Protein AF-0000000072194768 (afdb_homodimer)

Foldseek 3Di:
DQPFFKKKWWAQKWKDFPPDPFTQAGGATDIFDGQAEEEEAEDPSSCLVVVLCVLQVNCPPGMDIDTDMAMPVRDRCPLQEQECDPQLPFDQVAFLLCSLCVLVVPPPPPDDPVVLSVLLLVLCVQLPNNVRRRPGPVPDDRQSSLSSSVSSSLSSSGQEYEHEASQVPDDDVSSVSVQVVVLVSNRRGGYYYYDNQLLSCQQGGPWYWYWADGSTYTDTDDHDPDHHRDDDDPRSVVSSVVVVVVNVVRVD/DLPAFKKKWWAQKWKDFPPDPFTQAGGATDIFDGQAEEEEAEDPSSCLLVVLCVLQVNCPPGMDIDTDMAMPVRDRCPLQEQECDPQLPFDQVAFLLCSLCVLVVPPPPPDDPVVLSVLLLVLCVQLPNNVRRRPGPVPDDRQSSLSSSVSSSLSSSGQEYEHEASQVPDDDVSSVSVQVVCLVSCGRGGYYYYDNQLLSCQQGGPWYWYWADGSTYTDTDDHDPDHHRDDDDPRSVVSSVVVVVVNVVRVD

Solvent-accessible surface area (backbone atoms only — not comparable to full-atom values): 26580 Å² total; per-residue (Å²): 127,80,64,67,37,46,20,40,36,36,41,48,26,25,38,24,41,71,92,44,93,60,45,40,28,50,58,24,56,45,76,35,58,51,38,32,33,31,22,43,32,40,52,84,88,37,38,69,67,56,53,54,34,47,73,70,62,68,42,67,93,46,48,50,78,46,63,44,79,47,38,74,81,71,58,79,60,77,92,37,60,25,73,35,56,69,59,52,81,70,56,68,91,37,30,43,50,53,48,32,45,42,63,57,73,69,39,83,63,82,61,58,67,65,60,52,48,51,52,46,47,52,45,29,45,73,68,70,38,50,94,41,35,77,37,40,54,86,78,43,53,72,43,53,42,33,44,47,33,49,43,24,35,62,61,59,68,42,28,29,36,40,32,33,40,73,54,72,72,43,34,51,47,58,30,54,51,48,52,48,49,49,52,61,72,40,60,59,22,12,33,38,39,37,40,44,45,53,64,60,40,64,24,47,26,70,37,38,31,38,40,44,63,90,42,12,33,54,42,79,47,90,62,73,88,69,65,62,66,47,73,74,35,50,68,54,27,50,50,30,44,51,49,47,54,54,53,43,56,68,76,100,127,79,63,67,38,48,19,40,37,36,44,48,26,25,35,25,43,72,93,44,94,59,45,42,30,49,58,24,56,46,77,35,58,50,37,32,32,30,23,44,31,40,54,81,87,36,40,69,67,57,53,53,33,49,73,70,63,70,42,57,99,50,48,50,78,44,64,41,79,47,38,74,81,70,59,79,61,76,92,37,59,24,73,34,58,69,60,50,82,70,56,67,92,37,28,43,50,52,50,32,44,43,62,57,73,70,37,81,62,83,63,59,67,66,59,53,48,51,52,47,46,52,45,29,45,73,66,70,39,51,94,41,34,78,36,40,54,85,78,44,53,74,43,52,42,33,44,46,34,48,45,24,35,62,60,60,69,41,27,28,36,39,32,32,42,73,54,71,70,42,34,50,49,59,30,53,52,49,52,48,47,50,52,61,74,40,58,60,22,11,35,38,37,35,40,44,46,53,63,61,42,64,23,47,25,71,38,37,31,38,40,44,62,90,44,13,32,56,40,80,47,91,64,72,89,67,64,62,66,46,74,76,36,50,67,52,26,50,50,31,47,50,49,44,53,54,53,40,57,69,77,101

Organism: NCBI:txid1219067

InterPro domains:
  IPR003439 ABC transporter-like, ATP-binding domain [PF00005] (26-167)
  IPR003439 ABC transporter-like, ATP-binding domain [PS50893] (8-238)
  IPR003593 AAA+ ATPase domain [SM00382] (34-214)
  IPR017871 ABC transporter-like, conserved site [PS00211] (140-154)
  IPR027417 P-loop containing nucleoside triphosphate hydrolase [G3DSA:3.40.50.300] (6-223)
  IPR027417 P-loop containing nucleoside triphosphate hydrolase [SSF52540] (7-213)
  IPR050166 ABC transporter ATP-binding protein [PTHR42788] (8-249)

Structure (mmCIF, N/CA/C/O backbone):
data_AF-0000000072194768-model_v1
#
loop_
_entity.id
_entity.type
_entity.pdbx_description
1 polymer 'Hydrogenase expression protein'
#
loop_
_atom_site.group_PDB
_atom_site.id
_atom_site.type_symbol
_atom_site.label_atom_id
_atom_site.label_alt_id
_atom_site.label_comp_id
_atom_site.label_asym_id
_atom_site.label_entity_id
_atom_site.label_seq_id
_atom_site.pdbx_PDB_ins_code
_atom_site.Cartn_x
_atom_site.Cartn_y
_atom_site.Cartn_z
_atom_site.occupancy
_atom_site.B_iso_or_equiv
_atom_site.auth_seq_id
_atom_site.auth_comp_id
_atom_site.auth_asym_id
_atom_site.auth_atom_id
_atom_site.pdbx_PDB_model_num
ATOM 1 N N . MET A 1 1 ? -8.508 -34.938 -11.586 1 33.34 1 MET A N 1
ATOM 2 C CA . MET A 1 1 ? -7.078 -35.156 -11.391 1 33.34 1 MET A CA 1
ATOM 3 C C . MET A 1 1 ? -6.406 -33.906 -10.859 1 33.34 1 MET A C 1
ATOM 5 O O . MET A 1 1 ? -6.473 -32.844 -11.492 1 33.34 1 MET A O 1
ATOM 9 N N . PHE A 1 2 ? -6.512 -33.594 -9.641 1 43.25 2 PHE A N 1
ATOM 10 C CA . PHE A 1 2 ? -5.961 -32.438 -8.953 1 43.25 2 PHE A CA 1
ATOM 11 C C . PHE A 1 2 ? -4.559 -32.125 -9.453 1 43.25 2 PHE A C 1
ATOM 13 O O . PHE A 1 2 ? -3.705 -33 -9.523 1 43.25 2 PHE A O 1
ATOM 20 N N . ALA A 1 3 ? -4.445 -31.344 -10.516 1 54.16 3 ALA A N 1
ATOM 21 C CA . ALA A 1 3 ? -3.121 -31.078 -11.07 1 54.16 3 ALA A CA 1
ATOM 22 C C . ALA A 1 3 ? -2.072 -30.984 -9.961 1 54.16 3 ALA A C 1
ATOM 24 O O . ALA A 1 3 ? -2.301 -30.328 -8.938 1 54.16 3 ALA A O 1
ATOM 25 N N . ASN A 1 4 ? -1.261 -31.984 -9.828 1 74 4 ASN A N 1
ATOM 26 C CA . ASN A 1 4 ? -0.184 -32.156 -8.852 1 74 4 ASN A CA 1
ATOM 27 C C . ASN A 1 4 ? 0.606 -30.859 -8.672 1 74 4 ASN A C 1
ATOM 29 O O . ASN A 1 4 ? 0.847 -30.125 -9.641 1 74 4 ASN A O 1
ATOM 33 N N . ALA A 1 5 ? 0.638 -30.344 -7.5 1 85.5 5 ALA A N 1
ATOM 34 C CA . ALA A 1 5 ? 1.42 -29.141 -7.191 1 85.5 5 ALA A CA 1
ATOM 35 C C . ALA A 1 5 ? 2.809 -29.219 -7.816 1 85.5 5 ALA A C 1
ATOM 37 O O . ALA A 1 5 ? 3.359 -30.312 -7.992 1 85.5 5 ALA A O 1
ATOM 38 N N . ILE A 1 6 ? 3.248 -28.188 -8.398 1 92.94 6 ILE A N 1
ATOM 39 C CA . ILE A 1 6 ? 4.516 -28.094 -9.117 1 92.94 6 ILE A CA 1
ATOM 40 C C . ILE A 1 6 ? 5.555 -27.391 -8.242 1 92.94 6 ILE A C 1
ATOM 42 O O . ILE A 1 6 ? 5.297 -26.312 -7.711 1 92.94 6 ILE A O 1
ATOM 46 N N . GLY A 1 7 ? 6.602 -28.031 -8.055 1 95.31 7 GLY A N 1
ATOM 47 C CA . GLY A 1 7 ? 7.75 -27.391 -7.422 1 95.31 7 GLY A CA 1
ATOM 48 C C . GLY A 1 7 ? 8.766 -26.875 -8.414 1 95.31 7 GLY A C 1
ATOM 49 O O . GLY A 1 7 ? 8.891 -27.406 -9.523 1 95.31 7 GLY A O 1
ATOM 50 N N . ILE A 1 8 ? 9.43 -25.844 -8.055 1 96.12 8 ILE A N 1
ATOM 51 C CA . ILE A 1 8 ? 10.414 -25.219 -8.938 1 96.12 8 ILE A CA 1
ATOM 52 C C . ILE A 1 8 ? 11.727 -25.016 -8.18 1 96.12 8 ILE A C 1
ATOM 54 O O . ILE A 1 8 ? 11.719 -24.719 -6.984 1 96.12 8 ILE A O 1
ATOM 58 N N . GLN A 1 9 ? 12.797 -25.172 -8.914 1 95.75 9 GLN A N 1
ATOM 59 C CA . GLN A 1 9 ? 14.109 -24.922 -8.328 1 95.75 9 GLN A CA 1
ATOM 60 C C . GLN A 1 9 ? 14.969 -24.078 -9.258 1 95.75 9 GLN A C 1
ATOM 62 O O . GLN A 1 9 ? 15.094 -24.375 -10.445 1 95.75 9 GLN A O 1
ATOM 67 N N . PHE A 1 10 ? 15.438 -23 -8.719 1 94.81 10 PHE A N 1
ATOM 68 C CA . PHE A 1 10 ? 16.438 -22.172 -9.375 1 94.81 10 PHE A CA 1
ATOM 69 C C . PHE A 1 10 ? 17.844 -22.516 -8.883 1 94.81 10 PHE A C 1
ATOM 71 O O . PHE A 1 10 ? 18.094 -22.547 -7.676 1 94.81 10 PHE A O 1
ATOM 78 N N . SER A 1 11 ? 18.734 -22.797 -9.812 1 95 11 SER A N 1
ATOM 79 C CA . SER A 1 11 ? 20.125 -23.047 -9.469 1 95 11 SER A CA 1
ATOM 80 C C . SER A 1 11 ? 21.047 -22.078 -10.203 1 95 11 SER A C 1
ATOM 82 O O . SER A 1 11 ? 21.156 -22.125 -11.43 1 95 11 SER A O 1
ATOM 84 N N . HIS A 1 12 ? 21.719 -21.234 -9.438 1 94.5 12 HIS A N 1
ATOM 85 C CA . HIS A 1 12 ? 22.672 -20.25 -9.953 1 94.5 12 HIS A CA 1
ATOM 86 C C . HIS A 1 12 ? 22.047 -19.422 -11.062 1 94.5 12 HIS A C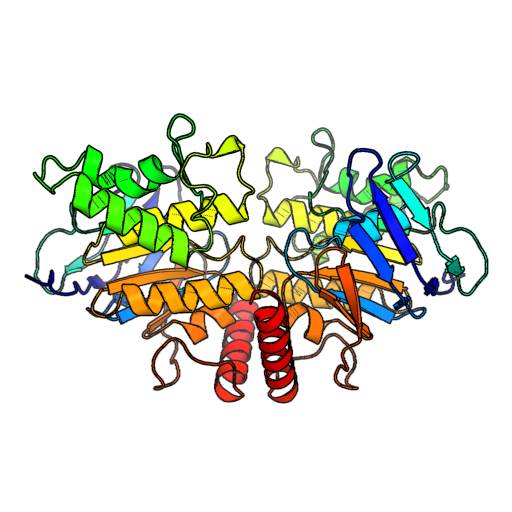 1
ATOM 88 O O . HIS A 1 12 ? 22.641 -19.266 -12.133 1 94.5 12 HIS A O 1
ATOM 94 N N . ALA A 1 13 ? 20.891 -18.984 -10.805 1 92.94 13 ALA A N 1
ATOM 95 C CA . ALA A 1 13 ? 20.125 -18.25 -11.82 1 92.94 13 ALA A CA 1
ATOM 96 C C . ALA A 1 13 ? 20.625 -16.828 -11.969 1 92.94 13 ALA A C 1
ATOM 98 O O . ALA A 1 13 ? 20.844 -16.125 -10.977 1 92.94 13 ALA A O 1
ATOM 99 N N . SER A 1 14 ? 20.875 -16.469 -13.164 1 94 14 SER A N 1
ATOM 100 C CA . SER A 1 14 ? 21.234 -15.094 -13.523 1 94 14 SER A CA 1
ATOM 101 C C . SER A 1 14 ? 20.375 -14.578 -14.672 1 94 14 SER A C 1
ATOM 103 O O . SER A 1 14 ? 20.094 -15.312 -15.617 1 94 14 SER A O 1
ATOM 105 N N . LEU A 1 15 ? 19.859 -13.391 -14.492 1 93.81 15 LEU A N 1
ATOM 106 C CA . LEU A 1 15 ? 19 -12.773 -15.5 1 93.81 15 LEU A CA 1
ATOM 107 C C . LEU A 1 15 ? 19.469 -11.352 -15.812 1 93.81 15 LEU A C 1
ATOM 109 O O . LEU A 1 15 ? 19.688 -10.547 -14.898 1 93.81 15 LEU A O 1
ATOM 113 N N . GLN A 1 16 ? 19.641 -11.133 -17.031 1 93.69 16 GLN A N 1
ATOM 114 C CA . GLN A 1 16 ? 20.062 -9.812 -17.5 1 93.69 16 GLN A CA 1
ATOM 115 C C . GLN A 1 16 ? 19.234 -9.367 -18.703 1 93.69 16 GLN A C 1
ATOM 117 O O . GLN A 1 16 ? 19.109 -10.109 -19.688 1 93.69 16 GLN A O 1
ATOM 122 N N . TYR A 1 17 ? 18.641 -8.18 -18.594 1 92.88 17 TYR A N 1
ATOM 123 C CA . TYR A 1 17 ? 17.938 -7.641 -19.75 1 92.88 17 TYR A CA 1
ATOM 124 C C . TYR A 1 17 ? 18.906 -7.277 -20.859 1 92.88 17 TYR A C 1
ATOM 126 O O . TYR A 1 17 ? 20 -6.758 -20.594 1 92.88 17 TYR A O 1
ATOM 134 N N . ASN A 1 18 ? 18.484 -7.441 -22.016 1 92 18 ASN A N 1
ATOM 135 C CA . ASN A 1 18 ? 19.344 -7.184 -23.156 1 92 18 ASN A CA 1
ATOM 136 C C . ASN A 1 18 ? 19.75 -5.711 -23.234 1 92 18 ASN A C 1
ATOM 138 O O . ASN A 1 18 ? 20.844 -5.387 -23.703 1 92 18 ASN A O 1
ATOM 142 N N . ASP A 1 19 ? 18.875 -4.887 -22.781 1 90.25 19 ASP A N 1
ATOM 143 C CA . ASP A 1 19 ? 19.125 -3.453 -22.891 1 90.25 19 ASP A CA 1
ATOM 144 C C . ASP A 1 19 ? 19.797 -2.918 -21.625 1 90.25 19 ASP A C 1
ATOM 146 O O . ASP A 1 19 ? 19.984 -1.706 -21.469 1 90.25 19 ASP A O 1
ATOM 150 N N . SER A 1 20 ? 20.141 -3.834 -20.781 1 88.12 20 SER A N 1
ATOM 151 C CA . SER A 1 20 ? 20.812 -3.426 -19.562 1 88.12 20 SER A CA 1
ATOM 152 C C . SER A 1 20 ? 22.25 -3.951 -19.516 1 88.12 20 SER A C 1
ATOM 154 O O . SER A 1 20 ? 22.516 -5.059 -19.969 1 88.12 20 SER A O 1
ATOM 156 N N . GLN A 1 21 ? 23.109 -3.127 -18.922 1 87.75 21 GLN A N 1
ATOM 157 C CA . GLN A 1 21 ? 24.516 -3.545 -18.812 1 87.75 21 GLN A CA 1
ATOM 158 C C . GLN A 1 21 ? 24.719 -4.43 -17.594 1 87.75 21 GLN A C 1
ATOM 160 O O . GLN A 1 21 ? 25.578 -5.312 -17.594 1 87.75 21 GLN A O 1
ATOM 165 N N . ALA A 1 22 ? 23.953 -4.234 -16.641 1 89.12 22 ALA A N 1
ATOM 166 C CA . ALA A 1 22 ? 24.125 -4.973 -15.391 1 89.12 22 ALA A CA 1
ATOM 167 C C . ALA A 1 22 ? 23.031 -6.031 -15.227 1 89.12 22 ALA A C 1
ATOM 169 O O . ALA A 1 22 ? 21.891 -5.812 -15.617 1 89.12 22 ALA A O 1
ATOM 170 N N . PRO A 1 23 ? 23.422 -7.18 -14.672 1 92.19 23 PRO A N 1
ATOM 171 C CA . PRO A 1 23 ? 22.406 -8.211 -14.422 1 92.19 23 PRO A CA 1
ATOM 172 C C . PRO A 1 23 ? 21.406 -7.809 -13.336 1 92.19 23 PRO A C 1
ATOM 174 O O . PRO A 1 23 ? 21.781 -7.141 -12.367 1 92.19 23 PRO A O 1
ATOM 177 N N . THR A 1 24 ? 20.203 -8.141 -13.547 1 91.69 24 THR A N 1
ATOM 178 C CA . THR A 1 24 ? 19.172 -7.941 -12.531 1 91.69 24 THR A CA 1
ATOM 179 C C . THR A 1 24 ? 19.297 -8.961 -11.406 1 91.69 24 THR A C 1
ATOM 181 O O . THR A 1 24 ? 19.188 -8.617 -10.234 1 91.69 24 THR A O 1
ATOM 184 N N . LEU A 1 25 ? 19.531 -10.18 -11.797 1 92.38 25 LEU A N 1
ATOM 185 C CA . LEU A 1 25 ? 19.781 -11.273 -10.875 1 92.38 25 LEU A CA 1
ATOM 186 C C . LEU A 1 25 ? 21.156 -11.898 -11.133 1 92.38 25 LEU A C 1
ATOM 188 O O . LEU A 1 25 ? 21.562 -12.047 -12.289 1 92.38 25 LEU A O 1
ATOM 192 N N . ALA A 1 26 ? 21.812 -12.281 -10.047 1 92.19 26 ALA A N 1
ATOM 193 C CA . ALA A 1 26 ? 23.125 -12.922 -10.203 1 92.19 26 ALA A CA 1
ATOM 194 C C . ALA A 1 26 ? 23.281 -14.07 -9.211 1 92.19 26 ALA A C 1
ATOM 196 O O . ALA A 1 26 ? 23.422 -13.844 -8.008 1 92.19 26 ALA A O 1
ATOM 197 N N . GLY A 1 27 ? 23.281 -15.258 -9.781 1 91.62 27 GLY A N 1
ATOM 198 C CA . GLY A 1 27 ? 23.594 -16.438 -8.992 1 91.62 27 GLY A CA 1
ATOM 199 C C . GLY A 1 27 ? 22.531 -16.75 -7.953 1 91.62 27 GLY A C 1
ATOM 200 O O . GLY A 1 27 ? 22.859 -17.078 -6.809 1 91.62 27 GLY A O 1
ATOM 201 N N . VAL A 1 28 ? 21.328 -16.625 -8.305 1 93.25 28 VAL A N 1
ATOM 202 C CA . VAL A 1 28 ? 20.219 -16.812 -7.371 1 93.25 28 VAL A CA 1
ATOM 203 C C . VAL A 1 28 ? 19.891 -18.312 -7.238 1 93.25 28 VAL A C 1
ATOM 205 O O . VAL A 1 28 ? 19.734 -19 -8.242 1 93.25 28 VAL A O 1
ATOM 208 N N . ASN A 1 29 ? 19.922 -18.812 -6.012 1 95.19 29 ASN A N 1
ATOM 209 C CA . ASN A 1 29 ? 19.438 -20.156 -5.656 1 95.19 29 ASN A CA 1
ATOM 210 C C . ASN A 1 29 ? 18.141 -20.078 -4.852 1 95.19 29 ASN A C 1
ATOM 212 O O . ASN A 1 29 ? 18.078 -19.406 -3.822 1 95.19 29 ASN A O 1
ATOM 216 N N . MET A 1 30 ? 17.156 -20.75 -5.414 1 95.5 30 MET A N 1
ATOM 217 C CA . MET A 1 30 ? 15.859 -20.672 -4.758 1 95.5 30 MET A CA 1
ATOM 218 C C . MET A 1 30 ? 15.055 -21.938 -5.016 1 95.5 30 MET A C 1
ATOM 220 O O . MET A 1 30 ? 15.094 -22.5 -6.113 1 95.5 30 MET A O 1
ATOM 224 N N . THR A 1 31 ? 14.375 -22.359 -3.961 1 96.44 31 THR A N 1
ATOM 225 C CA . THR A 1 31 ? 13.484 -23.5 -4.07 1 96.44 31 THR A CA 1
ATOM 226 C C . THR A 1 31 ? 12.039 -23.094 -3.795 1 96.44 31 THR A C 1
ATOM 228 O O . THR A 1 31 ? 11.758 -22.438 -2.795 1 96.44 31 THR A O 1
ATOM 231 N N . ILE A 1 32 ? 11.188 -23.438 -4.656 1 97.12 32 ILE A N 1
ATOM 232 C CA . ILE A 1 32 ? 9.75 -23.25 -4.52 1 97.12 32 ILE A CA 1
ATOM 233 C C . ILE A 1 32 ? 9.062 -24.609 -4.391 1 97.12 32 ILE A C 1
ATOM 235 O O . ILE A 1 32 ? 8.781 -25.266 -5.398 1 97.12 32 ILE A O 1
ATOM 239 N N . PRO A 1 33 ? 8.812 -25 -3.176 1 96.88 33 PRO A N 1
ATOM 240 C CA . PRO A 1 33 ? 8.258 -26.344 -2.977 1 96.88 33 PRO A CA 1
ATOM 241 C C . PRO A 1 33 ? 6.824 -26.469 -3.5 1 96.88 33 PRO A C 1
ATOM 243 O O . PRO A 1 33 ? 6.051 -25.516 -3.428 1 96.88 33 PRO A O 1
ATOM 246 N N . ALA A 1 34 ? 6.508 -27.672 -3.916 1 96.44 34 ALA A N 1
ATOM 247 C CA . ALA A 1 34 ? 5.172 -27.969 -4.426 1 96.44 34 ALA A CA 1
ATOM 248 C C . ALA A 1 34 ? 4.125 -27.844 -3.32 1 96.44 34 ALA A C 1
ATOM 250 O O . ALA A 1 34 ? 4.348 -28.281 -2.191 1 96.44 34 ALA A O 1
ATOM 251 N N . GLY A 1 35 ? 3.076 -27.125 -3.65 1 95.69 35 GLY A N 1
ATOM 252 C CA . GLY A 1 35 ? 1.927 -27.078 -2.762 1 95.69 35 GLY A CA 1
ATOM 253 C C . GLY A 1 35 ? 2.096 -26.109 -1.618 1 95.69 35 GLY A C 1
ATOM 254 O O . GLY A 1 35 ? 1.357 -26.156 -0.632 1 95.69 35 GLY A O 1
ATOM 255 N N . GLN A 1 36 ? 3.098 -25.203 -1.781 1 96.44 36 GLN A N 1
ATOM 256 C CA . GLN A 1 36 ? 3.387 -24.25 -0.712 1 96.44 36 GLN A CA 1
ATOM 257 C C . GLN A 1 36 ? 3.451 -22.828 -1.247 1 96.44 36 GLN A C 1
ATOM 259 O O . GLN A 1 36 ? 3.555 -22.609 -2.457 1 96.44 36 GLN A O 1
ATOM 264 N N . TRP A 1 37 ? 3.348 -21.922 -0.319 1 97.69 37 TRP A N 1
ATOM 265 C CA . TRP A 1 37 ? 3.52 -20.516 -0.634 1 97.69 37 TRP A CA 1
ATOM 266 C C . TRP A 1 37 ? 4.98 -20.094 -0.492 1 97.69 37 TRP A C 1
ATOM 268 O O . TRP A 1 37 ? 5.566 -20.219 0.586 1 97.69 37 TRP A O 1
ATOM 278 N N . THR A 1 38 ? 5.562 -19.688 -1.542 1 98 38 THR A N 1
ATOM 279 C CA . THR A 1 38 ? 6.867 -19.031 -1.504 1 98 38 THR A CA 1
ATOM 280 C C . THR A 1 38 ? 6.73 -17.531 -1.706 1 98 38 THR A C 1
ATOM 282 O O . THR A 1 38 ? 6.148 -17.078 -2.697 1 98 38 THR A O 1
ATOM 285 N N . VAL A 1 39 ? 7.219 -16.75 -0.778 1 97.88 39 VAL A N 1
ATOM 286 C CA . VAL A 1 39 ? 7.086 -15.297 -0.838 1 97.88 39 VAL A CA 1
ATOM 287 C C . VAL A 1 39 ? 8.453 -14.672 -1.106 1 97.88 39 VAL A C 1
ATOM 289 O O . VAL A 1 39 ? 9.453 -15.047 -0.487 1 97.88 39 VAL A O 1
ATOM 292 N N . LEU A 1 40 ? 8.484 -13.828 -2.059 1 96.44 40 LEU A N 1
ATOM 293 C CA . LEU A 1 40 ? 9.656 -13.023 -2.381 1 96.44 40 LEU A CA 1
ATOM 294 C C . LEU A 1 40 ? 9.492 -11.594 -1.873 1 96.44 40 LEU A C 1
ATOM 296 O O . LEU A 1 40 ? 8.594 -10.875 -2.316 1 96.44 40 LEU A O 1
ATOM 300 N N . LEU A 1 41 ? 10.312 -11.289 -0.98 1 94.69 41 LEU A N 1
ATOM 301 C CA . LEU A 1 41 ? 10.312 -9.961 -0.377 1 94.69 41 LEU A CA 1
ATOM 302 C C . LEU A 1 41 ? 11.523 -9.156 -0.831 1 94.69 41 LEU A C 1
ATOM 304 O O . LEU A 1 41 ? 12.602 -9.719 -1.062 1 94.69 41 LEU A O 1
ATOM 308 N N . GLY A 1 42 ? 11.422 -7.883 -0.955 1 88.12 42 GLY A N 1
ATOM 309 C CA . GLY A 1 42 ? 12.516 -7.016 -1.346 1 88.12 42 GLY A CA 1
ATOM 310 C C . GLY A 1 42 ? 12.078 -5.598 -1.662 1 88.12 42 GLY A C 1
ATOM 311 O O . GLY A 1 42 ? 10.883 -5.305 -1.692 1 88.12 42 GLY A O 1
ATOM 312 N N . ARG A 1 43 ? 13.008 -4.871 -1.926 1 82.81 43 ARG A N 1
ATOM 313 C CA . ARG A 1 43 ? 12.758 -3.471 -2.256 1 82.81 43 ARG A CA 1
ATOM 314 C C . ARG A 1 43 ? 12.219 -3.33 -3.676 1 82.81 43 ARG A C 1
ATOM 316 O O . ARG A 1 43 ? 12.305 -4.266 -4.477 1 82.81 43 ARG A O 1
ATOM 323 N N . SER A 1 44 ? 11.695 -2.148 -3.867 1 81.69 44 SER A N 1
ATOM 324 C CA . SER A 1 44 ? 11.258 -1.875 -5.23 1 81.69 44 SER A CA 1
ATOM 325 C C . SER A 1 44 ? 12.438 -1.854 -6.199 1 81.69 44 SER A C 1
ATOM 327 O O . SER A 1 44 ? 13.5 -1.318 -5.879 1 81.69 44 SER A O 1
ATOM 329 N N . GLY A 1 45 ? 12.305 -2.527 -7.316 1 78.88 45 GLY A N 1
ATOM 330 C CA . GLY A 1 45 ? 13.312 -2.469 -8.367 1 78.88 45 GLY A CA 1
ATOM 331 C C . GLY A 1 45 ? 14.414 -3.498 -8.195 1 78.88 45 GLY A C 1
ATOM 332 O O . GLY A 1 45 ? 15.383 -3.516 -8.961 1 78.88 45 GLY A O 1
ATOM 333 N N . CYS A 1 46 ? 14.234 -4.383 -7.273 1 82.38 46 CYS A N 1
ATOM 334 C CA . CYS A 1 46 ? 15.336 -5.297 -7.008 1 82.38 46 CYS A CA 1
ATOM 335 C C . CYS A 1 46 ? 15.266 -6.516 -7.926 1 82.38 46 CYS A C 1
ATOM 337 O O . CYS A 1 46 ? 16.172 -7.355 -7.914 1 82.38 46 CYS A O 1
ATOM 339 N N . GLY A 1 47 ? 14.164 -6.672 -8.664 1 87.88 47 GLY A N 1
ATOM 340 C CA . GLY A 1 47 ? 14.125 -7.75 -9.641 1 87.88 47 GLY A CA 1
ATOM 341 C C . GLY A 1 47 ? 13.055 -8.781 -9.344 1 87.88 47 GLY A C 1
ATOM 342 O O . GLY A 1 47 ? 12.945 -9.797 -10.039 1 87.88 47 GLY A O 1
ATOM 343 N N . LYS A 1 48 ? 12.242 -8.617 -8.305 1 91.62 48 LYS A N 1
ATOM 344 C CA . LYS A 1 48 ? 11.203 -9.578 -7.941 1 91.62 48 LYS A CA 1
ATOM 345 C C . LYS A 1 48 ? 10.25 -9.82 -9.109 1 91.62 48 LYS A C 1
ATOM 347 O O . LYS A 1 48 ? 9.961 -10.977 -9.445 1 91.62 48 LYS A O 1
ATOM 352 N N . THR A 1 49 ? 9.859 -8.75 -9.742 1 91.69 49 THR A N 1
ATOM 353 C CA . THR A 1 49 ? 8.93 -8.844 -10.867 1 91.69 49 THR A CA 1
ATOM 354 C C . THR A 1 49 ? 9.586 -9.555 -12.047 1 91.69 49 THR A C 1
ATOM 356 O O . THR A 1 49 ? 8.922 -10.297 -12.773 1 91.69 49 THR A O 1
ATOM 359 N N . THR A 1 50 ? 10.859 -9.375 -12.242 1 91.75 50 THR A N 1
ATOM 360 C CA . THR A 1 50 ? 11.594 -10.016 -13.328 1 91.75 50 THR A CA 1
ATOM 361 C C . THR A 1 50 ? 11.57 -11.539 -13.172 1 91.75 50 THR A C 1
ATOM 363 O O . THR A 1 50 ? 11.367 -12.266 -14.148 1 91.75 50 THR A O 1
ATOM 366 N N . ILE A 1 51 ? 11.695 -11.953 -11.945 1 92.88 51 ILE A N 1
ATOM 367 C CA . ILE A 1 51 ? 11.672 -13.391 -11.68 1 92.88 51 ILE A CA 1
ATOM 368 C C . ILE A 1 51 ? 10.305 -13.961 -12.031 1 92.88 51 ILE A C 1
ATOM 370 O O . ILE A 1 51 ? 10.203 -14.984 -12.711 1 92.88 51 ILE A O 1
ATOM 374 N N . LEU A 1 52 ? 9.211 -13.305 -11.609 1 94.44 52 LEU A N 1
ATOM 375 C CA . LEU A 1 52 ? 7.859 -13.789 -11.859 1 94.44 52 LEU A CA 1
ATOM 376 C C . LEU A 1 52 ? 7.535 -13.781 -13.344 1 94.44 52 LEU A C 1
ATOM 378 O O . LEU A 1 52 ? 6.953 -14.734 -13.867 1 94.44 52 LEU A O 1
ATOM 382 N N . ARG A 1 53 ? 7.973 -12.773 -14.016 1 93.56 53 ARG A N 1
ATOM 383 C CA . ARG A 1 53 ? 7.723 -12.68 -15.445 1 93.56 53 ARG A CA 1
ATOM 384 C C . ARG A 1 53 ? 8.492 -13.758 -16.203 1 93.56 53 ARG A C 1
ATOM 386 O O . ARG A 1 53 ? 7.988 -14.305 -17.188 1 93.56 53 ARG A O 1
ATOM 393 N N . TYR A 1 54 ? 9.648 -14.008 -15.773 1 92.56 54 TYR A N 1
ATOM 394 C CA . TYR A 1 54 ? 10.43 -15.07 -16.391 1 92.56 54 TYR A CA 1
ATOM 395 C C . TYR A 1 54 ? 9.742 -16.422 -16.234 1 92.56 54 TYR A C 1
ATOM 397 O O . TYR A 1 54 ? 9.594 -17.156 -17.203 1 92.56 54 TYR A O 1
ATOM 405 N N . LEU A 1 55 ? 9.305 -16.703 -15 1 92.81 55 LEU A N 1
ATOM 406 C CA . LEU A 1 55 ? 8.602 -17.938 -14.727 1 92.81 55 LEU A CA 1
ATOM 407 C C . LEU A 1 55 ? 7.336 -18.047 -15.57 1 92.81 55 LEU A C 1
ATOM 409 O O . LEU A 1 55 ? 7 -19.141 -16.062 1 92.81 55 LEU A O 1
ATOM 413 N N . ALA A 1 56 ? 6.719 -16.938 -15.734 1 93.31 56 ALA A N 1
ATOM 414 C CA . ALA A 1 56 ? 5.465 -16.906 -16.484 1 93.31 56 ALA A CA 1
ATOM 415 C C . ALA A 1 56 ? 5.727 -16.969 -17.984 1 93.31 56 ALA A C 1
ATOM 417 O O . ALA A 1 56 ? 4.785 -17.031 -18.781 1 93.31 56 ALA A O 1
ATOM 418 N N . GLY A 1 57 ? 6.953 -16.875 -18.406 1 90.81 57 GLY A N 1
ATOM 419 C CA . GLY A 1 57 ? 7.289 -16.938 -19.812 1 90.81 57 GLY A CA 1
ATOM 420 C C . GLY A 1 57 ? 7.027 -15.625 -20.547 1 90.81 57 GLY A C 1
ATOM 421 O O . GLY A 1 57 ? 6.785 -15.617 -21.75 1 90.81 57 GLY A O 1
ATOM 422 N N . LEU A 1 58 ? 7.066 -14.562 -19.812 1 90.19 58 LEU A N 1
ATOM 423 C CA . LEU A 1 58 ? 6.695 -13.273 -20.375 1 90.19 58 LEU A CA 1
ATOM 424 C C . LEU A 1 58 ? 7.934 -12.461 -20.75 1 90.19 58 LEU A C 1
ATOM 426 O O . LEU A 1 58 ? 7.824 -11.32 -21.188 1 90.19 58 LEU A O 1
ATOM 430 N N . LEU A 1 59 ? 9.102 -12.898 -20.5 1 87.06 59 LEU A N 1
ATOM 431 C CA . LEU A 1 59 ? 10.328 -12.164 -20.781 1 87.06 59 LEU A CA 1
ATOM 432 C C . LEU A 1 59 ? 11.055 -12.766 -21.984 1 87.06 59 LEU A C 1
ATOM 434 O O . LEU A 1 59 ? 12.25 -12.508 -22.172 1 87.06 59 LEU A O 1
ATOM 438 N N . ASP A 1 60 ? 10.406 -13.328 -22.797 1 78.5 60 ASP A N 1
ATOM 439 C CA . ASP A 1 60 ? 11.07 -14.016 -23.906 1 78.5 60 ASP A CA 1
ATOM 440 C C . ASP A 1 60 ? 12.008 -13.07 -24.656 1 78.5 60 ASP A C 1
ATOM 442 O O . ASP A 1 60 ? 11.797 -11.859 -24.656 1 78.5 60 ASP A O 1
ATOM 446 N N . GLU A 1 61 ? 12.992 -13.531 -25.203 1 83 61 GLU A N 1
ATOM 447 C CA . GLU A 1 61 ? 14.055 -12.977 -26.031 1 83 61 GLU A CA 1
ATOM 448 C C . GLU A 1 61 ? 14.547 -11.641 -25.484 1 83 61 GLU A C 1
ATOM 450 O O . GLU A 1 61 ? 15.391 -10.977 -26.094 1 83 61 GLU A O 1
ATOM 455 N N . GLN A 1 62 ? 13.922 -11.18 -24.359 1 90.75 62 GLN A N 1
ATOM 456 C CA . GLN A 1 62 ? 14.305 -9.875 -23.812 1 90.75 62 GLN A CA 1
ATOM 457 C C . GLN A 1 62 ? 15.398 -10.016 -22.766 1 90.75 62 GLN A C 1
ATOM 459 O O . GLN A 1 62 ? 15.992 -9.016 -22.344 1 90.75 62 GLN A O 1
ATOM 464 N N . VAL A 1 63 ? 15.664 -11.219 -22.422 1 91.5 63 VAL A N 1
ATOM 465 C CA . VAL A 1 63 ? 16.609 -11.398 -21.312 1 91.5 63 VAL A CA 1
ATOM 466 C C . VAL A 1 63 ? 17.578 -12.523 -21.656 1 91.5 63 VAL A C 1
ATOM 468 O O . VAL A 1 63 ? 17.266 -13.414 -22.438 1 91.5 63 VAL A O 1
ATOM 471 N N . LYS A 1 64 ? 18.766 -12.383 -21.141 1 92.88 64 LYS A N 1
ATOM 472 C CA . LYS A 1 64 ? 19.75 -13.461 -21.125 1 92.88 64 LYS A CA 1
ATOM 473 C C . LYS A 1 64 ? 19.688 -14.234 -19.812 1 92.88 64 LYS A C 1
ATOM 475 O O . LYS A 1 64 ? 19.766 -13.641 -18.734 1 92.88 64 LYS A O 1
ATOM 480 N N . TRP A 1 65 ? 19.422 -15.461 -20 1 92.12 65 TRP A N 1
ATOM 481 C CA . TRP A 1 65 ? 19.266 -16.328 -18.844 1 92.12 65 TRP A CA 1
ATOM 482 C C . TRP A 1 65 ? 20.469 -17.266 -18.688 1 92.12 65 TRP A C 1
ATOM 484 O O . TRP A 1 65 ? 20.984 -17.781 -19.688 1 92.12 65 TRP A O 1
ATOM 494 N N . GLN A 1 66 ? 21.016 -17.359 -17.5 1 93 66 GLN A N 1
ATOM 495 C CA . GLN A 1 66 ? 22.016 -18.344 -17.125 1 93 66 GLN A CA 1
ATOM 496 C C . GLN A 1 66 ? 21.594 -19.094 -15.859 1 93 66 GLN A C 1
ATOM 498 O O . GLN A 1 66 ? 21.016 -18.516 -14.945 1 93 66 GLN A O 1
ATOM 503 N N . GLY A 1 67 ? 21.844 -20.375 -15.875 1 94 67 GLY A N 1
ATOM 504 C CA . GLY A 1 67 ? 21.484 -21.203 -14.734 1 94 67 GLY A CA 1
ATOM 505 C C . GLY A 1 67 ? 20.547 -22.344 -15.086 1 94 67 GLY A C 1
ATOM 506 O O . GLY A 1 67 ? 20.453 -22.734 -16.25 1 94 67 GLY A O 1
ATOM 507 N N . GLU A 1 68 ? 20.016 -22.938 -14.016 1 93.44 68 GLU A N 1
ATOM 508 C CA . GLU A 1 68 ? 19.109 -24.062 -14.234 1 93.44 68 GLU A CA 1
ATOM 509 C C . GLU A 1 68 ? 17.766 -23.844 -13.562 1 93.44 68 GLU A C 1
ATOM 511 O O . GLU A 1 68 ? 17.703 -23.344 -12.438 1 93.44 68 GLU A O 1
ATOM 516 N N . LEU A 1 69 ? 16.781 -24.016 -14.289 1 92.31 69 LEU A N 1
ATOM 517 C CA . LEU A 1 69 ? 15.414 -24.031 -13.789 1 92.31 69 LEU A CA 1
ATOM 518 C C . LEU A 1 69 ? 14.797 -25.422 -13.961 1 92.31 69 LEU A C 1
ATOM 520 O O . LEU A 1 69 ? 14.664 -25.906 -15.086 1 92.31 69 LEU A O 1
ATOM 524 N N . THR A 1 70 ? 14.453 -26.016 -12.828 1 93.81 70 THR A N 1
ATOM 525 C CA . THR A 1 70 ? 13.867 -27.359 -12.883 1 93.81 70 THR A CA 1
ATOM 526 C C . THR A 1 70 ? 12.5 -27.391 -12.203 1 93.81 70 THR A C 1
ATOM 528 O O . THR A 1 70 ? 12.234 -26.594 -11.297 1 93.81 70 THR A O 1
ATOM 531 N N . THR A 1 71 ? 11.695 -28.219 -12.688 1 93.88 71 THR A N 1
ATOM 532 C CA . THR A 1 71 ? 10.406 -28.484 -12.062 1 93.88 71 THR A CA 1
ATOM 533 C C . THR A 1 71 ? 10.375 -29.875 -11.453 1 93.88 71 THR A C 1
ATOM 535 O O . THR A 1 71 ? 11.125 -30.766 -11.867 1 93.88 71 THR A O 1
ATOM 538 N N . THR A 1 72 ? 9.625 -30.062 -10.461 1 90.94 72 THR A N 1
ATOM 539 C CA . THR A 1 72 ? 9.562 -31.344 -9.766 1 90.94 72 THR A CA 1
ATOM 540 C C . THR A 1 72 ? 9.148 -32.469 -10.719 1 90.94 72 THR A C 1
ATOM 542 O O . THR A 1 72 ? 9.578 -33.594 -10.562 1 90.94 72 THR A O 1
ATOM 545 N N . ASP A 1 73 ? 8.359 -32.156 -11.711 1 89.69 73 ASP A N 1
ATOM 546 C CA . ASP A 1 73 ? 7.863 -33.188 -12.617 1 89.69 73 ASP A CA 1
ATOM 547 C C . ASP A 1 73 ? 8.609 -33.156 -13.945 1 89.69 73 ASP A C 1
ATOM 549 O O . ASP A 1 73 ? 8.305 -33.938 -14.852 1 89.69 73 ASP A O 1
ATOM 553 N N . GLY A 1 74 ? 9.508 -32.219 -14.117 1 89.56 74 GLY A N 1
ATOM 554 C CA . GLY A 1 74 ? 10.344 -32.156 -15.305 1 89.56 74 GLY A CA 1
ATOM 555 C C . GLY A 1 74 ? 9.609 -31.609 -16.516 1 89.56 74 GLY A C 1
ATOM 556 O O . GLY A 1 74 ? 10.117 -31.672 -17.641 1 89.56 74 GLY A O 1
ATOM 557 N N . ILE A 1 75 ? 8.375 -31.219 -16.266 1 88.62 75 ILE A N 1
ATOM 558 C CA . ILE A 1 75 ? 7.547 -30.734 -17.375 1 88.62 75 ILE A CA 1
ATOM 559 C C . ILE A 1 75 ? 7.605 -29.219 -17.453 1 88.62 75 ILE A C 1
ATOM 561 O O . ILE A 1 75 ? 7.664 -28.547 -16.422 1 88.62 75 ILE A O 1
ATOM 565 N N . ALA A 1 76 ? 7.559 -28.719 -18.641 1 86.69 76 ALA A N 1
ATOM 566 C CA . ALA A 1 76 ? 7.594 -27.266 -18.875 1 86.69 76 ALA A CA 1
ATOM 567 C C . ALA A 1 76 ? 6.387 -26.594 -18.234 1 86.69 76 ALA A C 1
ATOM 569 O O . ALA A 1 76 ? 5.328 -27.203 -18.078 1 86.69 76 ALA A O 1
ATOM 570 N N . LEU A 1 77 ? 6.566 -25.344 -17.859 1 90.5 77 LEU A N 1
ATOM 571 C CA . LEU A 1 77 ? 5.559 -24.594 -17.125 1 90.5 77 LEU A CA 1
ATOM 572 C C . LEU A 1 77 ? 4.504 -24.016 -18.062 1 90.5 77 LEU A C 1
ATOM 574 O O . LEU A 1 77 ? 3.49 -23.484 -17.609 1 90.5 77 LEU A O 1
ATOM 578 N N . HIS A 1 78 ? 4.621 -24.234 -19.234 1 83.44 78 HIS A N 1
ATOM 579 C CA . HIS A 1 78 ? 3.719 -23.656 -20.219 1 83.44 78 HIS A CA 1
ATOM 580 C C . HIS A 1 78 ? 2.273 -24.062 -19.953 1 83.44 78 HIS A C 1
ATOM 582 O O . HIS A 1 78 ? 1.979 -25.234 -19.75 1 83.44 78 HIS A O 1
ATOM 588 N N . GLU A 1 79 ? 1.356 -23.094 -19.859 1 86.25 79 GLU A N 1
ATOM 589 C CA . GLU A 1 79 ? -0.086 -23.234 -19.688 1 86.25 79 GLU A CA 1
ATOM 590 C C . GLU A 1 79 ? -0.428 -23.781 -18.297 1 86.25 79 GLU A C 1
ATOM 592 O O . GLU A 1 79 ? -1.558 -24.203 -18.062 1 86.25 79 GLU A O 1
ATOM 597 N N . ARG A 1 80 ? 0.513 -23.828 -17.453 1 92.62 80 ARG A N 1
ATOM 598 C CA . ARG A 1 80 ? 0.273 -24.375 -16.109 1 92.62 80 ARG A CA 1
ATOM 599 C C . ARG A 1 80 ? 0.354 -23.266 -15.062 1 92.62 80 ARG A C 1
ATOM 601 O O . ARG A 1 80 ? 0.42 -23.547 -13.859 1 92.62 80 ARG A O 1
ATOM 608 N N . ILE A 1 81 ? 0.371 -22.062 -15.617 1 94.81 81 ILE A N 1
ATOM 609 C CA . ILE A 1 81 ? 0.6 -20.938 -14.719 1 94.81 81 ILE A CA 1
ATOM 610 C C . ILE A 1 81 ? -0.583 -19.969 -14.789 1 94.81 81 ILE A C 1
ATOM 612 O O . ILE A 1 81 ? -1.091 -19.688 -15.867 1 94.81 81 ILE A O 1
ATOM 616 N N . ALA A 1 82 ? -1.103 -19.609 -13.633 1 95.38 82 ALA A N 1
ATOM 617 C CA . ALA A 1 82 ? -1.931 -18.422 -13.5 1 95.38 82 ALA A CA 1
ATOM 618 C C . ALA A 1 82 ? -1.107 -17.234 -13.008 1 95.38 82 ALA A C 1
ATOM 620 O O . ALA A 1 82 ? -0.448 -17.312 -11.969 1 95.38 82 ALA A O 1
ATOM 621 N N . TYR A 1 83 ? -1.114 -16.188 -13.805 1 95.56 83 TYR A N 1
ATOM 622 C CA . TYR A 1 83 ? -0.269 -15.031 -13.492 1 95.56 83 TYR A CA 1
ATOM 623 C C . TYR A 1 83 ? -1.112 -13.789 -13.234 1 95.56 83 TYR A C 1
ATOM 625 O O . TYR A 1 83 ? -1.962 -13.43 -14.047 1 95.56 83 TYR A O 1
ATOM 633 N N . MET A 1 84 ? -0.92 -13.242 -12 1 96.62 84 MET A N 1
ATOM 634 C CA . MET A 1 84 ? -1.499 -11.945 -11.672 1 96.62 84 MET A CA 1
ATOM 635 C C . MET A 1 84 ? -0.423 -10.867 -11.625 1 96.62 84 MET A C 1
ATOM 637 O O . MET A 1 84 ? 0.438 -10.883 -10.742 1 96.62 84 MET A O 1
ATOM 641 N N . ALA A 1 85 ? -0.515 -9.93 -12.539 1 94.62 85 ALA A N 1
ATOM 642 C CA . ALA A 1 85 ? 0.429 -8.82 -12.609 1 94.62 85 ALA A CA 1
ATOM 643 C C . ALA A 1 85 ? 0.121 -7.773 -11.539 1 94.62 85 ALA A C 1
ATOM 645 O O . ALA A 1 85 ? -0.937 -7.812 -10.914 1 94.62 85 ALA A O 1
ATOM 646 N N . GLN A 1 86 ? 1.076 -6.914 -11.383 1 89.62 86 GLN A N 1
ATOM 647 C CA . GLN A 1 86 ? 0.879 -5.805 -10.453 1 89.62 86 GLN A CA 1
ATOM 648 C C . GLN A 1 86 ? -0.285 -4.918 -10.891 1 89.62 86 GLN A C 1
ATOM 650 O O . GLN A 1 86 ? -1.104 -4.508 -10.062 1 89.62 86 GLN A O 1
ATOM 655 N N . GLN A 1 87 ? -0.31 -4.68 -12.133 1 90.31 87 GLN A N 1
ATOM 656 C CA . GLN A 1 87 ? -1.481 -4.016 -12.695 1 90.31 87 GLN A CA 1
ATOM 657 C C . GLN A 1 87 ? -2.631 -5 -12.883 1 90.31 87 GLN A C 1
ATOM 659 O O . GLN A 1 87 ? -2.406 -6.18 -13.164 1 90.31 87 GLN A O 1
ATOM 664 N N . ASP A 1 88 ? -3.801 -4.504 -12.758 1 92.81 88 ASP A N 1
ATOM 665 C CA . ASP A 1 88 ? -4.93 -5.43 -12.812 1 92.81 88 ASP A CA 1
ATOM 666 C C . ASP A 1 88 ? -5.113 -5.984 -14.219 1 92.81 88 ASP A C 1
ATOM 668 O O . ASP A 1 88 ? -5.57 -7.117 -14.398 1 92.81 88 ASP A O 1
ATOM 672 N N . LEU A 1 89 ? -4.836 -5.203 -15.266 1 93 89 LEU A N 1
ATOM 673 C CA . LEU A 1 89 ? -4.871 -5.566 -16.672 1 93 89 LEU A CA 1
ATOM 674 C C . LEU A 1 89 ? -6.246 -6.102 -17.062 1 93 89 LEU A C 1
ATOM 676 O O . LEU A 1 89 ? -6.348 -7.059 -17.844 1 93 89 LEU A O 1
ATOM 680 N N . LEU A 1 90 ? -7.273 -5.59 -16.359 1 96.44 90 LEU A N 1
ATOM 681 C CA . LEU A 1 90 ? -8.633 -5.949 -16.75 1 96.44 90 LEU A CA 1
ATOM 682 C C . LEU A 1 90 ? -8.938 -5.434 -18.156 1 96.44 90 LEU A C 1
ATOM 684 O O . LEU A 1 90 ? -8.492 -4.348 -18.547 1 96.44 90 LEU A O 1
ATOM 688 N N . LEU A 1 91 ? -9.688 -6.211 -18.906 1 96.06 91 LEU A N 1
ATOM 689 C CA . LEU A 1 91 ? -10.125 -5.762 -20.234 1 96.06 91 LEU A CA 1
ATOM 690 C C . LEU A 1 91 ? -11.25 -4.738 -20.109 1 96.06 91 LEU A C 1
ATOM 692 O O . LEU A 1 91 ? -12.344 -5.059 -19.641 1 96.06 91 LEU A O 1
ATOM 696 N N . PRO A 1 92 ? -11.039 -3.602 -20.578 1 95.56 92 PRO A N 1
ATOM 697 C CA . PRO A 1 92 ? -11.984 -2.512 -20.312 1 95.56 92 PRO A CA 1
ATOM 698 C C . PRO A 1 92 ? -13.32 -2.703 -21.016 1 95.56 92 PRO A C 1
ATOM 700 O O . PRO A 1 92 ? -14.328 -2.121 -20.609 1 95.56 92 PRO A O 1
ATOM 703 N N . TRP A 1 93 ? -13.375 -3.506 -22.094 1 95 93 TRP A N 1
ATOM 704 C CA . TRP A 1 93 ? -14.602 -3.666 -22.875 1 95 93 TRP A CA 1
ATOM 705 C C . TRP A 1 93 ? -15.43 -4.836 -22.344 1 95 93 TRP A C 1
ATOM 707 O O . TRP A 1 93 ? -16.547 -5.074 -22.812 1 95 93 TRP A O 1
ATOM 717 N N . LEU A 1 94 ? -14.945 -5.602 -21.422 1 95.81 94 LEU A N 1
ATOM 718 C CA . LEU A 1 94 ? -15.695 -6.688 -20.797 1 95.81 94 LEU A CA 1
ATOM 719 C C . LEU A 1 94 ? -16.203 -6.27 -19.422 1 95.81 94 LEU A C 1
ATOM 721 O O . LEU A 1 94 ? -15.594 -5.43 -18.75 1 95.81 94 LEU A O 1
ATOM 725 N N . ASN A 1 95 ? -17.281 -6.863 -19.047 1 97.38 95 ASN A N 1
ATOM 726 C CA . ASN A 1 95 ? -17.75 -6.637 -17.672 1 97.38 95 ASN A CA 1
ATOM 727 C C . ASN A 1 95 ? -16.969 -7.48 -16.672 1 97.38 95 ASN A C 1
ATOM 729 O O . ASN A 1 95 ? -16.109 -8.273 -17.062 1 97.38 95 ASN A O 1
ATOM 733 N N . VAL A 1 96 ? -17.203 -7.293 -15.438 1 97.81 96 VAL A N 1
ATOM 734 C CA . VAL A 1 96 ? -16.484 -7.938 -14.344 1 97.81 96 VAL A CA 1
ATOM 735 C C . VAL A 1 96 ? -16.594 -9.453 -14.477 1 97.81 96 VAL A C 1
ATOM 737 O O . VAL A 1 96 ? -15.586 -10.164 -14.422 1 97.81 96 VAL A O 1
ATOM 740 N N . LEU A 1 97 ? -17.781 -9.922 -14.648 1 96.75 97 LEU A N 1
ATOM 741 C CA . LEU A 1 97 ? -18.016 -11.359 -14.75 1 96.75 97 LEU A CA 1
ATOM 742 C C . LEU A 1 97 ? -17.25 -11.953 -15.922 1 96.75 97 LEU A C 1
ATOM 744 O O . LEU A 1 97 ? -16.578 -12.984 -15.773 1 96.75 97 LEU A O 1
ATOM 748 N N . ASP A 1 98 ? -17.25 -11.312 -17.047 1 95.44 98 ASP A N 1
ATOM 749 C CA . ASP A 1 98 ? -16.547 -11.789 -18.234 1 95.44 98 ASP A CA 1
ATOM 750 C C . ASP A 1 98 ? -15.031 -11.734 -18.031 1 95.44 98 ASP A C 1
ATOM 752 O O . ASP A 1 98 ? -14.297 -12.586 -18.547 1 95.44 98 ASP A O 1
ATOM 756 N N . ASN A 1 99 ? -14.594 -10.734 -17.375 1 96.75 99 ASN A N 1
ATOM 757 C CA . ASN A 1 99 ? -13.18 -10.656 -17.031 1 96.75 99 ASN A CA 1
ATOM 758 C C . ASN A 1 99 ? -12.734 -11.859 -16.203 1 96.75 99 ASN A C 1
ATOM 760 O O . ASN A 1 99 ? -11.672 -12.43 -16.453 1 96.75 99 ASN A O 1
ATOM 764 N N . VAL A 1 100 ? -13.562 -12.195 -15.258 1 96.44 100 VAL A N 1
ATOM 765 C CA . VAL A 1 100 ? -13.234 -13.305 -14.367 1 96.44 100 VAL A CA 1
ATOM 766 C C . VAL A 1 100 ? -13.25 -14.617 -15.148 1 96.44 100 VAL A C 1
ATOM 768 O O . VAL A 1 100 ? -12.43 -15.508 -14.898 1 96.44 100 VAL A O 1
ATOM 771 N N . CYS A 1 101 ? -14.062 -14.711 -16.188 1 94.25 101 CYS A N 1
ATOM 772 C CA . CYS A 1 101 ? -14.219 -15.93 -16.969 1 94.25 101 CYS A CA 1
ATOM 773 C C . CYS A 1 101 ? -13.312 -15.906 -18.203 1 94.25 101 CYS A C 1
ATOM 775 O O . CYS A 1 101 ? -13.508 -16.672 -19.141 1 94.25 101 CYS A O 1
ATOM 777 N N . LEU A 1 102 ? -12.391 -15.062 -18.234 1 89.31 102 LEU A N 1
ATOM 778 C CA . LEU A 1 102 ? -11.594 -14.812 -19.438 1 89.31 102 LEU A CA 1
ATOM 779 C C . LEU A 1 102 ? -10.883 -16.078 -19.891 1 89.31 102 LEU A C 1
ATOM 781 O O . LEU A 1 102 ? -10.797 -16.359 -21.094 1 89.31 102 LEU A O 1
ATOM 785 N N . SER A 1 103 ? -10.242 -16.797 -18.969 1 78.88 103 SER A N 1
ATOM 786 C CA . SER A 1 103 ? -9.477 -17.984 -19.328 1 78.88 103 SER A CA 1
ATOM 787 C C . SER A 1 103 ? -10.375 -19.047 -19.969 1 78.88 103 SER A C 1
ATOM 789 O O . SER A 1 103 ? -9.93 -19.797 -20.844 1 78.88 103 SER A O 1
ATOM 791 N N . SER A 1 104 ? -11.547 -19.109 -19.516 1 66.12 104 SER A N 1
ATOM 792 C CA . SER A 1 104 ? -12.469 -20.109 -20.062 1 66.12 104 SER A CA 1
ATOM 793 C C . SER A 1 104 ? -12.891 -19.734 -21.484 1 66.12 104 SER A C 1
ATOM 795 O O . SER A 1 104 ? -13.195 -20.609 -22.297 1 66.12 104 SER A O 1
ATOM 797 N N . ARG A 1 105 ? -12.898 -18.531 -21.734 1 60.03 105 ARG A N 1
ATOM 798 C CA . ARG A 1 105 ? -13.344 -18.094 -23.047 1 60.03 105 ARG A CA 1
ATOM 799 C C . ARG A 1 105 ? -12.352 -18.5 -24.125 1 60.03 105 ARG A C 1
ATOM 801 O O . ARG A 1 105 ? -12.727 -18.719 -25.281 1 60.03 105 ARG A O 1
ATOM 808 N N . PHE A 1 106 ? -11.164 -18.516 -23.641 1 56.38 106 PHE A N 1
ATOM 809 C CA . PHE A 1 106 ? -10.156 -18.844 -24.641 1 56.38 106 PHE A CA 1
ATOM 810 C C . PHE A 1 106 ? -9.805 -20.312 -24.594 1 56.38 106 PHE A C 1
ATOM 812 O O . PHE A 1 106 ? -9.133 -20.828 -25.484 1 56.38 106 PHE A O 1
ATOM 819 N N . SER A 1 107 ? -10.055 -20.875 -23.344 1 57.38 107 SER A N 1
ATOM 820 C CA . SER A 1 107 ? -9.766 -22.297 -23.266 1 57.38 107 SER A CA 1
ATOM 821 C C . SER A 1 107 ? -10.836 -23.109 -24 1 57.38 107 SER A C 1
ATOM 823 O O . SER A 1 107 ? -12.023 -22.797 -23.906 1 57.38 107 SER A O 1
ATOM 825 N N . HIS A 1 108 ? -10.547 -23.547 -25.141 1 49.44 108 HIS A N 1
ATOM 826 C CA . HIS A 1 108 ? -11.367 -24.453 -25.922 1 49.44 108 HIS A CA 1
ATOM 827 C C . HIS A 1 108 ? -12.039 -25.5 -25.031 1 49.44 108 HIS A C 1
ATOM 829 O O . HIS A 1 108 ? -12.734 -26.391 -25.531 1 49.44 108 HIS A O 1
ATOM 835 N N . ALA A 1 109 ? -11.648 -25.578 -23.75 1 49.38 109 ALA A N 1
ATOM 836 C CA . ALA A 1 109 ? -12.219 -26.719 -23.047 1 49.38 109 ALA A CA 1
ATOM 837 C C . ALA A 1 109 ? -13.727 -26.562 -22.875 1 49.38 109 ALA A C 1
ATOM 839 O O . ALA A 1 109 ? -14.227 -25.453 -22.703 1 49.38 109 ALA A O 1
ATOM 840 N N . ASN A 1 110 ? -14.492 -27.422 -23.312 1 49.69 110 ASN A N 1
ATOM 841 C CA . ASN A 1 110 ? -15.922 -27.703 -23.234 1 49.69 110 ASN A CA 1
ATOM 842 C C . ASN A 1 110 ? -16.484 -27.438 -21.844 1 49.69 110 ASN A C 1
ATOM 844 O O . ASN A 1 110 ? -16.812 -28.375 -21.125 1 49.69 110 ASN A O 1
ATOM 848 N N . SER A 1 111 ? -15.727 -26.703 -21.062 1 54.09 111 SER A N 1
ATOM 849 C CA . SER A 1 111 ? -16.422 -26.547 -19.781 1 54.09 111 SER A CA 1
ATOM 850 C C . SER A 1 111 ? -17.781 -25.875 -19.969 1 54.09 111 SER A C 1
ATOM 852 O O . SER A 1 111 ? -17.969 -25.078 -20.891 1 54.09 111 SER A O 1
ATOM 854 N N . ASN A 1 112 ? -18.75 -26.547 -19.438 1 62.5 112 ASN A N 1
ATOM 855 C CA . ASN A 1 112 ? -20.125 -26.031 -19.438 1 62.5 112 ASN A CA 1
ATOM 856 C C . ASN A 1 112 ? -20.156 -24.578 -18.953 1 62.5 112 ASN A C 1
ATOM 858 O O . ASN A 1 112 ? -19.797 -24.297 -17.812 1 62.5 112 ASN A O 1
ATOM 862 N N . SER A 1 113 ? -20.266 -23.641 -19.875 1 71.94 113 SER A N 1
ATOM 863 C CA . SER A 1 113 ? -20.359 -22.203 -19.688 1 71.94 113 SER A CA 1
ATOM 864 C C . SER A 1 113 ? -21.141 -21.844 -18.438 1 71.94 113 SER A C 1
ATOM 866 O O . SER A 1 113 ? -20.781 -20.938 -17.703 1 71.94 113 SER A O 1
ATOM 868 N N . THR A 1 114 ? -22.109 -22.797 -18.109 1 79.12 114 THR A N 1
ATOM 869 C CA . THR A 1 114 ? -22.969 -22.484 -16.984 1 79.12 114 THR A CA 1
ATOM 870 C C . THR A 1 114 ? -22.25 -22.703 -15.656 1 79.12 114 THR A C 1
ATOM 872 O O . THR A 1 114 ? -22.375 -21.906 -14.727 1 79.12 114 THR A O 1
ATOM 875 N N . ASP A 1 115 ? -21.469 -23.75 -15.602 1 85.62 115 ASP A N 1
ATOM 876 C CA . ASP A 1 115 ? -20.75 -24.078 -14.383 1 85.62 115 ASP A CA 1
ATOM 877 C C . ASP A 1 115 ? -19.656 -23.047 -14.102 1 85.62 115 ASP A C 1
ATOM 879 O O . ASP A 1 115 ? -19.438 -22.656 -12.953 1 85.62 115 ASP A O 1
ATOM 883 N N . GLU A 1 116 ? -19.094 -22.609 -15.125 1 87.44 116 GLU A N 1
ATOM 884 C CA . GLU A 1 116 ? -18.031 -21.609 -14.992 1 87.44 116 GLU A CA 1
ATOM 885 C C . GLU A 1 116 ? -18.578 -20.281 -14.492 1 87.44 116 GLU A C 1
ATOM 887 O O . GLU A 1 116 ? -17.984 -19.641 -13.633 1 87.44 116 GLU A O 1
ATOM 892 N N . LYS A 1 117 ? -19.703 -20 -15.055 1 90.94 117 LYS A N 1
ATOM 893 C CA . LYS A 1 117 ? -20.344 -18.75 -14.641 1 90.94 117 LYS A CA 1
ATOM 894 C C . LYS A 1 117 ? -20.766 -18.797 -13.172 1 90.94 117 LYS A C 1
ATOM 896 O O . LYS A 1 117 ? -20.609 -17.812 -12.438 1 90.94 117 LYS A O 1
ATOM 901 N N . GLN A 1 118 ? -21.234 -19.891 -12.789 1 92.94 118 GLN A N 1
ATOM 902 C CA . GLN A 1 118 ? -21.641 -20.062 -11.398 1 92.94 118 GLN A CA 1
ATOM 903 C C . GLN A 1 118 ? -20.438 -19.953 -10.461 1 92.94 118 GLN A C 1
ATOM 905 O O . GLN A 1 118 ? -20.516 -19.312 -9.414 1 92.94 118 GLN A O 1
ATOM 910 N N . ARG A 1 119 ? -19.391 -20.594 -10.852 1 93.38 119 ARG A N 1
ATOM 911 C CA . ARG A 1 119 ? -18.172 -20.516 -10.062 1 93.38 119 ARG A CA 1
ATOM 912 C C . ARG A 1 119 ? -17.656 -19.078 -9.992 1 93.38 119 ARG A C 1
ATOM 914 O O . ARG A 1 119 ? -17.219 -18.625 -8.93 1 93.38 119 ARG A O 1
ATOM 921 N N . ALA A 1 120 ? -17.719 -18.438 -11.094 1 95.06 120 ALA A N 1
ATOM 922 C CA . ALA A 1 120 ? -17.281 -17.047 -11.164 1 95.06 120 ALA A CA 1
ATOM 923 C C . ALA A 1 120 ? -18.109 -16.156 -10.242 1 95.06 120 ALA A C 1
ATOM 925 O O . ALA A 1 120 ? -17.562 -15.312 -9.523 1 95.06 120 ALA A O 1
ATOM 926 N N . ILE A 1 121 ? -19.359 -16.375 -10.25 1 95.69 121 ILE A N 1
ATOM 927 C CA . ILE A 1 121 ? -20.25 -15.594 -9.406 1 95.69 121 ILE A CA 1
AT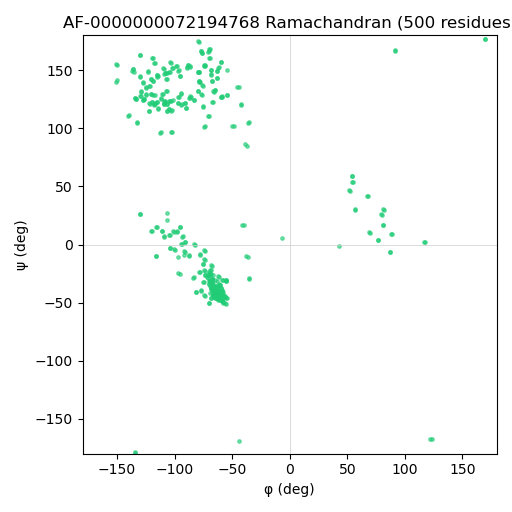OM 928 C C . ILE A 1 121 ? -19.953 -15.875 -7.938 1 95.69 121 ILE A C 1
ATOM 930 O O . ILE A 1 121 ? -19.922 -14.953 -7.121 1 95.69 121 ILE A O 1
ATOM 934 N N . GLN A 1 122 ? -19.719 -17.078 -7.625 1 95.56 122 GLN A N 1
ATOM 935 C CA . GLN A 1 122 ? -19.359 -17.438 -6.258 1 95.56 122 GLN A CA 1
ATOM 936 C C . GLN A 1 122 ? -18.062 -16.766 -5.832 1 95.56 122 GLN A C 1
ATOM 938 O O . GLN A 1 122 ? -17.953 -16.25 -4.715 1 95.56 122 GLN A O 1
ATOM 943 N N . LEU A 1 123 ? -17.141 -16.781 -6.68 1 95.44 123 LEU A N 1
ATOM 944 C CA . LEU A 1 123 ? -15.859 -16.156 -6.391 1 95.44 123 LEU A CA 1
ATOM 945 C C . LEU A 1 123 ? -16.031 -14.641 -6.223 1 95.44 123 LEU A C 1
ATOM 947 O O . LEU A 1 123 ? -15.453 -14.047 -5.312 1 95.44 123 LEU A O 1
ATOM 951 N N . LEU A 1 124 ? -16.828 -14.062 -7.098 1 96.88 124 LEU A N 1
ATOM 952 C CA . LEU A 1 124 ? -17.109 -12.633 -7 1 96.88 124 LEU A CA 1
ATOM 953 C C . LEU A 1 124 ? -17.797 -12.305 -5.68 1 96.88 124 LEU A C 1
ATOM 955 O O . LEU A 1 124 ? -17.547 -11.25 -5.09 1 96.88 124 LEU A O 1
ATOM 959 N N . GLU A 1 125 ? -18.594 -13.195 -5.215 1 96.12 125 GLU A N 1
ATOM 960 C CA . GLU A 1 125 ? -19.219 -13.031 -3.906 1 96.12 125 GLU A CA 1
ATOM 961 C C . GLU A 1 125 ? -18.188 -13.055 -2.787 1 96.12 125 GLU A C 1
ATOM 963 O O . GLU A 1 125 ? -18.25 -12.242 -1.859 1 96.12 125 GLU A O 1
ATOM 968 N N . GLN A 1 126 ? -17.281 -13.883 -2.904 1 94.12 126 GLN A N 1
ATOM 969 C CA . GLN A 1 126 ? -16.25 -14.039 -1.879 1 94.12 126 GLN A CA 1
ATOM 970 C C . GLN A 1 126 ? -15.32 -12.828 -1.843 1 94.12 126 GLN A C 1
ATOM 972 O O . GLN A 1 126 ? -14.789 -12.477 -0.787 1 94.12 126 GLN A O 1
ATOM 977 N N . VAL A 1 127 ? -15.141 -12.227 -3.02 1 94.31 127 VAL A N 1
ATOM 978 C CA . VAL A 1 127 ? -14.281 -11.047 -3.023 1 94.31 127 VAL A CA 1
ATOM 979 C C . VAL A 1 127 ? -15.125 -9.797 -2.801 1 94.31 127 VAL A C 1
ATOM 981 O O . VAL A 1 127 ? -14.609 -8.68 -2.873 1 94.31 127 VAL A O 1
ATOM 984 N N . GLY A 1 128 ? -16.422 -9.945 -2.596 1 92.5 128 GLY A N 1
ATOM 985 C CA . GLY A 1 128 ? -17.328 -8.859 -2.229 1 92.5 128 GLY A CA 1
ATOM 986 C C . GLY A 1 128 ? -17.766 -8.023 -3.416 1 92.5 128 GLY A C 1
ATOM 987 O O . GLY A 1 128 ? -17.969 -6.816 -3.293 1 92.5 128 GLY A O 1
ATOM 988 N N . LEU A 1 129 ? -17.844 -8.656 -4.598 1 95.88 129 LEU A N 1
ATOM 989 C CA . LEU A 1 129 ? -18.156 -7.875 -5.789 1 95.88 129 LEU A CA 1
ATOM 990 C C . LEU A 1 129 ? -19.281 -8.516 -6.578 1 95.88 129 LEU A C 1
ATOM 992 O O . LEU A 1 129 ? -19.375 -8.328 -7.793 1 95.88 129 LEU A O 1
ATOM 996 N N . ALA A 1 130 ? -20.141 -9.281 -5.906 1 94.81 130 ALA A N 1
ATOM 997 C CA . ALA A 1 130 ? -21.266 -9.938 -6.566 1 94.81 130 ALA A CA 1
ATO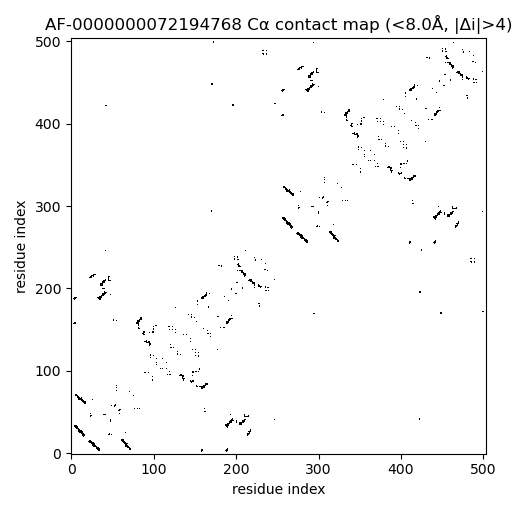M 998 C C . ALA A 1 130 ? -22.188 -8.922 -7.242 1 94.81 130 ALA A C 1
ATOM 1000 O O . ALA A 1 130 ? -22.625 -9.125 -8.375 1 94.81 130 ALA A O 1
ATOM 1001 N N . ASP A 1 131 ? -22.422 -7.789 -6.617 1 95 131 ASP A N 1
ATOM 1002 C CA . ASP A 1 131 ? -23.328 -6.766 -7.105 1 95 131 ASP A CA 1
ATOM 1003 C C . ASP A 1 131 ? -22.734 -6.008 -8.289 1 95 131 ASP A C 1
ATOM 1005 O O . ASP A 1 131 ? -23.422 -5.238 -8.953 1 95 131 ASP A O 1
ATOM 1009 N N . TYR A 1 132 ? -21.5 -6.309 -8.602 1 96.56 132 TYR A N 1
ATOM 1010 C CA . TYR A 1 132 ? -20.812 -5.566 -9.656 1 96.56 132 TYR A CA 1
ATOM 1011 C C . TYR A 1 132 ? -20.484 -6.473 -10.836 1 96.56 132 TYR A C 1
ATOM 1013 O O . TYR A 1 132 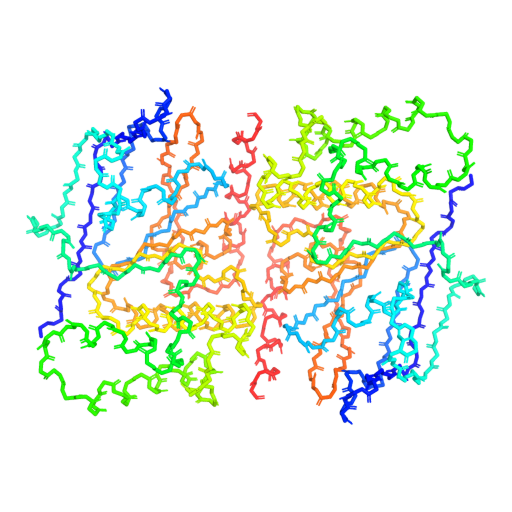? -19.688 -6.113 -11.695 1 96.56 132 TYR A O 1
ATOM 1021 N N . ALA A 1 133 ? -21.109 -7.582 -10.836 1 96.75 133 ALA A N 1
ATOM 1022 C CA . ALA A 1 133 ? -20.781 -8.609 -11.82 1 96.75 133 ALA A CA 1
ATOM 1023 C C . ALA A 1 133 ? -20.891 -8.062 -13.242 1 96.75 133 ALA A C 1
ATOM 1025 O O . ALA A 1 133 ? -20.109 -8.438 -14.117 1 96.75 133 ALA A O 1
ATOM 1026 N N . TYR A 1 134 ? -21.766 -7.129 -13.477 1 97 134 TYR A N 1
ATOM 1027 C CA . TYR A 1 134 ? -22.016 -6.668 -14.836 1 97 134 TYR A CA 1
ATOM 1028 C C . TYR A 1 134 ? -21.469 -5.254 -15.039 1 97 134 TYR A C 1
ATOM 1030 O O . TYR A 1 134 ? -21.688 -4.645 -16.094 1 97 134 TYR A O 1
ATOM 1038 N N . ALA A 1 135 ? -20.781 -4.738 -14.086 1 97.56 135 ALA A N 1
ATOM 1039 C CA . ALA A 1 135 ? -20.141 -3.436 -14.219 1 97.56 135 ALA A CA 1
ATOM 1040 C C . ALA A 1 135 ? -18.906 -3.521 -15.109 1 97.56 135 ALA A C 1
ATOM 1042 O O . ALA A 1 135 ? -18.328 -4.598 -15.281 1 97.56 135 ALA A O 1
ATOM 1043 N N . LYS A 1 136 ? -18.609 -2.43 -15.672 1 97.56 136 LYS A N 1
ATOM 1044 C CA . LYS A 1 136 ? -17.359 -2.316 -16.422 1 97.56 136 LYS A CA 1
ATOM 1045 C C . LYS A 1 136 ? -16.219 -1.887 -15.508 1 97.56 136 LYS A C 1
ATOM 1047 O O . LYS A 1 136 ? -16.438 -1.246 -14.484 1 97.56 136 LYS A O 1
ATOM 1052 N N . PRO A 1 137 ? -14.977 -2.207 -15.844 1 96.94 137 PRO A N 1
ATOM 1053 C CA . PRO A 1 137 ? -13.82 -1.845 -15.023 1 96.94 137 PRO A CA 1
ATOM 1054 C C . PRO A 1 137 ? -13.734 -0.344 -14.75 1 96.94 137 PRO A C 1
ATOM 1056 O O . PRO A 1 137 ? -13.305 0.068 -13.672 1 96.94 137 PRO A O 1
ATOM 1059 N N . THR A 1 138 ? -14.195 0.429 -15.633 1 94.94 138 THR A N 1
ATOM 1060 C CA . THR A 1 138 ? -14.133 1.878 -15.484 1 94.94 138 THR A CA 1
ATOM 1061 C C . THR A 1 138 ? -15.039 2.348 -14.352 1 94.94 138 THR A C 1
ATOM 1063 O O . THR A 1 138 ? -14.891 3.461 -13.844 1 94.94 1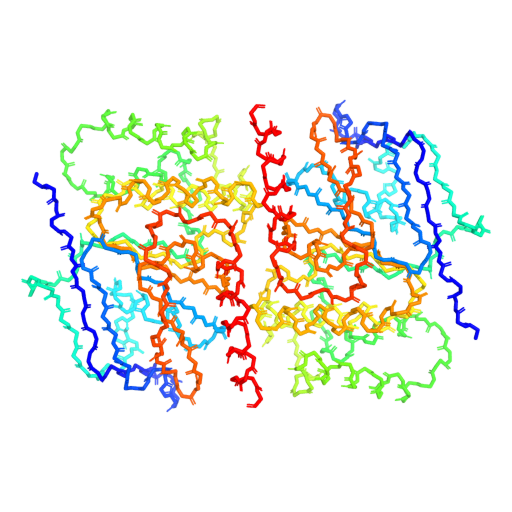38 THR A O 1
ATOM 1066 N N . GLN A 1 139 ? -15.938 1.543 -13.969 1 94.94 139 GLN A N 1
ATOM 1067 C CA . GLN A 1 139 ? -16.906 1.889 -12.93 1 94.94 139 GLN A CA 1
ATOM 1068 C C . GLN A 1 139 ? -16.422 1.421 -11.555 1 94.94 139 GLN A C 1
ATOM 1070 O O . GLN A 1 139 ? -17.125 1.602 -10.555 1 94.94 139 GLN A O 1
ATOM 1075 N N . LEU A 1 140 ? -15.289 0.841 -11.555 1 94.38 140 LEU A N 1
ATOM 1076 C CA . LEU A 1 140 ? -14.758 0.265 -10.328 1 94.38 140 LEU A CA 1
ATOM 1077 C C . LEU A 1 140 ? -13.609 1.11 -9.781 1 94.38 140 LEU A C 1
ATOM 1079 O O . LEU A 1 140 ? -12.883 1.75 -10.547 1 94.38 140 LEU A O 1
ATOM 1083 N N . SER A 1 141 ? -13.508 1.123 -8.484 1 87 141 SER A N 1
ATOM 1084 C CA . SER A 1 141 ? -12.328 1.717 -7.855 1 87 141 SER A CA 1
ATOM 1085 C C . SER A 1 141 ? -11.086 0.854 -8.078 1 87 141 SER A C 1
ATOM 1087 O O . SER A 1 141 ? -11.195 -0.289 -8.531 1 87 141 SER A O 1
ATOM 1089 N N . GLY A 1 142 ? -9.914 1.365 -7.828 1 87.5 142 GLY A N 1
ATOM 1090 C CA . GLY A 1 142 ? -8.672 0.625 -7.949 1 87.5 142 GLY A CA 1
ATOM 1091 C C . GLY A 1 142 ? -8.656 -0.66 -7.141 1 87.5 142 GLY A C 1
ATOM 1092 O O . GLY A 1 142 ? -8.258 -1.711 -7.648 1 87.5 142 GLY A O 1
ATOM 1093 N N . GLY A 1 143 ? -9.109 -0.555 -5.891 1 90.56 143 GLY A N 1
ATOM 1094 C CA . GLY A 1 143 ? -9.18 -1.733 -5.043 1 90.56 143 GLY A CA 1
ATOM 1095 C C . GLY A 1 143 ? -10.141 -2.785 -5.562 1 90.56 143 GLY A C 1
ATOM 1096 O O . GLY A 1 143 ? -9.883 -3.984 -5.453 1 90.56 143 GLY A O 1
ATOM 1097 N N . MET A 1 144 ? -11.219 -2.297 -6.102 1 93.81 144 MET A N 1
ATOM 1098 C CA . MET A 1 144 ? -12.188 -3.223 -6.676 1 93.81 144 MET A CA 1
ATOM 1099 C C . MET A 1 144 ? -11.609 -3.945 -7.887 1 93.81 144 MET A C 1
ATOM 1101 O O . MET A 1 144 ? -11.766 -5.16 -8.023 1 93.81 144 MET A O 1
ATOM 1105 N N . ARG A 1 145 ? -10.898 -3.213 -8.703 1 96.38 145 ARG A N 1
ATOM 1106 C CA . ARG A 1 145 ? -10.289 -3.82 -9.883 1 96.38 145 ARG A CA 1
ATOM 1107 C C . ARG A 1 145 ? -9.266 -4.883 -9.477 1 96.38 145 ARG A C 1
ATOM 1109 O O . ARG A 1 145 ? -9.195 -5.945 -10.102 1 96.38 145 ARG A O 1
ATOM 1116 N N . GLN A 1 146 ? -8.539 -4.602 -8.477 1 95.38 146 GLN A N 1
ATOM 1117 C CA . GLN A 1 146 ? -7.566 -5.562 -7.98 1 95.38 146 GLN A CA 1
ATOM 1118 C C . GLN A 1 146 ? -8.25 -6.848 -7.512 1 95.38 146 GLN A C 1
ATOM 1120 O O . GLN A 1 146 ? -7.758 -7.945 -7.77 1 95.38 146 GLN A O 1
ATOM 1125 N N . ARG A 1 147 ? -9.344 -6.703 -6.855 1 96.75 147 ARG A N 1
ATOM 1126 C CA . ARG A 1 147 ? -10.102 -7.859 -6.383 1 96.75 147 ARG A CA 1
ATOM 1127 C C . ARG A 1 147 ? -10.633 -8.68 -7.551 1 96.75 147 ARG A C 1
ATOM 1129 O O . ARG A 1 147 ? -10.625 -9.914 -7.504 1 96.75 147 ARG A O 1
ATOM 1136 N N . VAL A 1 148 ? -11.031 -8.008 -8.602 1 97.5 148 VAL A N 1
ATOM 1137 C CA . VAL A 1 148 ? -11.492 -8.703 -9.805 1 97.5 148 VAL A CA 1
ATOM 1138 C C . VAL A 1 148 ? -10.328 -9.461 -10.438 1 97.5 148 VAL A C 1
ATOM 1140 O O . VAL A 1 148 ? -10.477 -10.617 -10.836 1 97.5 148 VAL A O 1
ATOM 1143 N N . ALA A 1 149 ? -9.203 -8.797 -10.492 1 97.31 149 ALA A N 1
ATOM 1144 C CA . ALA A 1 149 ? -8.016 -9.438 -11.055 1 97.31 149 ALA A CA 1
ATOM 1145 C C . ALA A 1 149 ? -7.633 -10.68 -10.258 1 97.31 149 ALA A C 1
ATOM 1147 O O . ALA A 1 149 ? -7.238 -11.695 -10.836 1 97.31 149 ALA A O 1
ATOM 1148 N N . LEU A 1 150 ? -7.746 -10.562 -8.969 1 97.19 150 LEU A N 1
ATOM 1149 C CA . LEU A 1 150 ? -7.469 -11.711 -8.109 1 97.19 150 LEU A CA 1
ATOM 1150 C C . LEU A 1 150 ? -8.453 -12.844 -8.383 1 97.19 150 LEU A C 1
ATOM 1152 O O . LEU A 1 150 ? -8.047 -14 -8.547 1 97.19 150 LEU A O 1
ATOM 1156 N N . ALA A 1 151 ? -9.711 -12.484 -8.469 1 96.94 151 ALA A N 1
ATOM 1157 C CA . ALA A 1 151 ? -10.734 -13.477 -8.773 1 96.94 151 ALA A CA 1
ATOM 1158 C C . ALA A 1 151 ? -10.445 -14.164 -10.109 1 96.94 151 ALA A C 1
ATOM 1160 O O . ALA A 1 151 ? -10.539 -15.383 -10.219 1 96.94 151 ALA A O 1
ATOM 1161 N N . ARG A 1 152 ? -10.117 -13.398 -11.07 1 96.5 152 ARG A N 1
ATOM 1162 C CA . ARG A 1 152 ? -9.781 -13.93 -12.391 1 96.5 152 ARG A CA 1
ATOM 1163 C C . ARG A 1 152 ? -8.625 -14.922 -12.305 1 96.5 152 ARG A C 1
ATOM 1165 O O . ARG A 1 152 ? -8.656 -15.977 -12.945 1 96.5 152 ARG A O 1
ATOM 1172 N N . THR A 1 153 ? -7.645 -14.562 -11.539 1 96 153 THR A N 1
ATOM 1173 C CA . THR A 1 153 ? -6.469 -15.406 -11.375 1 96 153 THR A CA 1
ATOM 1174 C C . THR A 1 153 ? -6.836 -16.719 -10.688 1 96 153 THR A C 1
ATOM 1176 O O . THR A 1 153 ? -6.453 -17.797 -11.148 1 96 153 THR A O 1
ATOM 1179 N N . LEU A 1 154 ? -7.629 -16.609 -9.648 1 94.75 154 LEU A N 1
ATOM 1180 C CA . LEU A 1 154 ? -8.031 -17.781 -8.875 1 94.75 154 LEU A CA 1
ATOM 1181 C C . LEU A 1 154 ? -8.969 -18.672 -9.688 1 94.75 154 LEU A C 1
ATOM 1183 O O . LEU A 1 154 ? -8.977 -19.891 -9.516 1 94.75 154 LEU A O 1
ATOM 1187 N N . MET A 1 155 ? -9.641 -18.109 -10.586 1 93.81 155 MET A N 1
ATOM 1188 C CA . MET A 1 155 ? -10.586 -18.812 -11.445 1 93.81 155 MET A CA 1
ATOM 1189 C C . MET A 1 155 ? -9.859 -19.766 -12.383 1 93.81 155 MET A C 1
ATOM 1191 O O . MET A 1 155 ? -10.406 -20.812 -12.758 1 93.81 155 MET A O 1
ATOM 1195 N N . GLN A 1 156 ? -8.688 -19.484 -12.742 1 91.94 156 GLN A N 1
ATOM 1196 C CA . GLN A 1 156 ? -7.949 -20.25 -13.734 1 91.94 156 GLN A CA 1
ATOM 1197 C C . GLN A 1 156 ? -7.605 -21.641 -13.203 1 91.94 156 GLN A C 1
ATOM 1199 O O . GLN A 1 156 ? -7.391 -22.578 -13.977 1 91.94 156 GLN A O 1
ATOM 1204 N N . ASP A 1 157 ? -7.527 -21.781 -11.961 1 89.69 157 ASP A N 1
ATOM 1205 C CA . ASP A 1 157 ? -7.324 -23.078 -11.312 1 89.69 157 ASP A CA 1
ATOM 1206 C C . ASP A 1 157 ? -6.086 -23.781 -11.867 1 89.69 157 ASP A C 1
ATOM 1208 O O . ASP A 1 157 ? -6.164 -24.922 -12.297 1 89.69 157 ASP A O 1
ATOM 1212 N N . LYS A 1 158 ? -4.969 -23.156 -11.859 1 93.75 158 LYS A N 1
ATOM 1213 C CA . LYS A 1 158 ? -3.701 -23.703 -12.328 1 93.75 158 LYS A CA 1
ATOM 1214 C C . LYS A 1 158 ? -2.863 -24.219 -11.156 1 93.75 158 LYS A C 1
ATOM 1216 O O . LYS A 1 158 ? -3.033 -23.766 -10.023 1 93.75 158 LYS A O 1
ATOM 1221 N N . PRO A 1 159 ? -2.035 -25.141 -11.445 1 94.62 159 PRO A N 1
ATOM 1222 C CA . PRO A 1 159 ? -1.242 -25.719 -10.352 1 94.62 159 PRO A CA 1
ATOM 1223 C C . PRO A 1 159 ? -0.194 -24.75 -9.812 1 94.62 159 PRO A C 1
ATOM 1225 O O . PRO A 1 159 ? 0.248 -24.891 -8.664 1 94.62 159 PRO A O 1
ATOM 1228 N N . LEU A 1 160 ? 0.218 -23.797 -10.609 1 96.75 160 LEU A N 1
ATOM 1229 C CA . LEU A 1 160 ? 1.175 -22.766 -10.211 1 96.75 160 LEU A CA 1
ATOM 1230 C C . LEU A 1 160 ? 0.58 -21.375 -10.375 1 96.75 160 LEU A C 1
ATOM 1232 O O . LEU A 1 160 ? 0.148 -21 -11.469 1 96.75 160 LEU A O 1
ATOM 1236 N N . VAL A 1 161 ? 0.534 -20.641 -9.25 1 97.19 161 VAL A N 1
ATOM 1237 C CA . VAL A 1 161 ? -0.045 -19.312 -9.273 1 97.19 161 VAL A CA 1
ATOM 1238 C C . VAL A 1 161 ? 1.019 -18.281 -8.891 1 97.19 161 VAL A C 1
ATOM 1240 O O . VAL A 1 161 ? 1.655 -18.391 -7.844 1 97.19 161 VAL A O 1
ATOM 1243 N N . LEU A 1 162 ? 1.295 -17.344 -9.773 1 97.88 162 LEU A N 1
ATOM 1244 C CA . LEU A 1 162 ? 2.242 -16.25 -9.578 1 97.88 162 LEU A CA 1
ATOM 1245 C C . LEU A 1 162 ? 1.51 -14.922 -9.367 1 97.88 162 LEU A C 1
ATOM 1247 O O . LEU A 1 162 ? 0.731 -14.5 -10.219 1 97.88 162 LEU A O 1
ATOM 1251 N N . MET A 1 163 ? 1.748 -14.297 -8.234 1 98 163 MET A N 1
ATOM 1252 C CA . MET A 1 163 ? 1.047 -13.047 -7.949 1 98 163 MET A CA 1
ATOM 1253 C C . MET A 1 163 ? 2.033 -11.938 -7.602 1 98 163 MET A C 1
ATOM 1255 O O . MET A 1 163 ? 2.857 -12.094 -6.699 1 98 163 MET A O 1
ATOM 1259 N N . ASP A 1 164 ? 1.936 -10.898 -8.289 1 96.56 164 ASP A N 1
ATOM 1260 C CA . ASP A 1 164 ? 2.787 -9.734 -8.07 1 96.56 164 ASP A CA 1
ATOM 1261 C C . ASP A 1 164 ? 2.035 -8.633 -7.328 1 96.56 164 ASP A C 1
ATOM 1263 O O . ASP A 1 164 ? 1.316 -7.84 -7.938 1 96.56 164 ASP A O 1
ATOM 1267 N N . GLU A 1 165 ? 2.193 -8.555 -6.031 1 94.81 165 GLU A N 1
ATOM 1268 C CA . GLU A 1 165 ? 1.608 -7.582 -5.113 1 94.81 165 GLU A CA 1
ATOM 1269 C C . GLU A 1 165 ? 0.089 -7.539 -5.254 1 94.81 165 GLU A C 1
ATOM 1271 O O . GLU A 1 165 ? -0.493 -6.465 -5.418 1 94.81 165 GLU A O 1
ATOM 1276 N N . PRO A 1 166 ? -0.583 -8.648 -5.043 1 96.5 166 PRO A N 1
ATOM 1277 C CA . PRO A 1 166 ? -2.016 -8.758 -5.328 1 96.5 166 PRO A CA 1
ATOM 1278 C C . PRO A 1 166 ? -2.879 -8.031 -4.305 1 96.5 166 PRO A C 1
ATOM 1280 O O . PRO A 1 166 ? -4.07 -7.809 -4.543 1 96.5 166 PRO A O 1
ATOM 1283 N N . PHE A 1 167 ? -2.264 -7.625 -3.17 1 95.12 167 PHE A N 1
ATOM 1284 C CA . PHE A 1 167 ? -3.088 -7.086 -2.096 1 95.12 167 PHE A CA 1
ATOM 1285 C C . PHE A 1 167 ? -2.678 -5.656 -1.763 1 95.12 167 PHE A C 1
ATOM 1287 O O . PHE A 1 167 ? -3.139 -5.09 -0.771 1 95.12 167 PHE A O 1
ATOM 1294 N N . SER A 1 168 ? -1.877 -5.082 -2.576 1 88.62 168 SER A N 1
ATOM 1295 C CA . SER A 1 168 ? -1.206 -3.838 -2.211 1 88.62 168 SER A CA 1
ATOM 1296 C C . SER A 1 168 ? -2.176 -2.66 -2.227 1 88.62 168 SER A C 1
ATOM 1298 O O . SER A 1 168 ? -1.991 -1.688 -1.491 1 88.62 168 SER A O 1
ATOM 1300 N N . ALA A 1 169 ? -3.266 -2.701 -3.021 1 85.25 169 ALA A N 1
ATOM 1301 C CA . ALA A 1 169 ? -4.164 -1.561 -3.18 1 85.25 169 ALA A CA 1
ATOM 1302 C C . ALA A 1 169 ? -5.391 -1.7 -2.283 1 85.25 169 ALA A C 1
ATOM 1304 O O . ALA A 1 169 ? -6.352 -0.937 -2.408 1 85.25 169 ALA A O 1
ATOM 1305 N N . LEU A 1 170 ? -5.367 -2.617 -1.39 1 89.88 170 LEU A N 1
ATOM 1306 C CA . LEU A 1 170 ? -6.547 -2.941 -0.595 1 89.88 170 LEU A CA 1
ATOM 1307 C C . LEU A 1 170 ? -6.418 -2.391 0.822 1 89.88 170 LEU A C 1
ATOM 1309 O O . LEU A 1 170 ? -5.309 -2.285 1.351 1 89.88 170 LEU A O 1
ATOM 1313 N N . ASP A 1 171 ? -7.551 -2.037 1.393 1 88.75 171 ASP A N 1
ATOM 1314 C CA . ASP A 1 171 ? -7.547 -1.658 2.803 1 88.75 171 ASP A CA 1
ATOM 1315 C C . ASP A 1 171 ? -7.281 -2.869 3.695 1 88.75 171 ASP A C 1
ATOM 1317 O O . ASP A 1 171 ? -7.352 -4.012 3.238 1 88.75 171 ASP A O 1
ATOM 1321 N N . ALA A 1 172 ? -7.035 -2.586 4.926 1 88.19 172 ALA A N 1
ATOM 1322 C CA . ALA A 1 172 ? -6.52 -3.584 5.855 1 88.19 172 ALA A CA 1
ATOM 1323 C C . ALA A 1 172 ? -7.488 -4.754 6 1 88.19 172 ALA A C 1
ATOM 1325 O O . ALA A 1 172 ? -7.078 -5.918 5.961 1 88.19 172 ALA A O 1
ATOM 1326 N N . VAL A 1 173 ? -8.719 -4.492 6.133 1 88.75 173 VAL A N 1
ATOM 1327 C CA . VAL A 1 173 ? -9.711 -5.531 6.375 1 88.75 173 VAL A CA 1
ATOM 1328 C C . VAL A 1 173 ? -9.883 -6.387 5.121 1 88.75 173 VAL A C 1
ATOM 1330 O O . VAL A 1 173 ? -9.852 -7.617 5.191 1 88.75 173 VAL A O 1
ATOM 1333 N N . THR A 1 174 ? -10.078 -5.727 4.043 1 90.62 174 THR A N 1
ATOM 1334 C CA . THR A 1 174 ? -10.234 -6.445 2.779 1 90.62 174 THR A CA 1
ATOM 1335 C C . THR A 1 174 ? -8.984 -7.266 2.471 1 90.62 174 THR A C 1
ATOM 1337 O O . THR A 1 174 ? -9.086 -8.422 2.051 1 90.62 174 THR A O 1
ATOM 1340 N N . ARG A 1 175 ? -7.883 -6.652 2.67 1 92.94 175 ARG A N 1
ATOM 1341 C CA . ARG A 1 175 ? -6.613 -7.34 2.455 1 92.94 175 ARG A CA 1
ATOM 1342 C C . ARG A 1 175 ? -6.539 -8.617 3.285 1 92.94 175 ARG A C 1
ATOM 1344 O O . ARG A 1 175 ? -6.219 -9.688 2.762 1 92.94 175 ARG A O 1
ATOM 1351 N N . HIS A 1 176 ? -6.809 -8.469 4.512 1 91.88 176 HIS A N 1
ATOM 1352 C CA . HIS A 1 176 ? -6.77 -9.609 5.414 1 91.88 176 HIS A CA 1
ATOM 1353 C C . HIS A 1 176 ? -7.715 -10.719 4.953 1 91.88 176 HIS A C 1
ATOM 1355 O O . HIS A 1 176 ? -7.34 -11.891 4.922 1 91.88 176 HIS A O 1
ATOM 1361 N N . LYS A 1 177 ? -8.859 -10.352 4.613 1 92 177 LYS A N 1
ATOM 1362 C CA . LYS A 1 177 ? -9.875 -11.305 4.156 1 92 177 LYS A CA 1
ATOM 1363 C C . LYS A 1 177 ? -9.43 -12 2.873 1 92 177 LYS A C 1
ATOM 1365 O O . LYS A 1 177 ? -9.547 -13.219 2.75 1 92 177 LYS A O 1
ATOM 1370 N N . LEU A 1 178 ? -8.922 -11.266 1.989 1 95.5 178 LEU A N 1
ATOM 1371 C CA . LEU A 1 178 ? -8.57 -11.828 0.689 1 95.5 178 LEU A CA 1
ATOM 1372 C C . LEU A 1 178 ? -7.305 -12.664 0.784 1 95.5 178 LEU A C 1
ATOM 1374 O O . LEU A 1 178 ? -7.133 -13.625 0.028 1 95.5 178 LEU A O 1
ATOM 1378 N N . GLN A 1 179 ? -6.43 -12.273 1.655 1 96.31 179 GLN A N 1
ATOM 1379 C CA . GLN A 1 179 ? -5.289 -13.133 1.932 1 96.31 179 GLN A CA 1
ATOM 1380 C C . GLN A 1 179 ? -5.746 -14.508 2.428 1 96.31 179 GLN A C 1
ATOM 1382 O O . GLN A 1 179 ? -5.254 -15.539 1.962 1 96.31 179 GLN A O 1
ATOM 1387 N N . THR A 1 180 ? -6.68 -14.508 3.311 1 95.38 180 THR A N 1
ATOM 1388 C CA . THR A 1 180 ? -7.234 -15.75 3.834 1 95.38 180 THR A CA 1
ATOM 1389 C C . THR A 1 180 ? -7.941 -16.531 2.73 1 95.38 180 THR A C 1
ATOM 1391 O O . THR A 1 180 ? -7.738 -17.734 2.592 1 95.38 180 THR A O 1
ATOM 1394 N N . LEU A 1 181 ? -8.711 -15.828 1.993 1 95.12 181 LEU A N 1
ATOM 1395 C CA . LEU A 1 181 ? -9.414 -16.469 0.885 1 95.12 181 LEU A CA 1
ATOM 1396 C C . LEU A 1 181 ? -8.438 -17.109 -0.085 1 95.12 181 LEU A C 1
ATOM 1398 O O . LEU A 1 181 ? -8.617 -18.266 -0.471 1 95.12 181 LEU A O 1
ATOM 1402 N N . SER A 1 182 ? -7.43 -16.406 -0.485 1 97.12 182 SER A N 1
ATOM 1403 C CA . SER A 1 182 ? -6.441 -16.906 -1.427 1 97.12 182 SER A CA 1
ATOM 1404 C C . SER A 1 182 ? -5.734 -18.141 -0.873 1 97.12 182 SER A C 1
ATOM 1406 O O . SER A 1 182 ? -5.547 -19.141 -1.586 1 97.12 182 SER A O 1
ATOM 1408 N N . ALA A 1 183 ? -5.379 -18.062 0.37 1 96.25 183 ALA A N 1
ATOM 1409 C CA . ALA A 1 183 ? -4.73 -19.203 1.012 1 96.25 183 ALA A CA 1
ATOM 1410 C C . ALA A 1 183 ? -5.633 -20.422 0.988 1 96.25 183 ALA A C 1
ATOM 1412 O O . ALA A 1 183 ? -5.164 -21.547 0.748 1 96.25 183 ALA A O 1
ATOM 1413 N N . THR A 1 184 ? -6.879 -20.234 1.22 1 95.06 184 THR A N 1
ATOM 1414 C CA . THR A 1 184 ? -7.84 -21.328 1.246 1 95.06 184 THR A CA 1
ATOM 1415 C C . THR A 1 184 ? -8.023 -21.922 -0.148 1 95.06 184 THR A C 1
ATOM 1417 O O . THR A 1 184 ? -7.957 -23.141 -0.325 1 95.06 184 THR A O 1
ATOM 1420 N N . LEU A 1 185 ? -8.18 -21.094 -1.105 1 93.88 185 LEU A N 1
ATOM 1421 C CA . LEU A 1 185 ? -8.492 -21.531 -2.457 1 93.88 185 LEU A CA 1
ATOM 1422 C C . LEU A 1 185 ? -7.27 -22.141 -3.127 1 93.88 185 LEU A C 1
ATOM 1424 O O . LEU A 1 185 ? -7.398 -22.953 -4.047 1 93.88 185 LEU A O 1
ATOM 1428 N N . LEU A 1 186 ? -6.137 -21.812 -2.68 1 95.31 186 LEU A N 1
ATOM 1429 C CA . LEU A 1 186 ? -4.914 -22.297 -3.318 1 95.31 186 LEU A CA 1
ATOM 1430 C C . LEU A 1 186 ? -4.312 -23.453 -2.537 1 95.31 186 LEU A C 1
ATOM 1432 O O . LEU A 1 186 ? -3.158 -23.828 -2.756 1 95.31 186 LEU A O 1
ATOM 1436 N N . LYS A 1 187 ? -5.133 -23.922 -1.618 1 93.88 187 LYS A N 1
ATOM 1437 C CA . LYS A 1 187 ? -4.664 -25.094 -0.899 1 93.88 187 LYS A CA 1
ATOM 1438 C C . LYS A 1 187 ? -4.285 -26.219 -1.865 1 93.88 187 LYS A C 1
ATOM 1440 O O . LYS A 1 187 ? -5.039 -26.531 -2.787 1 93.88 187 LYS A O 1
ATOM 1445 N N . GLY A 1 188 ? -3.076 -26.75 -1.676 1 92.31 188 GLY A N 1
ATOM 1446 C CA . GLY A 1 188 ? -2.611 -27.844 -2.518 1 92.31 188 GLY A CA 1
ATOM 1447 C C . GLY A 1 188 ? -1.948 -27.359 -3.797 1 92.31 188 GLY A C 1
ATOM 1448 O O . GLY A 1 188 ? -1.403 -28.172 -4.555 1 92.31 188 GLY A O 1
ATOM 1449 N N . LYS A 1 189 ? -1.99 -26.094 -4.051 1 95.44 189 LYS A N 1
ATOM 1450 C CA . LYS A 1 189 ? -1.333 -25.5 -5.211 1 95.44 189 LYS A CA 1
ATOM 1451 C C . LYS A 1 189 ? -0.05 -24.781 -4.805 1 95.44 189 LYS A C 1
ATOM 1453 O O . LYS A 1 189 ? 0.154 -24.484 -3.627 1 95.44 189 LYS A O 1
ATOM 1458 N N . THR A 1 190 ? 0.817 -24.656 -5.824 1 97.56 190 THR A N 1
ATOM 1459 C CA . THR A 1 190 ? 2.035 -23.891 -5.598 1 97.56 190 THR A CA 1
ATOM 1460 C C . THR A 1 190 ? 1.8 -22.406 -5.871 1 97.56 190 THR A C 1
ATOM 1462 O O . THR A 1 190 ? 1.238 -22.047 -6.906 1 97.56 190 THR A O 1
ATOM 1465 N N . ALA A 1 191 ? 2.127 -21.562 -4.91 1 97.62 191 ALA A N 1
ATOM 1466 C CA . ALA A 1 191 ? 1.917 -20.125 -5.066 1 97.62 191 ALA A CA 1
ATOM 1467 C C . ALA A 1 191 ? 3.213 -19.344 -4.84 1 97.62 191 ALA A C 1
ATOM 1469 O O . ALA A 1 191 ? 3.988 -19.672 -3.939 1 97.62 191 ALA A O 1
ATOM 1470 N N . VAL A 1 192 ? 3.482 -18.406 -5.711 1 98.12 192 VAL A N 1
ATOM 1471 C CA . VAL A 1 192 ? 4.574 -17.453 -5.539 1 98.12 192 VAL A CA 1
ATOM 1472 C C . VAL A 1 192 ? 4.016 -16.047 -5.387 1 98.12 192 VAL A C 1
ATOM 1474 O O . VAL A 1 192 ? 3.279 -15.562 -6.254 1 98.12 192 VAL A O 1
ATOM 1477 N N . LEU A 1 193 ? 4.352 -15.398 -4.277 1 98 193 LEU A N 1
ATOM 1478 C CA . LEU A 1 193 ? 3.838 -14.07 -3.967 1 98 193 LEU A CA 1
ATOM 1479 C C . LEU A 1 193 ? 4.977 -13.07 -3.834 1 98 193 LEU A C 1
ATOM 1481 O O . LEU A 1 193 ? 5.93 -13.297 -3.088 1 98 193 LEU A O 1
ATOM 1485 N N . ILE A 1 194 ? 4.918 -12.078 -4.602 1 97 194 ILE A N 1
ATOM 1486 C CA . ILE A 1 194 ? 5.82 -10.945 -4.43 1 97 194 ILE A CA 1
ATOM 1487 C C . ILE A 1 194 ? 5.141 -9.867 -3.588 1 97 194 ILE A C 1
ATOM 1489 O O . ILE A 1 194 ? 3.992 -9.5 -3.85 1 97 194 ILE A O 1
ATOM 1493 N N . THR A 1 195 ? 5.836 -9.414 -2.58 1 94.62 195 THR A N 1
ATOM 1494 C CA . THR A 1 195 ? 5.324 -8.32 -1.757 1 94.62 195 THR A CA 1
ATOM 1495 C C . THR A 1 195 ? 6.473 -7.492 -1.186 1 94.62 195 THR A C 1
ATOM 1497 O O . THR A 1 195 ? 7.609 -7.961 -1.113 1 94.62 195 THR A O 1
ATOM 1500 N N . HIS A 1 196 ? 6.219 -6.328 -0.899 1 90.62 196 HIS A N 1
ATOM 1501 C CA . HIS A 1 196 ? 7.18 -5.5 -0.174 1 90.62 196 HIS A CA 1
ATOM 1502 C C . HIS A 1 196 ? 6.773 -5.34 1.287 1 90.62 196 HIS A C 1
ATOM 1504 O O . HIS A 1 196 ? 7.422 -4.609 2.039 1 90.62 196 HIS A O 1
ATOM 1510 N N . ASP A 1 197 ? 5.75 -6.082 1.747 1 90.62 197 ASP A N 1
ATOM 1511 C CA . ASP A 1 197 ? 5.227 -5.988 3.105 1 90.62 197 ASP A CA 1
ATOM 1512 C C . ASP A 1 197 ? 5.664 -7.184 3.949 1 90.62 197 ASP A C 1
ATOM 1514 O O . ASP A 1 197 ? 5.18 -8.297 3.752 1 90.62 197 ASP A O 1
ATOM 1518 N N . PRO A 1 198 ? 6.453 -6.844 4.984 1 92.31 198 PRO A N 1
ATOM 1519 C CA . PRO A 1 198 ? 6.934 -7.938 5.832 1 92.31 198 PRO A CA 1
ATOM 1520 C C . PRO A 1 198 ? 5.801 -8.664 6.551 1 92.31 198 PRO A C 1
ATOM 1522 O O . PRO A 1 198 ? 5.879 -9.883 6.758 1 92.31 198 PRO A O 1
ATOM 1525 N N . GLN A 1 199 ? 4.824 -7.949 6.926 1 91.19 199 GLN A N 1
ATOM 1526 C CA . GLN A 1 199 ? 3.709 -8.586 7.617 1 91.19 199 GLN A CA 1
ATOM 1527 C C . GLN A 1 199 ? 2.996 -9.586 6.703 1 91.19 199 GLN A C 1
ATOM 1529 O O . GLN A 1 199 ? 2.666 -10.695 7.125 1 91.19 199 GLN A O 1
ATOM 1534 N N . GLU A 1 200 ? 2.752 -9.211 5.535 1 93.38 200 GLU A N 1
ATOM 1535 C CA . GLU A 1 200 ? 2.129 -10.078 4.543 1 93.38 200 GLU A CA 1
ATOM 1536 C C . GLU A 1 200 ? 2.99 -11.312 4.277 1 93.38 200 GLU A C 1
ATOM 1538 O O . GLU A 1 200 ? 2.475 -12.43 4.18 1 93.38 200 GLU A O 1
ATOM 1543 N N . ALA A 1 201 ? 4.27 -11.047 4.168 1 95.56 201 ALA A N 1
ATOM 1544 C CA . ALA A 1 201 ? 5.215 -12.133 3.906 1 95.56 201 ALA A CA 1
ATOM 1545 C C . ALA A 1 201 ? 5.172 -13.172 5.016 1 95.56 201 ALA A C 1
ATOM 1547 O O . ALA A 1 201 ? 5.027 -14.367 4.75 1 95.56 201 ALA A O 1
ATOM 1548 N N . VAL A 1 202 ? 5.215 -12.68 6.211 1 94.44 202 VAL A N 1
ATOM 1549 C CA . VAL A 1 202 ? 5.234 -13.586 7.355 1 94.44 202 VAL A CA 1
ATOM 1550 C C . VAL A 1 202 ? 3.898 -14.312 7.461 1 94.44 202 VAL A C 1
ATOM 1552 O O . VAL A 1 202 ? 3.859 -15.508 7.781 1 94.44 202 VAL A O 1
ATOM 1555 N N . ARG A 1 203 ? 2.848 -13.664 7.156 1 94.44 203 ARG A N 1
ATOM 1556 C CA . ARG A 1 203 ? 1.503 -14.219 7.293 1 94.44 203 ARG A CA 1
ATOM 1557 C C . ARG A 1 203 ? 1.276 -15.359 6.309 1 94.44 203 ARG A C 1
ATOM 1559 O O . ARG A 1 203 ? 0.647 -16.359 6.648 1 94.44 203 ARG A O 1
ATOM 1566 N N . LEU A 1 204 ? 1.892 -15.281 5.141 1 97.06 204 LEU A N 1
ATOM 1567 C CA . LEU A 1 204 ? 1.457 -16.188 4.082 1 97.06 204 LEU A CA 1
ATOM 1568 C C . LEU A 1 204 ? 2.578 -17.141 3.689 1 97.06 204 LEU A C 1
ATOM 1570 O O . LEU A 1 204 ? 2.334 -18.156 3.023 1 97.06 204 LEU A O 1
ATOM 1574 N N . ALA A 1 205 ? 3.73 -16.969 4.117 1 97.06 205 ALA A N 1
ATOM 1575 C CA . ALA A 1 205 ? 4.883 -17.672 3.564 1 97.06 205 ALA A CA 1
ATOM 1576 C C . ALA A 1 205 ? 5.066 -19.031 4.234 1 97.06 205 ALA A C 1
ATOM 1578 O O . ALA A 1 205 ? 5.121 -19.125 5.461 1 97.06 205 ALA A O 1
ATOM 1579 N N . ASN A 1 206 ? 5.16 -20.094 3.426 1 97 206 ASN A N 1
ATOM 1580 C CA . ASN A 1 206 ? 5.828 -21.312 3.85 1 97 206 ASN A CA 1
ATOM 1581 C C . ASN A 1 206 ? 7.344 -21.203 3.695 1 97 206 ASN A C 1
ATOM 1583 O O . ASN A 1 206 ? 8.094 -21.703 4.535 1 97 206 ASN A O 1
ATOM 1587 N N . GLN A 1 207 ? 7.734 -20.609 2.611 1 96.25 207 GLN A N 1
ATOM 1588 C CA . GLN A 1 207 ? 9.109 -20.234 2.318 1 96.25 207 GLN A CA 1
ATOM 1589 C C . GLN A 1 207 ? 9.234 -18.734 2.078 1 96.25 207 GLN A C 1
ATOM 1591 O O . GLN A 1 207 ? 8.375 -18.125 1.427 1 96.25 207 GLN A O 1
ATOM 1596 N N . LEU A 1 208 ? 10.242 -18.188 2.658 1 96.5 208 LEU A N 1
ATOM 1597 C CA . LEU A 1 208 ? 10.422 -16.75 2.545 1 96.5 208 LEU A CA 1
ATOM 1598 C C . LEU A 1 208 ? 11.828 -16.406 2.053 1 96.5 208 LEU A C 1
ATOM 1600 O O . LEU A 1 208 ? 12.812 -16.891 2.609 1 96.5 208 LEU A O 1
ATOM 1604 N N . TYR A 1 209 ? 11.883 -15.664 0.973 1 95.75 209 TYR A N 1
ATOM 1605 C CA . TYR A 1 209 ? 13.148 -15.164 0.444 1 95.75 209 TYR A CA 1
ATOM 1606 C C . TYR A 1 209 ? 13.164 -13.641 0.43 1 95.75 209 TYR A C 1
ATOM 1608 O O . TYR A 1 209 ? 12.156 -13 0.112 1 95.75 209 TYR A O 1
ATOM 1616 N N . VAL A 1 210 ? 14.234 -13.117 0.747 1 93 210 VAL A N 1
ATOM 1617 C CA . VAL A 1 210 ? 14.477 -11.688 0.617 1 93 210 VAL A CA 1
ATOM 1618 C C . VAL A 1 210 ? 15.469 -11.43 -0.512 1 93 210 VAL A C 1
ATOM 1620 O O . VAL A 1 210 ? 16.578 -11.992 -0.517 1 93 210 VAL A O 1
ATOM 1623 N N . LEU A 1 211 ? 15.055 -10.688 -1.475 1 90.75 211 LEU A N 1
ATOM 1624 C CA . LEU A 1 211 ? 15.953 -10.281 -2.555 1 90.75 211 LEU A CA 1
ATOM 1625 C C . LEU A 1 211 ? 16.641 -8.961 -2.229 1 90.75 211 LEU A C 1
ATOM 1627 O O . LEU A 1 211 ? 15.977 -7.965 -1.951 1 90.75 211 LEU A O 1
ATOM 1631 N N . GLN A 1 212 ? 17.922 -9.055 -2.221 1 85.94 212 GLN A N 1
ATOM 1632 C CA . GLN A 1 212 ? 18.688 -7.879 -1.846 1 85.94 212 GLN A CA 1
ATOM 1633 C C . GLN A 1 212 ? 19.875 -7.676 -2.791 1 85.94 212 GLN A C 1
ATOM 1635 O O . GLN A 1 212 ? 20.344 -8.625 -3.41 1 85.94 212 GLN A O 1
ATOM 1640 N N . GLY A 1 213 ? 20.25 -6.34 -2.936 1 81.25 213 GLY A N 1
ATOM 1641 C CA . GLY A 1 213 ? 21.453 -6.027 -3.686 1 81.25 213 GLY A CA 1
ATOM 1642 C C . GLY A 1 213 ? 21.203 -5.773 -5.156 1 81.25 213 GLY A C 1
ATOM 1643 O O . GLY A 1 213 ? 20.094 -5.996 -5.645 1 81.25 213 GLY A O 1
ATOM 1644 N N . THR A 1 214 ? 22.188 -5.207 -5.883 1 80.25 214 THR A N 1
ATOM 1645 C CA . THR A 1 214 ? 22.234 -5.012 -7.328 1 80.25 214 THR A CA 1
ATOM 1646 C C . THR A 1 214 ? 23.578 -5.473 -7.895 1 80.25 214 THR A C 1
ATOM 1648 O O . THR A 1 214 ? 24.594 -4.773 -7.77 1 80.25 214 THR A O 1
ATOM 1651 N N . PRO A 1 215 ? 23.531 -6.707 -8.57 1 88.69 215 PRO A N 1
ATOM 1652 C CA . PRO A 1 215 ? 22.391 -7.57 -8.891 1 88.69 215 PRO A CA 1
ATOM 1653 C C . PRO A 1 215 ? 21.797 -8.242 -7.652 1 88.69 215 PRO A C 1
ATOM 1655 O O . PRO A 1 215 ? 22.469 -8.352 -6.625 1 88.69 215 PRO A O 1
ATOM 1658 N N . ALA A 1 216 ? 20.641 -8.664 -7.766 1 89.5 216 ALA A N 1
ATOM 1659 C CA . ALA A 1 216 ? 19.891 -9.18 -6.617 1 89.5 216 ALA A CA 1
ATOM 1660 C C . ALA A 1 216 ? 20.344 -10.594 -6.262 1 89.5 216 ALA A C 1
ATOM 1662 O O . ALA A 1 216 ? 20.609 -11.406 -7.152 1 89.5 216 ALA A O 1
ATOM 1663 N N . GLN A 1 217 ? 20.422 -10.812 -5.027 1 90.25 217 GLN A N 1
ATOM 1664 C CA . GLN A 1 217 ? 20.594 -12.141 -4.457 1 90.25 217 GLN A CA 1
ATOM 1665 C C . GLN A 1 217 ? 19.406 -12.531 -3.588 1 90.25 217 GLN A C 1
ATOM 1667 O O . GLN A 1 217 ? 18.688 -11.664 -3.086 1 90.25 217 GLN A O 1
ATOM 1672 N N . ALA A 1 218 ? 19.25 -13.805 -3.465 1 92.69 218 ALA A N 1
ATOM 1673 C CA . ALA A 1 218 ? 18.125 -14.289 -2.672 1 92.69 218 ALA A CA 1
ATOM 1674 C C . ALA A 1 218 ? 18.594 -14.883 -1.352 1 92.69 218 ALA A C 1
ATOM 1676 O O . ALA A 1 218 ? 19.453 -15.781 -1.339 1 92.69 218 ALA A O 1
ATOM 1677 N N . LYS A 1 219 ? 18.094 -14.375 -0.339 1 92.19 219 LYS A N 1
ATOM 1678 C CA . LYS A 1 219 ? 18.391 -14.906 0.988 1 92.19 219 LYS A CA 1
ATOM 1679 C C . LYS A 1 219 ? 17.156 -15.555 1.605 1 92.19 219 LYS A C 1
ATOM 1681 O O . LYS A 1 219 ? 16.094 -14.93 1.712 1 92.19 219 LYS A O 1
ATOM 1686 N N . HIS A 1 220 ? 17.359 -16.781 1.987 1 94.5 220 HIS A N 1
ATOM 1687 C CA . HIS A 1 220 ? 16.281 -17.516 2.623 1 94.5 220 HIS A CA 1
ATOM 1688 C C . HIS A 1 220 ? 16.141 -17.125 4.09 1 94.5 220 HIS A C 1
ATOM 1690 O O . HIS A 1 220 ? 17.125 -17.031 4.812 1 94.5 220 HIS A O 1
ATOM 1696 N N . LEU A 1 221 ? 14.945 -16.859 4.48 1 93.19 221 LEU A N 1
ATOM 1697 C CA . LEU A 1 221 ? 14.664 -16.562 5.879 1 93.19 221 LEU A CA 1
ATOM 1698 C C . LEU A 1 221 ? 13.758 -17.625 6.488 1 93.19 221 LEU A C 1
ATOM 1700 O O . LEU A 1 221 ? 12.836 -18.109 5.828 1 93.19 221 LEU A O 1
ATOM 1704 N N . LEU A 1 222 ? 13.992 -17.859 7.715 1 91.31 222 LEU A N 1
ATOM 1705 C CA . LEU A 1 222 ? 13.148 -18.812 8.422 1 91.31 222 LEU A CA 1
ATOM 1706 C C . LEU A 1 222 ? 11.812 -18.172 8.812 1 91.31 222 LEU A C 1
ATOM 1708 O O . LEU A 1 222 ? 11.773 -17.016 9.211 1 91.31 222 LEU A O 1
ATOM 1712 N N . VAL A 1 223 ? 10.797 -18.938 8.688 1 92.19 223 VAL A N 1
ATOM 1713 C CA . VAL A 1 223 ? 9.469 -18.516 9.117 1 92.19 223 VAL A CA 1
ATOM 1714 C C . VAL A 1 223 ? 8.945 -19.453 10.203 1 92.19 223 VAL A C 1
ATOM 1716 O O . VAL A 1 223 ? 9.477 -20.562 10.375 1 92.19 223 VAL A O 1
ATOM 1719 N N . PRO A 1 224 ? 7.961 -18.969 10.953 1 90.06 224 PRO A N 1
ATOM 1720 C CA . PRO A 1 224 ? 7.406 -19.859 11.977 1 90.06 224 PRO A CA 1
ATOM 1721 C C . PRO A 1 224 ? 6.824 -21.156 11.398 1 90.06 224 PRO A C 1
ATOM 1723 O O . PRO A 1 224 ? 6.398 -21.172 10.234 1 90.06 224 PRO A O 1
ATOM 1726 N N . ASP A 1 225 ? 6.734 -22.203 12.203 1 89.25 225 ASP A N 1
ATOM 1727 C CA . ASP A 1 225 ? 6.266 -23.516 11.766 1 89.25 225 ASP A CA 1
ATOM 1728 C C . ASP A 1 225 ? 4.75 -23.531 11.594 1 89.25 225 ASP A C 1
ATOM 1730 O O . ASP A 1 225 ? 4.199 -24.422 10.945 1 89.25 225 ASP A O 1
ATOM 1734 N N . THR A 1 226 ? 4.164 -22.516 12.188 1 89.56 226 THR A N 1
ATOM 1735 C CA . THR A 1 226 ? 2.715 -22.469 12.055 1 89.56 226 THR A CA 1
ATOM 1736 C C . THR A 1 226 ? 2.311 -22.297 10.594 1 89.56 226 THR A C 1
ATOM 1738 O O . THR A 1 226 ? 3.041 -21.672 9.812 1 89.56 226 THR A O 1
ATOM 1741 N N . MET A 1 227 ? 1.174 -22.828 10.234 1 90.25 227 MET A N 1
ATOM 1742 C CA . MET A 1 227 ? 0.724 -22.828 8.844 1 90.25 227 MET A CA 1
ATOM 1743 C C . MET A 1 227 ? 0.128 -21.484 8.461 1 90.25 227 MET A C 1
ATOM 1745 O O . MET A 1 227 ? -0.557 -20.844 9.266 1 90.25 227 MET A O 1
ATOM 1749 N N . PRO A 1 228 ? 0.239 -21.062 7.23 1 92.88 228 PRO A N 1
ATOM 1750 C CA . PRO A 1 228 ? -0.451 -19.875 6.73 1 92.88 228 PRO A CA 1
ATOM 1751 C C . PRO A 1 228 ? -1.947 -20.094 6.527 1 92.88 228 PRO A C 1
ATOM 1753 O O . PRO A 1 228 ? -2.375 -21.219 6.277 1 92.88 228 PRO A O 1
ATOM 1756 N N . PRO A 1 229 ? -2.609 -19.125 6.59 1 93.81 229 PRO A N 1
ATOM 1757 C CA . PRO A 1 229 ? -2.236 -17.766 7.008 1 93.81 229 PRO A CA 1
ATOM 1758 C C . PRO A 1 229 ? -2.082 -17.641 8.523 1 93.81 229 PRO A C 1
ATOM 1760 O O . PRO A 1 229 ? -2.949 -18.094 9.273 1 93.81 229 PRO A O 1
ATOM 1763 N N . ARG A 1 230 ? -1.092 -17 8.93 1 92.38 230 ARG A N 1
ATOM 1764 C CA . ARG A 1 230 ? -0.787 -16.844 10.352 1 92.38 230 ARG A CA 1
ATOM 1765 C C . ARG A 1 230 ? -1.485 -15.609 10.922 1 92.38 230 ARG A C 1
ATOM 1767 O O . ARG A 1 230 ? -1.782 -14.664 10.195 1 92.38 230 ARG A O 1
ATOM 1774 N N . VAL A 1 231 ? -1.755 -15.664 12.156 1 85.06 231 VAL A N 1
ATOM 1775 C CA . VAL A 1 231 ? -2.285 -14.5 12.859 1 85.06 231 VAL A CA 1
ATOM 1776 C C . VAL A 1 231 ? -1.137 -13.617 13.344 1 85.06 231 VAL A C 1
ATOM 1778 O O . VAL A 1 231 ? -0.013 -14.094 13.523 1 85.06 231 VAL A O 1
ATOM 1781 N N . LEU A 1 232 ? -1.462 -12.414 13.461 1 81.38 232 LEU A N 1
ATOM 1782 C CA . LEU A 1 232 ? -0.45 -11.508 13.984 1 81.38 232 LEU A CA 1
ATOM 1783 C C . LEU A 1 232 ? -0.204 -11.766 15.469 1 81.38 232 LEU A C 1
ATOM 1785 O O . LEU A 1 232 ? -1.113 -11.625 16.297 1 81.38 232 LEU A O 1
ATOM 1789 N N . ASP A 1 233 ? 0.918 -12.273 15.852 1 83.75 233 ASP A N 1
ATOM 1790 C CA . ASP A 1 233 ? 1.3 -12.5 17.234 1 83.75 233 ASP A CA 1
ATOM 1791 C C . ASP A 1 233 ? 2.729 -12.031 17.5 1 83.75 233 ASP A C 1
ATOM 1793 O O . ASP A 1 233 ? 3.346 -11.398 16.641 1 83.75 233 ASP A O 1
ATOM 1797 N N . GLY A 1 234 ? 3.152 -12.227 18.719 1 81.44 234 GLY A N 1
ATOM 1798 C CA . GLY A 1 234 ? 4.465 -11.742 19.109 1 81.44 234 GLY A CA 1
ATOM 1799 C C . GLY A 1 234 ? 5.59 -12.32 18.266 1 81.44 234 GLY A C 1
ATOM 1800 O O . GLY A 1 234 ? 6.531 -11.609 17.906 1 81.44 234 GLY A O 1
ATOM 1801 N N . GLU A 1 235 ? 5.461 -13.578 17.984 1 84.38 235 GLU A N 1
ATOM 1802 C CA . GLU A 1 235 ? 6.48 -14.227 17.172 1 84.38 235 GLU A CA 1
ATOM 1803 C C . GLU A 1 235 ? 6.535 -13.625 15.766 1 84.38 235 GLU A C 1
ATOM 1805 O O . GLU A 1 235 ? 7.617 -13.336 15.25 1 84.38 235 GLU A O 1
ATOM 1810 N N . CYS A 1 236 ? 5.398 -13.422 15.188 1 86.19 236 CYS A N 1
ATOM 1811 C CA . CYS A 1 236 ? 5.316 -12.82 13.859 1 86.19 236 CYS A CA 1
ATOM 1812 C C . CYS A 1 236 ? 5.84 -11.391 13.875 1 86.19 236 CYS A C 1
ATOM 1814 O O . CYS A 1 236 ? 6.52 -10.969 12.938 1 86.19 236 CYS A O 1
ATOM 1816 N N . ALA A 1 237 ? 5.547 -10.766 14.945 1 85.81 237 ALA A N 1
ATOM 1817 C CA . ALA A 1 237 ? 6 -9.383 15.078 1 85.81 237 ALA A CA 1
ATOM 1818 C C . ALA A 1 237 ? 7.52 -9.312 15.156 1 85.81 237 ALA A C 1
ATOM 1820 O O . ALA A 1 237 ? 8.141 -8.453 14.531 1 85.81 237 ALA A O 1
ATOM 1821 N N . SER A 1 238 ? 8.062 -10.164 15.898 1 87.25 238 SER A N 1
ATOM 1822 C CA . SER A 1 238 ? 9.516 -10.211 16.047 1 87.25 238 SER A CA 1
ATOM 1823 C C . SER A 1 238 ? 10.195 -10.516 14.719 1 87.25 238 SER A C 1
ATOM 1825 O O . SER A 1 238 ? 11.219 -9.922 14.383 1 87.25 238 SER A O 1
ATOM 1827 N N . LEU A 1 239 ? 9.641 -11.43 14.055 1 88.31 239 LEU A N 1
ATOM 1828 C CA . LEU A 1 239 ? 10.18 -11.789 12.75 1 88.31 239 LEU A CA 1
ATOM 1829 C C . LEU A 1 239 ? 10.07 -10.625 11.773 1 88.31 239 LEU A C 1
ATOM 1831 O O . LEU A 1 239 ? 11 -10.359 11.008 1 88.31 239 LEU A O 1
ATOM 1835 N N . GLN A 1 240 ? 8.945 -9.961 11.82 1 88.31 240 GLN A N 1
ATOM 1836 C CA . GLN A 1 240 ? 8.742 -8.797 10.969 1 88.31 240 GLN A CA 1
ATOM 1837 C C . GLN A 1 240 ? 9.805 -7.73 11.234 1 88.31 240 GLN A C 1
ATOM 1839 O O . GLN A 1 240 ? 10.383 -7.172 10.297 1 88.31 240 GLN A O 1
ATOM 1844 N N . GLN A 1 241 ? 10.039 -7.516 12.445 1 85.88 241 GLN A N 1
ATOM 1845 C CA . GLN A 1 241 ? 11.047 -6.527 12.82 1 85.88 241 GLN A CA 1
ATOM 1846 C C . GLN A 1 241 ? 12.43 -6.945 12.344 1 85.88 241 GLN A C 1
ATOM 1848 O O . GLN A 1 241 ? 13.195 -6.117 11.852 1 85.88 241 GLN A O 1
ATOM 1853 N N . ALA A 1 242 ? 12.695 -8.156 12.477 1 87 242 ALA A N 1
ATOM 1854 C CA . ALA A 1 242 ? 13.984 -8.672 12.031 1 87 242 ALA A CA 1
ATOM 1855 C C . ALA A 1 242 ? 14.156 -8.5 10.523 1 87 242 ALA A C 1
ATOM 1857 O O . ALA A 1 242 ? 15.242 -8.172 10.055 1 87 242 ALA A O 1
ATOM 1858 N N . ILE A 1 243 ? 13.109 -8.719 9.836 1 88.19 243 ILE A N 1
ATOM 1859 C CA . ILE A 1 243 ? 13.117 -8.57 8.383 1 88.19 243 ILE A CA 1
ATOM 1860 C C . ILE A 1 243 ? 13.367 -7.113 8.016 1 88.19 243 ILE A C 1
ATOM 1862 O O . ILE A 1 243 ? 14.18 -6.816 7.141 1 88.19 243 ILE A O 1
ATOM 1866 N N . LEU A 1 244 ? 12.711 -6.254 8.672 1 86 244 LEU A N 1
ATOM 1867 C CA . LEU A 1 244 ? 12.867 -4.824 8.422 1 86 244 LEU A CA 1
ATOM 1868 C C . LEU A 1 244 ? 14.305 -4.383 8.68 1 86 244 LEU A C 1
ATOM 1870 O O . LEU A 1 244 ? 14.883 -3.646 7.875 1 86 244 LEU A O 1
ATOM 1874 N N . ASP A 1 245 ? 14.797 -4.863 9.719 1 85.69 245 ASP A N 1
ATOM 1875 C CA . ASP A 1 245 ? 16.172 -4.527 10.078 1 85.69 245 ASP A CA 1
ATOM 1876 C C . ASP A 1 245 ? 17.141 -5.035 9.016 1 85.69 245 ASP A C 1
ATOM 1878 O O . ASP A 1 245 ? 18.109 -4.34 8.664 1 85.69 245 ASP A O 1
ATOM 1882 N N . GLN A 1 246 ? 16.875 -6.188 8.586 1 83.06 246 GLN A N 1
ATOM 1883 C CA . GLN A 1 246 ? 17.719 -6.777 7.555 1 83.06 246 GLN A CA 1
ATOM 1884 C C . GLN A 1 246 ? 17.641 -5.984 6.254 1 83.06 246 GLN A C 1
ATOM 1886 O O . GLN A 1 246 ? 18.656 -5.742 5.602 1 83.06 246 GLN A O 1
ATOM 1891 N N . LEU A 1 247 ? 16.438 -5.605 5.918 1 83.38 247 LEU A N 1
ATOM 1892 C CA . LEU A 1 247 ? 16.234 -4.855 4.684 1 83.38 247 LEU A CA 1
ATOM 1893 C C . LEU A 1 247 ? 16.859 -3.471 4.773 1 83.38 247 LEU A C 1
ATOM 1895 O O . LEU A 1 247 ? 17.344 -2.938 3.773 1 83.38 247 LEU A O 1
ATOM 1899 N N . GLU A 1 248 ? 16.812 -2.916 5.914 1 80.62 248 GLU A N 1
ATOM 1900 C CA . GLU A 1 248 ? 17.391 -1.594 6.133 1 80.62 248 GLU A CA 1
ATOM 1901 C C . GLU A 1 248 ? 18.906 -1.619 5.961 1 80.62 248 GLU A C 1
ATOM 1903 O O . GLU A 1 248 ? 19.484 -0.653 5.473 1 80.62 248 GLU A O 1
ATOM 1908 N N . LYS A 1 249 ? 19.547 -2.629 6.402 1 75.81 249 LYS A N 1
ATOM 1909 C CA . LYS A 1 249 ? 21 -2.775 6.277 1 75.81 249 LYS A CA 1
ATOM 1910 C C . LYS A 1 249 ? 21.422 -2.83 4.816 1 75.81 249 LYS A C 1
ATOM 1912 O O . LYS A 1 249 ? 22.531 -2.424 4.469 1 75.81 249 LYS A O 1
ATOM 1917 N N . ASP A 1 250 ? 20.547 -3.266 4.023 1 68.38 250 ASP A N 1
ATOM 1918 C CA . ASP A 1 250 ? 20.828 -3.318 2.592 1 68.38 250 ASP A CA 1
ATOM 1919 C C . ASP A 1 250 ? 20.859 -1.917 1.985 1 68.38 250 ASP A C 1
ATOM 1921 O O . ASP A 1 250 ? 21.484 -1.697 0.946 1 68.38 250 ASP A O 1
ATOM 1925 N N . TYR A 1 251 ? 20.172 -0.899 2.549 1 62.03 251 TYR A N 1
ATOM 1926 C CA . TYR A 1 251 ? 20.078 0.471 2.059 1 62.03 251 TYR A CA 1
ATOM 1927 C C . TYR A 1 251 ? 21.344 1.258 2.406 1 62.03 251 TYR A C 1
ATOM 1929 O O . TYR A 1 251 ? 21.594 2.326 1.841 1 62.03 251 TYR A O 1
ATOM 1937 N N . GLU A 1 252 ? 22.031 0.784 3.445 1 57.81 252 GLU A N 1
ATOM 1938 C CA . GLU A 1 252 ? 23.266 1.458 3.822 1 57.81 252 GLU A CA 1
ATOM 1939 C C . GLU A 1 252 ? 24.438 0.976 2.971 1 57.81 252 GLU A C 1
ATOM 1941 O O . GLU A 1 252 ? 24.516 -0.202 2.613 1 57.81 252 GLU A O 1
ATOM 1946 N N . MET B 1 1 ? 9.812 32.312 15.992 1 33.62 1 MET B N 1
ATOM 1947 C CA . MET B 1 1 ? 8.57 32.125 16.75 1 33.62 1 MET B CA 1
ATOM 1948 C C . MET B 1 1 ? 7.934 30.781 16.391 1 33.62 1 MET B C 1
ATOM 1950 O O . MET B 1 1 ? 7.617 30.531 15.219 1 33.62 1 MET B O 1
ATOM 1954 N N . PHE B 1 2 ? 8.398 29.719 16.875 1 43.06 2 PHE B N 1
ATOM 1955 C CA . PHE B 1 2 ? 7.945 28.344 1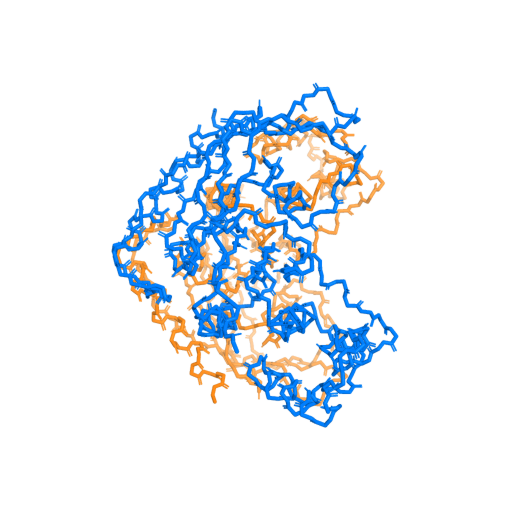6.672 1 43.06 2 PHE B CA 1
ATOM 1956 C C . PHE B 1 2 ? 6.426 28.297 16.578 1 43.06 2 PHE B C 1
ATOM 1958 O O . PHE B 1 2 ? 5.727 28.828 17.438 1 43.06 2 PHE B O 1
ATOM 1965 N N . ALA B 1 3 ? 5.871 28.531 15.383 1 54.69 3 ALA B N 1
ATOM 1966 C CA . ALA B 1 3 ? 4.418 28.562 15.258 1 54.69 3 ALA B CA 1
ATOM 1967 C C . ALA B 1 3 ? 3.766 27.531 16.172 1 54.69 3 ALA B C 1
ATOM 1969 O O . ALA B 1 3 ? 4.191 26.375 16.219 1 54.69 3 ALA B O 1
ATOM 1970 N N . ASN B 1 4 ? 3.189 27.953 17.25 1 75.19 4 ASN B N 1
ATOM 1971 C CA . ASN B 1 4 ? 2.514 27.188 18.297 1 75.19 4 ASN B CA 1
ATOM 1972 C C . ASN B 1 4 ? 1.641 26.094 17.703 1 75.19 4 ASN B C 1
ATOM 1974 O O . ASN B 1 4 ? 1.005 26.281 16.672 1 75.19 4 ASN B O 1
ATOM 1978 N N . ALA B 1 5 ? 1.895 24.875 18.047 1 85.62 5 ALA B N 1
ATOM 1979 C CA . ALA B 1 5 ? 1.085 23.75 17.609 1 85.62 5 ALA B CA 1
ATOM 1980 C C . ALA B 1 5 ? -0.404 24.047 17.75 1 85.62 5 ALA B C 1
ATOM 1982 O O . ALA B 1 5 ? -0.811 24.812 18.625 1 85.62 5 ALA B O 1
ATOM 1983 N N . ILE B 1 6 ? -1.159 23.719 16.781 1 92.94 6 ILE B N 1
ATOM 1984 C CA . ILE B 1 6 ? -2.588 24.016 16.703 1 92.94 6 ILE B CA 1
ATOM 1985 C C . ILE B 1 6 ? -3.383 22.75 17.031 1 92.94 6 ILE B C 1
ATOM 1987 O O . ILE B 1 6 ? -3.133 21.688 16.469 1 92.94 6 ILE B O 1
ATOM 1991 N N . GLY B 1 7 ? -4.199 22.859 17.969 1 95.25 7 GLY B N 1
ATOM 1992 C CA . GLY B 1 7 ? -5.16 21.797 18.234 1 95.25 7 GLY B CA 1
ATOM 1993 C C . GLY B 1 7 ? -6.516 22.047 17.594 1 95.25 7 GLY B C 1
ATOM 1994 O O . GLY B 1 7 ? -6.906 23.188 17.391 1 95.25 7 GLY B O 1
ATOM 1995 N N . ILE B 1 8 ? -7.164 21 17.266 1 96.06 8 ILE B N 1
ATOM 1996 C CA . ILE B 1 8 ? -8.461 21.094 16.609 1 96.06 8 ILE B CA 1
ATOM 1997 C C . ILE B 1 8 ? -9.477 20.203 17.312 1 96.06 8 ILE B C 1
ATOM 1999 O O . ILE B 1 8 ? -9.125 19.125 17.797 1 96.06 8 ILE B O 1
ATOM 2003 N N . GLN B 1 9 ? -10.688 20.688 17.344 1 95.69 9 GLN B N 1
ATOM 2004 C CA . GLN B 1 9 ? -11.766 19.891 17.938 1 95.69 9 GLN B CA 1
ATOM 2005 C C . GLN B 1 9 ? -12.992 19.891 17.031 1 95.69 9 GLN B C 1
ATOM 2007 O O . GLN B 1 9 ? -13.453 20.953 16.594 1 95.69 9 GLN B O 1
ATOM 2012 N N . PHE B 1 10 ? -13.414 18.719 16.703 1 94.62 10 PHE B N 1
ATOM 2013 C CA . PHE B 1 10 ? -14.695 18.516 16.031 1 94.62 10 PHE B CA 1
ATOM 2014 C C . PHE B 1 10 ? -15.789 18.156 17.031 1 94.62 10 PHE B C 1
ATOM 2016 O O . PHE B 1 10 ? -15.625 17.25 17.828 1 94.62 10 PHE B O 1
ATOM 2023 N N . SER B 1 11 ? -16.875 18.906 16.984 1 94.88 11 SER B N 1
ATOM 2024 C CA . SER B 1 11 ? -18.031 18.594 17.812 1 94.88 11 SER B CA 1
ATOM 2025 C C . SER B 1 11 ? -19.281 18.375 16.969 1 94.88 11 SER B C 1
ATOM 2027 O O . SER B 1 11 ? -19.766 19.297 16.312 1 94.88 11 SER B O 1
ATOM 2029 N N . HIS B 1 12 ? -19.781 17.156 17 1 94.31 12 HIS B N 1
ATOM 2030 C CA . HIS B 1 12 ? -20.984 16.75 16.266 1 94.31 12 HIS B CA 1
ATOM 2031 C C . HIS B 1 12 ? -20.891 17.125 14.789 1 94.31 12 HIS B C 1
ATOM 2033 O O . HIS B 1 12 ? -21.812 17.719 14.234 1 94.31 12 HIS B O 1
ATOM 2039 N N . ALA B 1 13 ? -19.781 16.828 14.25 1 92.75 13 ALA B N 1
ATOM 2040 C CA . ALA B 1 13 ? -19.5 17.219 12.875 1 92.75 13 ALA B CA 1
ATOM 2041 C C . ALA B 1 13 ? -20.234 16.328 11.875 1 92.75 13 ALA B C 1
ATOM 2043 O O . ALA B 1 13 ? -20.219 15.102 12.016 1 92.75 13 ALA B O 1
ATOM 2044 N N . SER B 1 14 ? -20.906 16.938 10.992 1 93.88 14 SER B N 1
ATOM 2045 C CA . SER B 1 14 ? -21.562 16.25 9.891 1 93.88 14 SER B CA 1
ATOM 2046 C C . SER B 1 14 ? -21.219 16.891 8.555 1 93.88 14 SER B C 1
ATOM 2048 O O . SER B 1 14 ? -21.141 18.125 8.445 1 93.88 14 SER B O 1
ATOM 2050 N N . LEU B 1 15 ? -20.844 16.078 7.609 1 93.69 15 LEU B N 1
ATOM 2051 C CA . LEU B 1 15 ? -20.469 16.547 6.281 1 93.69 15 LEU B CA 1
ATOM 2052 C C . LEU B 1 15 ? -21.219 15.781 5.199 1 93.69 15 LEU B C 1
ATOM 2054 O O . LEU B 1 15 ? -21.25 14.547 5.207 1 93.69 15 LEU B O 1
ATOM 2058 N N . GLN B 1 16 ? -21.812 16.516 4.367 1 93.56 16 GLN B N 1
ATOM 2059 C CA . GLN B 1 16 ? -22.547 15.945 3.25 1 93.56 16 GLN B CA 1
ATOM 2060 C C . GLN B 1 16 ? -22.234 16.672 1.946 1 93.56 16 GLN B C 1
ATOM 2062 O O . GLN B 1 16 ? -22.328 17.906 1.878 1 93.56 16 GLN B O 1
ATOM 2067 N N . TYR B 1 17 ? -21.828 15.898 0.95 1 92.69 17 TYR B N 1
ATOM 2068 C CA . TYR B 1 17 ? -21.625 16.516 -0.359 1 92.69 17 TYR B CA 1
ATOM 2069 C C . TYR B 1 17 ? -22.953 16.953 -0.967 1 92.69 17 TYR B C 1
ATOM 2071 O O . TYR B 1 17 ? -23.953 16.25 -0.846 1 92.69 17 TYR B O 1
ATOM 2079 N N . ASN B 1 18 ? -22.891 17.984 -1.673 1 91.81 18 ASN B N 1
ATOM 2080 C CA . ASN B 1 18 ? -24.109 18.531 -2.256 1 91.81 18 ASN B CA 1
ATOM 2081 C C . ASN B 1 18 ? -24.734 17.578 -3.264 1 91.81 18 ASN B C 1
ATOM 2083 O O . ASN B 1 18 ? -25.953 17.547 -3.428 1 91.81 18 ASN B O 1
ATOM 2087 N N . ASP B 1 19 ? -23.906 16.828 -3.896 1 90.06 19 ASP B N 1
ATOM 2088 C CA . ASP B 1 19 ? -24.391 15.93 -4.945 1 90.06 19 ASP B CA 1
ATOM 2089 C C . ASP B 1 19 ? -24.688 14.547 -4.387 1 90.06 19 ASP B C 1
ATOM 2091 O O . ASP B 1 19 ? -24.984 13.617 -5.141 1 90.06 19 ASP B O 1
ATOM 2095 N N . SER B 1 20 ? -24.594 14.469 -3.094 1 88 20 SER B N 1
ATOM 2096 C CA . SER B 1 20 ? -24.891 13.188 -2.461 1 88 20 SER B CA 1
ATOM 2097 C C . SER B 1 20 ? -26.125 13.281 -1.575 1 88 20 SER B C 1
ATOM 2099 O O . SER B 1 20 ? -26.359 14.305 -0.928 1 88 20 SER B O 1
ATOM 2101 N N . GLN B 1 21 ? -26.891 12.172 -1.564 1 87.5 21 GLN B N 1
ATOM 2102 C CA . GLN B 1 21 ? -28.078 12.156 -0.736 1 87.5 21 GLN B CA 1
ATOM 2103 C C . GLN B 1 21 ? -27.75 11.789 0.708 1 87.5 21 GLN B C 1
ATOM 2105 O O . GLN B 1 21 ? -28.422 12.242 1.639 1 87.5 21 GLN B O 1
ATOM 2110 N N . ALA B 1 22 ? -26.75 11.07 0.864 1 89.12 22 ALA B N 1
ATOM 2111 C CA . ALA B 1 22 ? -26.406 10.594 2.197 1 89.12 22 ALA B CA 1
ATOM 2112 C C . ALA B 1 22 ? -25.172 11.328 2.732 1 89.12 22 ALA B C 1
ATOM 2114 O O . ALA B 1 22 ? -24.25 11.648 1.976 1 89.12 22 ALA B O 1
ATOM 2115 N N . PRO B 1 23 ? -25.188 11.609 4.027 1 92.12 23 PRO B N 1
ATOM 2116 C CA . PRO B 1 23 ? -24 12.25 4.617 1 92.12 23 PRO B CA 1
ATOM 2117 C C . PRO B 1 23 ? -22.781 11.336 4.637 1 92.12 23 PRO B C 1
ATOM 2119 O O . PRO B 1 23 ? -22.922 10.125 4.832 1 92.12 23 PRO B O 1
ATOM 2122 N N . THR B 1 24 ? -21.672 11.891 4.367 1 91.56 24 THR B N 1
ATOM 2123 C CA . THR B 1 24 ? -20.406 11.172 4.477 1 91.56 24 THR B CA 1
ATOM 2124 C C . THR B 1 24 ? -20.016 10.977 5.941 1 91.56 24 THR B C 1
ATOM 2126 O O . THR B 1 24 ? -19.594 9.891 6.336 1 91.56 24 THR B O 1
ATOM 2129 N N . LEU B 1 25 ? -20.172 12.023 6.699 1 92.31 25 LEU B N 1
ATOM 2130 C CA . LEU B 1 25 ? -19.953 12.008 8.141 1 92.31 25 LEU B CA 1
ATOM 2131 C C . LEU B 1 25 ? -21.203 12.406 8.898 1 92.31 25 LEU B C 1
ATOM 2133 O O . LEU B 1 25 ? -21.938 13.305 8.461 1 92.31 25 LEU B O 1
ATOM 2137 N N . ALA B 1 26 ? -21.422 11.758 10.016 1 92.06 26 ALA B N 1
ATOM 2138 C CA . ALA B 1 26 ? -22.594 12.094 10.828 1 92.06 26 ALA B CA 1
ATOM 2139 C C . ALA B 1 26 ? -22.25 12.078 12.312 1 92.06 26 ALA B C 1
ATOM 2141 O O . ALA B 1 26 ? -22.031 11.008 12.891 1 92.06 26 ALA B O 1
ATOM 2142 N N . GLY B 1 27 ? -22.266 13.266 12.867 1 91.5 27 GLY B N 1
ATOM 2143 C CA . GLY B 1 27 ? -22.109 13.398 14.305 1 91.5 27 GLY B CA 1
ATOM 2144 C C . GLY B 1 27 ? -20.734 12.992 14.812 1 91.5 27 GLY B C 1
ATOM 2145 O O . GLY B 1 27 ? -20.625 12.305 15.828 1 91.5 27 GLY B O 1
ATOM 2146 N N . VAL B 1 28 ? -19.734 13.367 14.117 1 93.12 28 VAL B N 1
ATOM 2147 C CA . VAL B 1 28 ? -18.375 12.961 14.445 1 93.12 28 VAL B CA 1
ATOM 2148 C C . VAL B 1 28 ? -17.812 13.883 15.523 1 93.12 28 VAL B C 1
ATOM 2150 O O . VAL B 1 28 ? -17.875 15.109 15.391 1 93.12 28 VAL B O 1
ATOM 2153 N N . ASN B 1 29 ? -17.359 13.312 16.625 1 95.06 29 ASN B N 1
ATOM 2154 C CA . ASN B 1 29 ? -16.594 13.992 17.672 1 95.06 29 ASN B CA 1
ATOM 2155 C C . ASN B 1 29 ? -15.141 13.547 17.688 1 95.06 29 ASN B C 1
ATOM 2157 O O . ASN B 1 29 ? -14.852 12.352 17.781 1 95.06 29 ASN B O 1
ATOM 2161 N N . MET B 1 30 ? -14.297 14.539 17.516 1 95.38 30 MET B N 1
ATOM 2162 C CA . MET B 1 30 ? -12.875 14.203 17.438 1 95.38 30 MET B CA 1
ATOM 2163 C C . MET B 1 30 ? -12.016 15.344 17.969 1 95.38 30 MET B C 1
ATOM 2165 O O . MET B 1 30 ? -12.328 16.516 17.75 1 95.38 30 MET B O 1
ATOM 2169 N N . THR B 1 31 ? -10.969 14.938 18.656 1 96.38 31 THR B N 1
ATOM 2170 C CA . THR B 1 31 ? -10 15.914 19.156 1 96.38 31 THR B CA 1
ATOM 2171 C C . THR B 1 31 ? -8.625 15.664 18.562 1 96.38 31 THR B C 1
ATOM 2173 O O . THR B 1 31 ? -8.133 14.531 18.562 1 96.38 31 THR B O 1
ATOM 2176 N N . ILE B 1 32 ? -8.062 16.656 18.031 1 97.06 32 ILE B N 1
ATOM 2177 C CA . ILE B 1 32 ? -6.703 16.656 17.516 1 97.06 32 ILE B CA 1
ATOM 2178 C C . ILE B 1 32 ? -5.82 17.547 18.375 1 97.06 32 ILE B C 1
ATOM 2180 O O . ILE B 1 32 ? -5.785 18.766 18.188 1 97.06 32 ILE B O 1
ATOM 2184 N N . PRO B 1 33 ? -5.129 16.938 19.297 1 96.88 33 PRO B N 1
ATOM 2185 C CA . PRO B 1 33 ? -4.34 17.75 20.234 1 96.88 33 PRO B CA 1
ATOM 2186 C C . PRO B 1 33 ? -3.158 18.438 19.562 1 96.88 33 PRO B C 1
ATOM 2188 O O . PRO B 1 33 ? -2.555 17.891 18.641 1 96.88 33 PRO B O 1
ATOM 2191 N N . ALA B 1 34 ? -2.814 19.578 20.109 1 96.44 34 ALA B N 1
ATOM 2192 C CA . ALA B 1 34 ? -1.688 20.344 19.594 1 96.44 34 ALA B CA 1
ATOM 2193 C C . ALA B 1 34 ? -0.371 19.609 19.812 1 96.44 34 ALA B C 1
ATOM 2195 O O . ALA B 1 34 ? -0.144 19.031 20.875 1 96.44 34 ALA B O 1
ATOM 2196 N N . GLY B 1 35 ? 0.391 19.547 18.766 1 95.75 35 GLY B N 1
ATOM 2197 C CA . GLY B 1 35 ? 1.747 19.031 18.875 1 95.75 35 GLY B CA 1
ATOM 2198 C C . GLY B 1 35 ? 1.812 17.516 18.875 1 95.75 35 GLY B C 1
ATOM 2199 O O . GLY B 1 35 ? 2.83 16.938 19.25 1 95.75 35 GLY B O 1
ATOM 2200 N N . GLN B 1 36 ? 0.691 16.906 18.422 1 96.5 36 GLN B N 1
ATOM 2201 C CA . GLN B 1 36 ? 0.627 15.445 18.438 1 96.5 36 GLN B CA 1
ATOM 2202 C C . GLN B 1 36 ? 0.176 14.898 17.094 1 96.5 36 GLN B C 1
ATOM 2204 O O . GLN B 1 36 ? -0.348 15.648 16.266 1 96.5 36 GLN B O 1
ATOM 2209 N N . TRP B 1 37 ? 0.433 13.641 16.938 1 97.69 37 TRP B N 1
ATOM 2210 C CA . TRP B 1 37 ? -0.044 12.922 15.758 1 97.69 37 TRP B CA 1
ATOM 2211 C C . TRP B 1 37 ? -1.425 12.328 16 1 97.69 37 TRP B C 1
ATOM 2213 O O . TRP B 1 37 ? -1.605 11.523 16.922 1 97.69 37 TRP B O 1
ATOM 2223 N N . THR B 1 38 ? -2.363 12.742 15.266 1 98 38 THR B N 1
ATOM 2224 C CA . THR B 1 38 ? -3.668 12.094 15.227 1 98 38 THR B CA 1
ATOM 2225 C C . THR B 1 38 ? -3.83 11.281 13.945 1 98 38 THR B C 1
ATOM 2227 O O . THR B 1 38 ? -3.67 11.812 12.844 1 98 38 THR B O 1
ATOM 2230 N N . VAL B 1 39 ? -4.113 10.016 14.07 1 97.94 39 VAL B N 1
ATOM 2231 C CA . VAL B 1 39 ? -4.23 9.133 12.914 1 97.94 39 VAL B CA 1
ATOM 2232 C C . VAL B 1 39 ? -5.688 8.711 12.734 1 97.94 39 VAL B C 1
ATOM 2234 O O . VAL B 1 39 ? -6.363 8.352 13.695 1 97.94 39 VAL B O 1
ATOM 2237 N N . LEU B 1 40 ? -6.152 8.875 11.562 1 96.44 40 LEU B N 1
ATOM 2238 C CA . LEU B 1 40 ? -7.473 8.414 11.156 1 96.44 40 LEU B CA 1
ATOM 2239 C C . LEU B 1 40 ? -7.363 7.129 10.336 1 96.44 40 LEU B C 1
ATOM 2241 O O . LEU B 1 40 ? -6.781 7.125 9.25 1 96.44 40 LEU B O 1
ATOM 2245 N N . LEU B 1 41 ? -7.891 6.141 10.898 1 94.69 41 LEU B N 1
ATOM 2246 C CA . LEU B 1 41 ? -7.883 4.824 10.266 1 94.69 41 LEU B CA 1
ATOM 2247 C C . LEU B 1 41 ? -9.281 4.441 9.797 1 94.69 41 LEU B C 1
ATOM 2249 O O . LEU B 1 41 ? -10.273 4.797 10.438 1 94.69 41 LEU B O 1
ATOM 2253 N N . GLY B 1 42 ? -9.406 3.727 8.742 1 88.06 42 GLY B N 1
ATOM 2254 C CA . GLY B 1 42 ? -10.695 3.279 8.219 1 88.06 42 GLY B CA 1
ATOM 2255 C C . GLY B 1 42 ? -10.602 2.66 6.84 1 88.06 42 GLY B C 1
ATOM 2256 O O . GLY B 1 42 ? -9.531 2.674 6.219 1 88.06 42 GLY B O 1
ATOM 2257 N N . ARG B 1 43 ? -11.664 2.234 6.441 1 82.88 43 ARG B N 1
ATOM 2258 C CA . ARG B 1 43 ? -11.75 1.606 5.129 1 82.88 43 ARG B CA 1
ATOM 2259 C C . ARG B 1 43 ? -11.734 2.652 4.02 1 82.88 43 ARG B C 1
ATOM 2261 O O . ARG B 1 43 ? -11.938 3.84 4.277 1 82.88 43 ARG B O 1
ATOM 2268 N N . SER B 1 44 ? -11.484 2.109 2.855 1 81.5 44 SER B N 1
ATOM 2269 C CA . SER B 1 44 ? -11.562 3.012 1.712 1 81.5 44 SER B CA 1
ATOM 2270 C C . SER B 1 44 ? -12.977 3.533 1.51 1 81.5 44 SER B C 1
ATOM 2272 O O . SER B 1 44 ? -13.945 2.783 1.644 1 81.5 44 SER B O 1
ATOM 2274 N N . GLY B 1 45 ? -13.125 4.809 1.321 1 78.75 45 GLY B N 1
ATOM 2275 C CA . GLY B 1 45 ? -14.414 5.391 0.987 1 78.75 45 GLY B CA 1
ATOM 2276 C C . GLY B 1 45 ? -15.234 5.773 2.207 1 78.75 45 GLY B C 1
ATOM 2277 O O . GLY B 1 45 ? -16.375 6.203 2.082 1 78.75 45 GLY B O 1
ATOM 2278 N N . CYS B 1 46 ? -14.625 5.699 3.35 1 82.19 46 CYS B N 1
ATOM 2279 C CA . CYS B 1 46 ? -15.43 5.934 4.543 1 82.19 46 CYS B CA 1
ATOM 2280 C C . CYS B 1 46 ? -15.484 7.418 4.883 1 82.19 46 CYS B C 1
ATOM 2282 O O . CYS B 1 46 ? -16.188 7.824 5.805 1 82.19 46 CYS B O 1
ATOM 2284 N N . GLY B 1 47 ? -14.664 8.242 4.207 1 87.75 47 GLY B N 1
ATOM 2285 C CA . GLY B 1 47 ? -14.781 9.672 4.422 1 87.75 47 GLY B CA 1
ATOM 2286 C C . GLY B 1 47 ? -13.531 10.289 5.016 1 87.75 47 GLY B C 1
ATOM 2287 O O . GLY B 1 47 ? -13.508 11.484 5.328 1 87.75 47 GLY B O 1
ATOM 2288 N N . LYS B 1 48 ? -12.453 9.531 5.238 1 91.5 48 LYS B N 1
ATOM 2289 C CA . LYS B 1 48 ? -11.219 10.047 5.824 1 91.5 48 LYS B CA 1
ATOM 2290 C C . LYS B 1 48 ? -10.68 11.219 5.016 1 91.5 48 LYS B C 1
ATOM 2292 O O . LYS B 1 48 ? -10.344 12.266 5.578 1 91.5 48 LYS B O 1
ATOM 2297 N N . THR B 1 49 ? -10.688 11.047 3.729 1 91.56 49 THR B N 1
ATOM 2298 C CA . THR B 1 49 ? -10.164 12.078 2.834 1 91.56 49 THR B CA 1
ATOM 2299 C C . THR B 1 49 ? -11.055 13.32 2.877 1 91.56 49 THR B C 1
ATOM 2301 O O . THR B 1 49 ? -10.555 14.445 2.791 1 91.56 49 THR B O 1
ATOM 2304 N N . THR B 1 50 ? -12.336 13.156 3.043 1 91.69 50 THR B N 1
ATOM 2305 C CA . THR B 1 50 ? -13.273 14.273 3.119 1 91.69 50 THR B CA 1
ATOM 2306 C C . THR B 1 50 ? -12.977 15.148 4.332 1 91.69 50 THR B C 1
ATOM 2308 O O . THR B 1 50 ? -12.992 16.375 4.234 1 91.69 50 THR B O 1
ATOM 2311 N N . ILE B 1 51 ? -12.633 14.5 5.406 1 92.75 51 ILE B N 1
ATOM 2312 C CA . ILE B 1 51 ? -12.32 15.242 6.617 1 92.75 51 ILE B CA 1
ATOM 2313 C C . ILE B 1 51 ? -11.062 16.078 6.395 1 92.75 51 ILE B C 1
ATOM 2315 O O . ILE B 1 51 ? -11.031 17.266 6.727 1 92.75 51 ILE B O 1
ATOM 2319 N N . LEU B 1 52 ? -10.016 15.508 5.797 1 94.31 52 LEU B N 1
ATOM 2320 C CA . LEU B 1 52 ? -8.75 16.203 5.578 1 94.31 52 LEU B CA 1
ATOM 2321 C C . LEU B 1 52 ? -8.93 17.359 4.598 1 94.31 52 LEU B C 1
ATOM 2323 O O . LEU 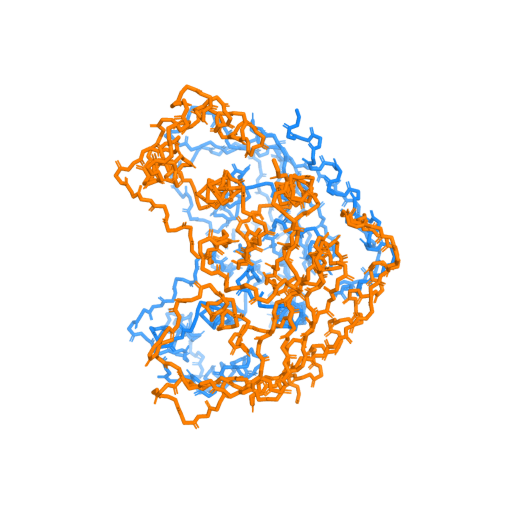B 1 52 ? -8.406 18.453 4.812 1 94.31 52 LEU B O 1
ATOM 2327 N N . ARG B 1 53 ? -9.703 17.141 3.598 1 93.38 53 ARG B N 1
ATOM 2328 C CA . ARG B 1 53 ? -9.945 18.172 2.605 1 93.38 53 ARG B CA 1
ATOM 2329 C C . ARG B 1 53 ? -10.742 19.328 3.203 1 93.38 53 ARG B C 1
ATOM 2331 O O . ARG B 1 53 ? -10.516 20.484 2.871 1 93.38 53 ARG B O 1
ATOM 2338 N N . TYR B 1 54 ? -11.648 18.984 4.023 1 92.38 54 TYR B N 1
ATOM 2339 C CA . TYR B 1 54 ? -12.422 20.016 4.695 1 92.38 54 TYR B CA 1
ATOM 2340 C C . TYR B 1 54 ? -11.531 20.891 5.57 1 92.38 54 TYR B C 1
ATOM 2342 O O . TYR B 1 54 ? -11.594 22.125 5.504 1 92.38 54 TYR B O 1
ATOM 2350 N N . LEU B 1 55 ? -10.672 20.219 6.355 1 92.62 55 LEU B N 1
ATOM 2351 C CA . LEU B 1 55 ? -9.742 20.938 7.215 1 92.62 55 LEU B CA 1
ATOM 2352 C C . LEU B 1 55 ? -8.82 21.828 6.391 1 92.62 55 LEU B C 1
ATOM 2354 O O . LEU B 1 55 ? -8.5 22.953 6.805 1 92.62 55 LEU B O 1
ATOM 2358 N N . ALA B 1 56 ? -8.469 21.312 5.27 1 93.19 56 ALA B N 1
ATOM 2359 C CA . ALA B 1 56 ? -7.543 22.047 4.402 1 93.19 56 ALA B CA 1
ATOM 2360 C C . ALA B 1 56 ? -8.258 23.172 3.654 1 93.19 56 ALA B C 1
ATOM 2362 O O . ALA B 1 56 ? -7.633 23.938 2.93 1 93.19 56 ALA B O 1
ATOM 2363 N N . GLY B 1 57 ? -9.555 23.219 3.73 1 90.44 57 GLY B N 1
ATOM 2364 C CA . GLY B 1 57 ? -10.32 24.266 3.051 1 90.44 57 GLY B CA 1
ATOM 2365 C C . GLY B 1 57 ? -10.508 23.984 1.569 1 90.44 57 GLY B C 1
ATOM 2366 O O . GLY B 1 57 ? -10.672 24.922 0.778 1 90.44 57 GLY B O 1
ATOM 2367 N N . LEU B 1 58 ? -10.461 22.719 1.242 1 90 58 LEU B N 1
ATOM 2368 C CA . LEU B 1 58 ? -10.492 22.359 -0.172 1 90 58 LEU B CA 1
ATOM 2369 C C . LEU B 1 58 ? -11.898 21.922 -0.588 1 90 58 LEU B C 1
ATOM 2371 O O . LEU B 1 58 ? -12.109 21.531 -1.737 1 90 58 LEU B O 1
ATOM 2375 N N . LEU B 1 59 ? -12.836 21.828 0.297 1 86.69 59 LEU B N 1
ATOM 2376 C CA . LEU B 1 59 ? -14.188 21.359 -0.018 1 86.69 59 LEU B CA 1
ATOM 2377 C C . LEU B 1 59 ? -15.172 22.531 -0.011 1 86.69 59 LEU B C 1
ATOM 2379 O O . LEU B 1 59 ? -16.391 22.312 0.04 1 86.69 59 LEU B O 1
ATOM 2383 N N . ASP B 1 60 ? -14.797 23.562 -0.132 1 78.94 60 ASP B N 1
ATOM 2384 C CA . ASP B 1 60 ? -15.68 24.719 -0 1 78.94 60 ASP B CA 1
ATOM 2385 C C . ASP B 1 60 ? -17 24.484 -0.733 1 78.94 60 ASP B C 1
ATOM 2387 O O . ASP B 1 60 ? -17.266 23.375 -1.194 1 78.94 60 ASP B O 1
ATOM 2391 N N . GLU B 1 61 ? -17.828 25.219 -0.98 1 82.19 61 GLU B N 1
ATOM 2392 C CA . GLU B 1 61 ? -19.188 25.297 -1.497 1 82.19 61 GLU B CA 1
ATOM 2393 C C . GLU B 1 61 ? -19.672 23.938 -1.989 1 82.19 61 GLU B C 1
ATOM 2395 O O . GLU B 1 61 ? -20.766 23.828 -2.553 1 82.19 61 GLU B O 1
ATOM 2400 N N . GLN B 1 62 ? -18.828 22.875 -1.771 1 90.5 62 GLN B N 1
ATOM 2401 C CA . GLN B 1 62 ? -19.203 21.562 -2.299 1 90.5 62 GLN B CA 1
ATOM 2402 C C . GLN B 1 62 ? -19.875 20.719 -1.229 1 90.5 62 GLN B C 1
ATOM 2404 O O . GLN B 1 62 ? -20.438 19.656 -1.53 1 90.5 62 GLN B O 1
ATOM 2409 N N . VAL B 1 63 ? -19.812 21.188 -0.023 1 91.25 63 VAL B N 1
ATOM 2410 C CA . VAL B 1 63 ? -20.312 20.344 1.054 1 91.25 63 VAL B CA 1
ATOM 2411 C C . VAL B 1 63 ? -21.172 21.172 2.012 1 91.25 63 VAL B C 1
ATOM 2413 O O . VAL B 1 63 ? -20.984 22.391 2.115 1 91.25 63 VAL B O 1
ATOM 2416 N N . LYS B 1 64 ? -22.141 20.531 2.592 1 92.62 64 LYS B N 1
ATOM 2417 C CA . LYS B 1 64 ? -22.875 21.078 3.725 1 92.62 64 LYS B CA 1
ATOM 2418 C C . LYS B 1 64 ? -22.281 20.609 5.051 1 92.62 64 LYS B C 1
ATOM 2420 O O . LYS B 1 64 ? -22.078 19.406 5.266 1 92.62 64 LYS B O 1
ATOM 2425 N N . TRP B 1 65 ? -21.906 21.594 5.762 1 91.94 65 TRP B N 1
ATOM 2426 C CA . TRP B 1 65 ? -21.266 21.312 7.039 1 91.94 65 TRP B CA 1
ATOM 2427 C C . TRP B 1 65 ? -22.188 21.641 8.203 1 91.94 65 TRP B C 1
ATOM 2429 O O . TRP B 1 65 ? -22.906 22.641 8.172 1 91.94 65 TRP B O 1
ATOM 2439 N N . GLN B 1 66 ? -22.297 20.719 9.148 1 92.62 66 GLN B N 1
ATOM 2440 C CA . GLN B 1 66 ? -22.969 20.938 10.43 1 92.62 66 GLN B CA 1
ATOM 2441 C C . GLN B 1 66 ? -22.062 20.547 11.594 1 92.62 66 GLN B C 1
ATOM 2443 O O . GLN B 1 66 ? -21.297 19.578 11.5 1 92.62 66 GLN B O 1
ATOM 2448 N N . GLY B 1 67 ? -22.094 21.359 12.617 1 93.88 67 GLY B N 1
ATOM 2449 C CA . GLY B 1 67 ? -21.266 21.094 13.789 1 93.88 67 GLY B CA 1
ATOM 2450 C C . GLY B 1 67 ? -20.344 22.25 14.125 1 93.88 67 GLY B C 1
ATOM 2451 O O . GLY B 1 67 ? -20.578 23.375 13.703 1 93.88 67 GLY B O 1
ATOM 2452 N N . GLU B 1 68 ? -19.406 21.922 15.023 1 93.25 68 GLU B N 1
ATOM 2453 C CA . GLU B 1 68 ? -18.469 22.953 15.445 1 93.25 68 GLU B CA 1
ATOM 2454 C C . GLU B 1 68 ? -17.031 22.516 15.234 1 93.25 68 GLU B C 1
ATOM 2456 O O . GLU B 1 68 ? -16.672 21.375 15.508 1 93.25 68 GLU B O 1
ATOM 2461 N N . LEU B 1 69 ? -16.328 23.312 14.625 1 92.12 69 LEU B N 1
ATOM 2462 C CA . LEU B 1 69 ? -14.883 23.172 14.484 1 92.12 69 LEU B CA 1
ATOM 2463 C C . LEU B 1 69 ? -14.156 24.297 15.211 1 92.12 69 LEU B C 1
ATOM 2465 O O . LEU B 1 69 ? -14.32 25.469 14.875 1 92.12 69 LEU B O 1
ATOM 2469 N N . THR B 1 70 ? -13.383 23.906 16.219 1 93.75 70 THR B N 1
ATOM 2470 C CA . THR B 1 70 ? -12.656 24.906 16.984 1 93.75 70 THR B CA 1
ATOM 2471 C C . THR B 1 70 ? -11.156 24.625 16.969 1 93.75 70 THR B C 1
ATOM 2473 O O . THR B 1 70 ? -10.734 23.469 16.828 1 93.75 70 THR B O 1
ATOM 2476 N N . THR B 1 71 ? -10.438 25.641 17.031 1 93.75 71 THR B N 1
ATOM 2477 C CA . THR B 1 71 ? -8.984 25.547 17.172 1 93.75 71 THR B CA 1
ATOM 2478 C C . THR B 1 71 ? -8.547 26 18.562 1 93.75 71 THR B C 1
ATOM 2480 O O . THR B 1 71 ? -9.25 26.766 19.219 1 93.75 71 THR B O 1
ATOM 2483 N N . THR B 1 72 ? -7.504 25.5 19.047 1 90.69 72 THR B N 1
ATOM 2484 C CA . THR B 1 72 ? -7.027 25.828 20.375 1 90.69 72 THR B CA 1
ATOM 2485 C C . THR B 1 72 ? -6.777 27.328 20.516 1 90.69 72 THR B C 1
ATOM 2487 O O . THR B 1 72 ? -6.961 27.891 21.594 1 90.69 72 THR B O 1
ATOM 2490 N N . ASP B 1 73 ? -6.418 28 19.453 1 89.5 73 ASP B N 1
ATOM 2491 C CA . ASP B 1 73 ? -6.094 29.422 19.531 1 89.5 73 ASP B CA 1
ATOM 2492 C C . ASP B 1 73 ? -7.227 30.266 18.969 1 89.5 73 ASP B C 1
ATOM 2494 O O . ASP B 1 73 ? -7.121 31.5 18.922 1 89.5 73 ASP B O 1
ATOM 2498 N N . GLY B 1 74 ? -8.258 29.641 18.453 1 89.31 74 GLY B N 1
ATOM 2499 C CA . GLY B 1 74 ? -9.43 30.344 17.969 1 89.31 74 GLY B CA 1
ATOM 2500 C C . GLY B 1 74 ? -9.211 31 16.625 1 89.31 74 GLY B C 1
ATOM 2501 O O . GLY B 1 74 ? -10.047 31.797 16.172 1 89.31 74 GLY B O 1
ATOM 2502 N N . ILE B 1 75 ? -8.047 30.766 16.078 1 88.31 75 ILE B N 1
ATOM 2503 C CA . ILE B 1 75 ? -7.691 31.406 14.812 1 88.31 75 ILE B CA 1
ATOM 2504 C C . ILE B 1 75 ? -8 30.453 13.664 1 88.31 75 ILE B C 1
ATOM 2506 O O . ILE B 1 75 ? -7.828 29.234 13.789 1 88.31 75 ILE B O 1
ATOM 2510 N N . ALA B 1 76 ? -8.422 31.016 12.562 1 86.5 76 ALA B N 1
ATOM 2511 C CA . ALA B 1 76 ? -8.742 30.234 11.367 1 86.5 76 ALA B CA 1
ATOM 2512 C C . ALA B 1 76 ? -7.512 29.484 10.852 1 86.5 76 ALA B C 1
ATOM 2514 O O . ALA B 1 76 ? -6.379 29.938 11.047 1 86.5 76 ALA B O 1
ATOM 2515 N N . LEU B 1 77 ? -7.746 28.391 10.203 1 90.38 77 LEU B N 1
ATOM 2516 C CA . LEU B 1 77 ? -6.676 27.5 9.758 1 90.38 77 LEU B CA 1
ATOM 2517 C C . LEU B 1 77 ? -6.086 27.969 8.438 1 90.38 77 LEU B C 1
ATOM 2519 O O . LEU B 1 77 ? -5.07 27.453 7.98 1 90.38 77 LEU B O 1
ATOM 2523 N N . HIS B 1 78 ? -6.543 28.969 7.953 1 83.31 78 HIS B N 1
ATOM 2524 C CA . HIS B 1 78 ? -6.109 29.453 6.652 1 83.31 78 HIS B CA 1
ATOM 2525 C C . HIS B 1 78 ? -4.613 29.75 6.645 1 83.31 78 HIS B C 1
ATOM 2527 O O . HIS B 1 78 ? -4.098 30.422 7.543 1 83.31 78 HIS B O 1
ATOM 2533 N N . GLU B 1 79 ? -3.859 29.188 5.688 1 86.12 79 GLU B N 1
ATOM 2534 C CA . GLU B 1 79 ? -2.438 29.375 5.43 1 86.12 79 GLU B CA 1
ATOM 2535 C C . GLU B 1 79 ? -1.586 28.75 6.531 1 86.12 79 GLU B C 1
ATOM 2537 O O . GLU B 1 79 ? -0.387 29.031 6.629 1 86.12 79 GLU B O 1
ATOM 2542 N N . ARG B 1 80 ? -2.186 28.016 7.383 1 92.56 80 ARG B N 1
ATOM 2543 C CA . ARG B 1 80 ? -1.446 27.422 8.484 1 92.56 80 ARG B CA 1
ATOM 2544 C C . ARG B 1 80 ? -1.347 25.906 8.312 1 92.56 80 ARG B C 1
ATOM 2546 O O . ARG B 1 80 ? -0.979 25.188 9.25 1 92.56 80 ARG B O 1
ATOM 2553 N N . ILE B 1 81 ? -1.727 25.531 7.098 1 94.75 81 ILE B N 1
ATOM 2554 C CA . ILE B 1 81 ? -1.816 24.094 6.863 1 94.75 81 ILE B CA 1
ATOM 2555 C C . ILE B 1 81 ? -0.878 23.688 5.727 1 94.75 81 ILE B C 1
ATOM 2557 O O . ILE B 1 81 ? -0.798 24.375 4.711 1 94.75 81 ILE B O 1
ATOM 2561 N N . ALA B 1 82 ? -0.079 22.688 5.98 1 95.31 82 ALA B N 1
ATOM 2562 C CA . ALA B 1 82 ? 0.559 21.938 4.902 1 95.31 82 ALA B CA 1
ATOM 2563 C C . ALA B 1 82 ? -0.229 20.672 4.578 1 95.31 82 ALA B C 1
ATOM 2565 O O . ALA B 1 82 ? -0.49 19.844 5.461 1 95.31 82 ALA B O 1
ATOM 2566 N N . TYR B 1 83 ? -0.639 20.578 3.326 1 95.31 83 TYR B N 1
ATOM 2567 C CA . TYR B 1 83 ? -1.499 19.484 2.928 1 95.31 83 TYR B CA 1
ATOM 2568 C C . TYR B 1 83 ? -0.815 18.609 1.883 1 95.31 83 TYR B C 1
ATOM 2570 O O . TYR B 1 83 ? -0.34 19.109 0.86 1 95.31 83 TYR B O 1
ATOM 2578 N N . MET B 1 84 ? -0.674 17.297 2.268 1 96.56 84 MET B N 1
ATOM 2579 C CA . MET B 1 84 ? -0.225 16.297 1.307 1 96.56 84 MET B CA 1
ATOM 2580 C C . MET B 1 84 ? -1.379 15.391 0.88 1 96.56 84 MET B C 1
ATOM 2582 O O . MET B 1 84 ? -1.895 14.617 1.686 1 96.56 84 MET B O 1
ATOM 2586 N N . ALA B 1 85 ? -1.723 15.484 -0.387 1 94.44 85 ALA B N 1
ATOM 2587 C CA . ALA B 1 85 ? -2.797 14.664 -0.948 1 94.44 85 ALA B CA 1
ATOM 2588 C C . ALA B 1 85 ? -2.324 13.234 -1.203 1 94.44 85 ALA B C 1
ATOM 2590 O O . ALA B 1 85 ? -1.126 12.953 -1.146 1 94.44 85 ALA B O 1
ATOM 2591 N N . GLN B 1 86 ? -3.303 12.406 -1.443 1 89.38 86 GLN B N 1
ATOM 2592 C CA . GLN B 1 86 ? -2.986 11.023 -1.786 1 89.38 86 GLN B CA 1
ATOM 2593 C C . GLN B 1 86 ? -2.174 10.945 -3.074 1 89.38 86 GLN B C 1
ATOM 2595 O O . GLN B 1 86 ? -1.206 10.188 -3.16 1 89.38 86 GLN B O 1
ATOM 2600 N N . GLN B 1 87 ? -2.578 11.719 -3.984 1 90.06 87 GLN B N 1
ATOM 2601 C CA . GLN B 1 87 ? -1.764 11.883 -5.184 1 90.06 87 GLN B CA 1
ATOM 2602 C C . GLN B 1 87 ? -0.604 12.836 -4.938 1 90.06 87 GLN B C 1
ATOM 2604 O O . GLN B 1 87 ? -0.725 13.781 -4.145 1 90.06 87 GLN B O 1
ATOM 2609 N N . ASP B 1 88 ? 0.459 12.609 -5.602 1 92.69 88 ASP B N 1
ATOM 2610 C CA . ASP B 1 88 ? 1.632 13.43 -5.312 1 92.69 88 ASP B CA 1
ATOM 2611 C C . ASP B 1 88 ? 1.43 14.867 -5.785 1 92.69 88 ASP B C 1
ATOM 2613 O O . ASP B 1 88 ? 1.968 15.805 -5.195 1 92.69 88 ASP B O 1
ATOM 2617 N N . LEU B 1 89 ? 0.714 15.086 -6.887 1 92.81 89 LEU B N 1
ATOM 2618 C CA . LEU B 1 89 ? 0.341 16.375 -7.453 1 92.81 89 LEU B CA 1
ATOM 2619 C C . LEU B 1 89 ? 1.577 17.234 -7.727 1 92.81 89 LEU B C 1
ATOM 2621 O O . LEU B 1 89 ? 1.565 18.438 -7.492 1 92.81 89 LEU B O 1
ATOM 2625 N N . LEU B 1 90 ? 2.695 16.531 -8.023 1 96.38 90 LEU B N 1
ATOM 2626 C CA . LEU B 1 90 ? 3.889 17.266 -8.43 1 96.38 90 LEU B CA 1
ATOM 2627 C C . LEU B 1 90 ? 3.648 18.031 -9.734 1 96.38 90 LEU B C 1
ATOM 2629 O O . LEU B 1 90 ? 2.941 17.531 -10.617 1 96.38 90 LEU B O 1
ATOM 2633 N N . LEU B 1 91 ? 4.215 19.203 -9.844 1 96 91 LEU B N 1
ATOM 2634 C CA . LEU B 1 91 ? 4.129 19.953 -11.086 1 96 91 LEU B CA 1
ATOM 2635 C C . LEU B 1 91 ? 5.066 19.375 -12.141 1 96 91 LEU B C 1
ATOM 2637 O O . LEU B 1 91 ? 6.285 19.391 -11.977 1 96 91 LEU B O 1
ATOM 2641 N N . PRO B 1 92 ? 4.555 18.938 -13.18 1 95.5 92 PRO B N 1
ATOM 2642 C CA . PRO B 1 92 ? 5.355 18.172 -14.141 1 95.5 92 PRO B CA 1
ATOM 2643 C C . PRO B 1 92 ? 6.402 19.031 -14.844 1 95.5 92 PRO B C 1
ATOM 2645 O O . PRO B 1 92 ? 7.395 18.5 -15.359 1 95.5 92 PRO B O 1
ATOM 2648 N N . TRP B 1 93 ? 6.227 20.375 -14.898 1 94.88 93 TRP B N 1
ATOM 2649 C CA . TRP B 1 93 ? 7.141 21.234 -15.633 1 94.88 93 TRP B CA 1
ATOM 2650 C C . TRP B 1 93 ? 8.258 21.734 -14.719 1 94.88 93 TRP B C 1
ATOM 2652 O O . TRP B 1 93 ? 9.18 22.422 -15.18 1 94.88 93 TRP B O 1
ATOM 2662 N N . LEU B 1 94 ? 8.227 21.469 -13.453 1 95.69 94 LEU B N 1
ATOM 2663 C CA . LEU B 1 94 ? 9.289 21.812 -12.516 1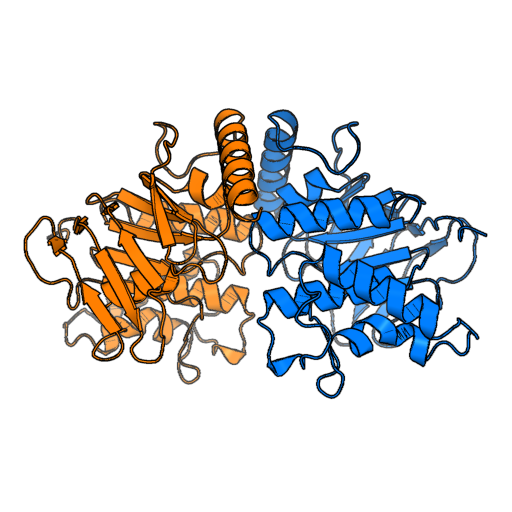 95.69 94 LEU B CA 1
ATOM 2664 C C . LEU B 1 94 ? 10.148 20.594 -12.188 1 95.69 94 LEU B C 1
ATOM 2666 O O . LEU B 1 94 ? 9.664 19.469 -12.219 1 95.69 94 LEU B O 1
ATOM 2670 N N . ASN B 1 95 ? 11.367 20.859 -11.875 1 97.31 95 ASN B N 1
ATOM 2671 C CA . ASN B 1 95 ? 12.203 19.766 -11.398 1 97.31 95 ASN B CA 1
ATOM 2672 C C . ASN B 1 95 ? 11.922 19.453 -9.93 1 97.31 95 ASN B C 1
ATOM 2674 O O . ASN B 1 95 ? 11.109 20.125 -9.289 1 97.31 95 ASN B O 1
ATOM 2678 N N . VAL B 1 96 ? 12.523 18.453 -9.422 1 97.75 96 VAL B N 1
ATOM 2679 C CA . VAL B 1 96 ? 12.305 17.953 -8.07 1 97.75 96 VAL B CA 1
ATOM 2680 C C . VAL B 1 96 ? 12.594 19.062 -7.059 1 97.75 96 VAL B C 1
ATOM 2682 O O . VAL B 1 96 ? 11.773 19.328 -6.176 1 97.75 96 VAL B O 1
ATOM 2685 N N . LEU B 1 97 ? 13.719 19.688 -7.199 1 96.69 97 LEU B N 1
ATOM 2686 C CA . LEU B 1 97 ? 14.125 20.734 -6.27 1 96.69 97 LEU B CA 1
ATOM 2687 C C . LEU B 1 97 ? 13.109 21.875 -6.262 1 96.69 97 LEU B C 1
ATOM 2689 O O . LEU B 1 97 ? 12.695 22.328 -5.195 1 96.69 97 LEU B O 1
ATOM 2693 N N . ASP B 1 98 ? 12.656 22.281 -7.402 1 95.38 98 ASP B N 1
ATOM 2694 C CA . ASP B 1 98 ? 11.68 23.375 -7.512 1 95.38 98 ASP B CA 1
ATOM 2695 C C . ASP B 1 98 ? 10.328 22.953 -6.945 1 95.38 98 ASP B C 1
ATOM 2697 O O . ASP B 1 98 ? 9.602 23.766 -6.375 1 95.38 98 ASP B O 1
ATOM 2701 N N . ASN B 1 99 ? 9.977 21.75 -7.156 1 96.62 99 ASN B N 1
ATOM 2702 C CA . ASN B 1 99 ? 8.75 21.234 -6.559 1 96.62 99 ASN B CA 1
ATOM 2703 C C . ASN B 1 99 ? 8.789 21.328 -5.035 1 96.62 99 ASN B C 1
ATOM 2705 O O . ASN B 1 99 ? 7.805 21.719 -4.41 1 96.62 99 ASN B O 1
ATOM 2709 N N . VAL B 1 100 ? 9.922 20.969 -4.504 1 96.38 100 VAL B N 1
ATOM 2710 C CA . VAL B 1 100 ? 10.07 20.969 -3.051 1 96.38 100 VAL B CA 1
ATOM 2711 C C . VAL B 1 100 ? 10.031 22.406 -2.535 1 96.38 100 VAL B C 1
ATOM 2713 O O . VAL B 1 100 ? 9.484 22.672 -1.464 1 96.38 100 VAL B O 1
ATOM 2716 N N . CYS B 1 101 ? 10.461 23.359 -3.332 1 94.25 101 CYS B N 1
ATOM 2717 C CA . CYS B 1 101 ? 10.531 24.766 -2.938 1 94.25 101 CYS B CA 1
ATOM 2718 C C . CYS B 1 101 ? 9.289 25.516 -3.383 1 94.25 101 CYS B C 1
ATOM 2720 O O . CYS B 1 101 ? 9.281 26.75 -3.422 1 94.25 101 CYS B O 1
ATOM 2722 N N . LEU B 1 102 ? 8.281 24.859 -3.744 1 89.12 102 LEU B N 1
ATOM 2723 C CA . LEU B 1 102 ? 7.109 25.469 -4.371 1 89.12 102 LEU B CA 1
ATOM 2724 C C . LEU B 1 102 ? 6.488 26.516 -3.467 1 89.12 102 LEU B C 1
ATOM 2726 O O . LEU B 1 102 ? 6.062 27.578 -3.939 1 89.12 102 LEU B O 1
ATOM 2730 N N . SER B 1 103 ? 6.293 26.219 -2.186 1 78.5 103 SER B N 1
ATOM 2731 C CA . SER B 1 103 ? 5.648 27.141 -1.269 1 78.5 103 SER B CA 1
ATOM 2732 C C . SER B 1 103 ? 6.43 28.453 -1.16 1 78.5 103 SER B C 1
ATOM 2734 O O . SER B 1 103 ? 5.844 29.516 -0.967 1 78.5 103 SER B O 1
ATOM 2736 N N . SER B 1 104 ? 7.688 28.328 -1.233 1 65.81 104 SER B N 1
ATOM 2737 C CA . SER B 1 104 ? 8.516 29.531 -1.122 1 65.81 104 SER B CA 1
ATOM 2738 C C . SER B 1 104 ? 8.406 30.391 -2.373 1 65.81 104 SER B C 1
ATOM 2740 O O . SER B 1 104 ? 8.555 31.625 -2.303 1 65.81 104 SER B O 1
ATOM 2742 N N . ARG B 1 105 ? 8.156 29.781 -3.395 1 59.75 105 ARG B N 1
ATOM 2743 C CA . ARG B 1 105 ? 8.086 30.531 -4.645 1 59.75 105 ARG B CA 1
ATOM 2744 C C . ARG B 1 105 ? 6.867 31.438 -4.668 1 59.75 105 ARG B C 1
ATOM 2746 O O . ARG B 1 105 ? 6.879 32.5 -5.32 1 59.75 105 ARG B O 1
ATOM 2753 N N . PHE B 1 106 ? 5.914 30.906 -4 1 56.09 106 PHE B N 1
ATOM 2754 C CA . PHE B 1 106 ? 4.691 31.703 -4.027 1 56.09 106 PHE B CA 1
ATOM 2755 C C . PHE B 1 106 ? 4.598 32.594 -2.797 1 56.09 106 PHE B C 1
ATOM 2757 O O . PHE B 1 106 ? 3.76 33.5 -2.738 1 56.09 106 PHE B O 1
ATOM 2764 N N . SER B 1 107 ? 5.312 32.094 -1.733 1 57.06 107 SER B N 1
ATOM 2765 C CA . SER B 1 107 ? 5.285 32.938 -0.547 1 57.06 107 SER B CA 1
ATOM 2766 C C . SER B 1 107 ? 6.176 34.156 -0.724 1 57.06 107 SER B C 1
ATOM 2768 O O . SER B 1 107 ? 7.27 34.062 -1.287 1 57.06 107 SER B O 1
ATOM 2770 N N . HIS B 1 108 ? 5.598 35.219 -1.003 1 49.09 108 HIS B N 1
ATOM 2771 C CA . HIS B 1 108 ? 6.25 36.531 -1.062 1 49.09 108 HIS B CA 1
ATOM 2772 C C . HIS B 1 108 ? 7.316 36.656 0.021 1 49.09 108 HIS B C 1
ATOM 2774 O O . HIS B 1 108 ? 7.941 37.719 0.157 1 49.09 108 HIS B O 1
ATOM 2780 N N . ALA B 1 109 ? 7.371 35.719 0.967 1 49.38 109 ALA B N 1
ATOM 2781 C CA . ALA B 1 109 ? 8.289 36.031 2.055 1 49.38 109 ALA B CA 1
ATOM 2782 C C . ALA B 1 109 ? 9.742 36.031 1.571 1 49.38 109 ALA B C 1
ATOM 2784 O O . ALA B 1 109 ? 10.102 35.219 0.692 1 49.38 109 ALA B O 1
ATOM 2785 N N . ASN B 1 110 ? 10.453 37 1.7 1 49.22 110 ASN B N 1
ATOM 2786 C CA . ASN B 1 110 ? 11.852 37.344 1.49 1 49.22 110 ASN B CA 1
ATOM 2787 C C . ASN B 1 110 ? 12.781 36.219 1.963 1 49.22 110 ASN B C 1
ATOM 2789 O O . ASN B 1 110 ? 13.477 36.375 2.971 1 49.22 110 ASN B O 1
ATOM 2793 N N . SER B 1 111 ? 12.211 35.062 2.131 1 53.97 111 SER B N 1
ATOM 2794 C CA . SER B 1 111 ? 13.25 34.125 2.551 1 53.97 111 SER B CA 1
ATOM 2795 C C . SER B 1 111 ? 14.367 34.031 1.517 1 53.97 111 SER B C 1
ATOM 2797 O O . SER B 1 111 ? 14.125 34.219 0.32 1 53.97 111 SER B O 1
ATOM 2799 N N . ASN B 1 112 ? 15.562 34.219 2.02 1 61.81 112 ASN B N 1
ATOM 2800 C CA . ASN B 1 112 ? 16.75 34.094 1.192 1 61.81 112 ASN B CA 1
ATOM 2801 C C . ASN B 1 112 ? 16.734 32.781 0.395 1 61.81 112 ASN B C 1
ATOM 2803 O O . ASN B 1 112 ? 16.719 31.703 0.973 1 61.81 112 ASN B O 1
ATOM 2807 N N . SER B 1 113 ? 16.391 32.875 -0.876 1 71.5 113 SER B N 1
ATOM 2808 C CA . SER B 1 113 ? 16.312 31.812 -1.869 1 71.5 113 SER B CA 1
ATOM 2809 C C . SER B 1 113 ? 17.406 30.766 -1.652 1 71.5 113 SER B C 1
ATOM 2811 O O . SER B 1 113 ? 17.172 29.562 -1.771 1 71.5 113 SER B O 1
ATOM 2813 N N . THR B 1 114 ? 18.562 31.281 -1.064 1 78.88 114 THR B N 1
ATOM 2814 C CA . THR B 1 114 ? 19.703 30.375 -0.917 1 78.88 114 THR B CA 1
ATOM 2815 C C . THR B 1 114 ? 19.484 29.422 0.262 1 78.88 114 THR B C 1
ATOM 2817 O O . THR B 1 114 ? 19.781 28.234 0.172 1 78.88 114 THR B O 1
ATOM 2820 N N . ASP B 1 115 ? 18.938 29.953 1.32 1 85.5 115 ASP B N 1
ATOM 2821 C CA . ASP B 1 115 ? 18.688 29.156 2.516 1 85.5 115 ASP B CA 1
ATOM 2822 C C . ASP B 1 115 ? 17.609 28.109 2.268 1 85.5 115 ASP B C 1
ATOM 2824 O O . ASP B 1 115 ? 17.719 26.969 2.717 1 85.5 115 ASP B O 1
ATOM 2828 N N . GLU B 1 116 ? 16.703 28.484 1.515 1 87.38 116 GLU B N 1
ATOM 2829 C CA . GLU B 1 116 ? 15.602 27.578 1.199 1 87.38 116 GLU B CA 1
ATOM 2830 C C . GLU B 1 116 ? 16.078 26.422 0.324 1 87.38 116 GLU B C 1
ATOM 2832 O O . GLU B 1 116 ? 15.695 25.266 0.547 1 87.38 116 GLU B O 1
ATOM 2837 N N . LYS B 1 117 ? 16.891 26.828 -0.579 1 90.94 117 LYS B N 1
ATOM 2838 C CA . LYS B 1 117 ? 17.438 25.797 -1.47 1 90.94 117 LYS B CA 1
ATOM 2839 C C . LYS B 1 117 ? 18.312 24.812 -0.704 1 90.94 117 LYS B C 1
ATOM 2841 O O . LYS B 1 117 ? 18.266 23.609 -0.96 1 90.94 117 LYS B O 1
ATOM 2846 N N . GLN B 1 118 ? 19.031 25.312 0.171 1 92.94 118 GLN B N 1
ATOM 2847 C CA . GLN B 1 118 ? 19.891 24.453 0.976 1 92.94 118 GLN B CA 1
ATOM 2848 C C . GLN B 1 118 ? 19.062 23.5 1.84 1 92.94 118 GLN B C 1
ATOM 2850 O O . GLN B 1 118 ? 19.375 22.312 1.955 1 92.94 118 GLN B O 1
ATOM 2855 N N . ARG B 1 119 ? 18.062 24.047 2.418 1 93.31 119 ARG B N 1
ATOM 2856 C CA . ARG B 1 119 ? 17.172 23.219 3.223 1 93.31 119 ARG B CA 1
ATOM 2857 C C . ARG B 1 119 ? 16.484 22.156 2.369 1 93.31 119 ARG B C 1
ATOM 2859 O O . ARG B 1 119 ? 16.359 21 2.793 1 93.31 119 ARG B O 1
ATOM 2866 N N . ALA B 1 120 ? 16.094 22.562 1.218 1 95 120 ALA B N 1
ATOM 2867 C CA . ALA B 1 120 ? 15.445 21.625 0.292 1 95 120 ALA B CA 1
ATOM 2868 C C . ALA B 1 120 ? 16.391 20.5 -0.097 1 95 120 ALA B C 1
ATOM 2870 O O . ALA B 1 120 ? 15.984 19.328 -0.127 1 95 120 ALA B O 1
ATOM 2871 N N . ILE B 1 121 ? 17.594 20.844 -0.343 1 95.62 121 ILE B N 1
ATOM 2872 C CA . ILE B 1 121 ? 18.578 19.844 -0.722 1 95.62 121 ILE B CA 1
ATOM 2873 C C . ILE B 1 121 ? 18.812 18.891 0.444 1 95.62 121 ILE B C 1
ATOM 2875 O O . ILE B 1 121 ? 18.922 17.672 0.25 1 95.62 121 ILE B O 1
ATOM 2879 N N . GLN B 1 122 ? 18.891 19.406 1.591 1 95.44 122 GLN B N 1
ATOM 2880 C CA . GLN B 1 122 ? 19.062 18.578 2.777 1 95.44 122 GLN B CA 1
ATOM 2881 C C . GLN B 1 122 ? 17.875 17.609 2.949 1 95.44 122 GLN B C 1
ATOM 2883 O O . GLN B 1 122 ? 18.062 16.438 3.264 1 95.44 122 GLN B O 1
ATOM 2888 N N . LEU B 1 123 ? 16.75 18.109 2.775 1 95.38 123 LEU B N 1
ATOM 2889 C CA . LEU B 1 123 ? 15.547 17.281 2.887 1 95.38 123 LEU B CA 1
ATOM 2890 C C . LEU B 1 123 ? 15.531 16.203 1.809 1 95.38 123 LEU B C 1
ATOM 2892 O O . LEU B 1 123 ? 15.203 15.055 2.086 1 95.38 123 LEU B O 1
ATOM 2896 N N . LEU B 1 124 ? 15.898 16.609 0.611 1 96.81 124 LEU B N 1
ATOM 2897 C CA . LEU B 1 124 ? 15.984 15.641 -0.485 1 96.81 124 LEU B CA 1
ATOM 2898 C C . LEU B 1 124 ? 17 14.555 -0.179 1 96.81 124 LEU B C 1
ATOM 2900 O O . LEU B 1 124 ? 16.797 13.391 -0.54 1 96.81 124 LEU B O 1
ATOM 2904 N N . GLU B 1 125 ? 18.031 14.922 0.491 1 96.06 125 GLU B N 1
ATOM 2905 C CA . GLU B 1 125 ? 19.031 13.938 0.927 1 96.06 125 GLU B CA 1
ATOM 2906 C C . GLU B 1 125 ? 18.422 12.961 1.936 1 96.06 125 GLU B C 1
ATOM 2908 O O . GLU B 1 125 ? 18.656 11.75 1.855 1 96.06 125 GLU B O 1
ATOM 2913 N N . GLN B 1 126 ? 17.656 13.445 2.779 1 94 126 GLN B N 1
ATOM 2914 C CA . GLN B 1 126 ? 17.062 12.625 3.828 1 94 126 GLN B CA 1
ATOM 2915 C C . GLN B 1 126 ? 16.016 11.664 3.25 1 94 126 GLN B C 1
ATOM 2917 O O . GLN B 1 126 ? 15.82 10.57 3.775 1 94 126 GLN B O 1
ATOM 2922 N N . VAL B 1 127 ? 15.375 12.125 2.184 1 94.31 127 VAL B N 1
ATOM 2923 C CA . VAL B 1 127 ? 14.391 11.227 1.581 1 94.31 127 VAL B CA 1
ATOM 2924 C C . VAL B 1 127 ? 15.062 10.375 0.506 1 94.31 127 VAL B C 1
ATOM 2926 O O . VAL B 1 127 ? 14.391 9.617 -0.201 1 94.31 127 VAL B O 1
ATOM 2929 N N . GLY B 1 128 ? 16.359 10.516 0.311 1 92.44 128 GLY B N 1
ATOM 2930 C CA . GLY B 1 128 ? 17.156 9.672 -0.573 1 92.44 128 GLY B CA 1
ATOM 2931 C C . GLY B 1 128 ? 17.062 10.086 -2.031 1 92.44 128 GLY B C 1
ATOM 2932 O O . GLY B 1 128 ? 17.094 9.234 -2.924 1 92.44 128 GLY B O 1
ATOM 2933 N N . LEU B 1 129 ? 16.844 11.383 -2.273 1 95.75 129 LEU B N 1
ATOM 2934 C CA . LEU B 1 129 ? 16.625 11.812 -3.652 1 95.75 129 LEU B CA 1
ATOM 2935 C C . LEU B 1 129 ? 17.531 12.992 -4 1 95.75 129 LEU B C 1
ATOM 2937 O O . LEU B 1 129 ? 17.203 13.789 -4.879 1 95.75 129 LEU B O 1
ATOM 2941 N N . ALA B 1 130 ? 18.672 13.117 -3.318 1 94.69 130 ALA B N 1
ATOM 2942 C CA . ALA B 1 130 ? 19.609 14.203 -3.578 1 94.69 130 ALA B CA 1
ATOM 2943 C C . ALA B 1 130 ? 20.078 14.188 -5.027 1 94.69 130 ALA B C 1
ATOM 2945 O O . ALA B 1 130 ? 20.156 15.234 -5.676 1 94.69 130 ALA B O 1
ATOM 2946 N N . ASP B 1 131 ? 20.328 13.023 -5.582 1 95 131 ASP B N 1
ATOM 2947 C CA . ASP B 1 131 ? 20.875 12.867 -6.93 1 95 131 ASP B CA 1
ATOM 2948 C C . ASP B 1 131 ? 19.812 13.156 -7.988 1 95 131 ASP B C 1
ATOM 2950 O O . ASP B 1 131 ? 20.125 13.266 -9.172 1 95 131 ASP B O 1
ATOM 2954 N N . TYR B 1 132 ? 18.609 13.398 -7.547 1 96.5 132 TYR B N 1
ATOM 2955 C CA . TYR B 1 132 ? 17.516 13.594 -8.492 1 96.5 132 TYR B CA 1
ATOM 2956 C C . TYR B 1 132 ? 16.953 15.008 -8.398 1 96.5 132 TYR B C 1
ATOM 2958 O O . TYR B 1 132 ? 15.875 15.289 -8.922 1 96.5 132 TYR B O 1
ATOM 2966 N N . ALA B 1 133 ? 17.703 15.82 -7.777 1 96.69 133 ALA B N 1
ATOM 2967 C CA . ALA B 1 133 ? 17.234 17.172 -7.488 1 96.69 133 ALA B CA 1
ATOM 2968 C C . ALA B 1 133 ? 16.797 17.891 -8.766 1 96.69 133 ALA B C 1
ATOM 2970 O O . ALA B 1 133 ? 15.836 18.672 -8.75 1 96.69 133 ALA B O 1
ATOM 2971 N N . TYR B 1 134 ? 17.406 17.594 -9.867 1 96.94 134 TYR B N 1
ATOM 2972 C CA . TYR B 1 134 ? 17.125 18.344 -11.086 1 96.94 134 TYR B CA 1
ATOM 2973 C C . TYR B 1 134 ? 16.344 17.484 -12.086 1 96.94 134 TYR B C 1
ATOM 2975 O O . TYR B 1 134 ? 16.125 17.906 -13.227 1 96.94 134 TYR B O 1
ATOM 2983 N N . ALA B 1 135 ? 15.93 16.344 -11.695 1 97.56 135 ALA B N 1
ATOM 2984 C CA . ALA B 1 135 ? 15.086 15.5 -12.531 1 97.56 135 ALA B CA 1
ATOM 2985 C C . ALA B 1 135 ? 13.656 16.031 -12.586 1 97.56 135 ALA B C 1
ATOM 2987 O O . ALA B 1 135 ? 13.227 16.781 -11.703 1 97.56 135 ALA B O 1
ATOM 2988 N N . LYS B 1 136 ? 13.039 15.695 -13.641 1 97.5 136 LYS B N 1
ATOM 2989 C CA . LYS B 1 136 ? 11.609 15.992 -13.758 1 97.5 136 LYS B CA 1
ATOM 2990 C C . LYS B 1 136 ? 10.766 14.859 -13.172 1 97.5 136 LYS B C 1
ATOM 2992 O O . LYS B 1 136 ? 11.211 13.711 -13.117 1 97.5 136 LYS B O 1
ATOM 2997 N N . PRO B 1 137 ? 9.555 15.133 -12.727 1 96.88 137 PRO B N 1
ATOM 2998 C CA . PRO B 1 137 ? 8.688 14.109 -12.141 1 96.88 137 PRO B CA 1
ATOM 2999 C C . PRO B 1 137 ? 8.469 12.914 -13.078 1 96.88 137 PRO B C 1
ATOM 3001 O O . PRO B 1 137 ? 8.344 11.781 -12.617 1 96.88 137 PRO B O 1
ATOM 3004 N N . THR B 1 138 ? 8.5 13.141 -14.312 1 95 138 THR B N 1
ATOM 3005 C CA . THR B 1 138 ? 8.266 12.078 -15.281 1 95 138 THR B CA 1
ATOM 3006 C C . THR B 1 138 ? 9.406 11.07 -15.266 1 95 138 THR B C 1
ATOM 3008 O O . THR B 1 138 ? 9.258 9.945 -15.75 1 95 138 THR B O 1
ATOM 3011 N N . GLN B 1 139 ? 10.484 11.438 -14.727 1 95 139 GLN B N 1
ATOM 3012 C CA . GLN B 1 139 ? 11.672 10.578 -14.688 1 95 139 GLN B CA 1
ATOM 3013 C C . GLN B 1 139 ? 11.734 9.789 -13.383 1 95 139 GLN B C 1
ATOM 3015 O O . GLN B 1 139 ? 12.68 9.031 -13.156 1 95 139 GLN B O 1
ATOM 3020 N N . LEU B 1 140 ? 10.766 10 -12.578 1 94.5 140 LEU B N 1
ATOM 3021 C CA . LEU B 1 140 ? 10.758 9.375 -11.258 1 94.5 140 LEU B CA 1
ATOM 3022 C C . LEU B 1 140 ? 9.734 8.242 -11.203 1 94.5 140 LEU B C 1
ATOM 3024 O O . LEU B 1 140 ? 8.711 8.289 -11.891 1 94.5 140 LEU B O 1
ATOM 3028 N N . SER B 1 141 ? 10.055 7.25 -10.422 1 87.12 141 SER B N 1
ATOM 3029 C CA . SER B 1 141 ? 9.07 6.219 -10.117 1 87.12 141 SER B CA 1
ATOM 3030 C C . SER B 1 141 ? 7.969 6.754 -9.211 1 87.12 141 SER B C 1
ATOM 3032 O O . SER B 1 141 ? 8.094 7.852 -8.656 1 87.12 141 SER B O 1
ATOM 3034 N N . GLY B 1 142 ? 6.875 6.051 -9.055 1 87.62 142 GLY B N 1
ATOM 3035 C CA . GLY B 1 142 ? 5.785 6.43 -8.172 1 87.62 142 GLY B CA 1
ATOM 3036 C C . GLY B 1 142 ? 6.227 6.668 -6.742 1 87.62 142 GLY B C 1
ATOM 3037 O O . GLY B 1 142 ? 5.848 7.664 -6.125 1 87.62 142 GLY B O 1
ATOM 3038 N N . GLY B 1 143 ? 7.043 5.738 -6.242 1 90.56 143 GLY B N 1
ATOM 3039 C CA . GLY B 1 143 ? 7.566 5.883 -4.895 1 90.56 143 GLY B CA 1
ATOM 3040 C C . GLY B 1 143 ? 8.453 7.102 -4.727 1 90.56 143 GLY B C 1
ATOM 3041 O O . GLY B 1 143 ? 8.422 7.762 -3.686 1 90.56 143 GLY B O 1
ATOM 3042 N N . MET B 1 144 ? 9.203 7.355 -5.75 1 93.75 144 MET B N 1
ATOM 3043 C CA . MET B 1 144 ? 10.062 8.531 -5.715 1 93.75 144 MET B CA 1
ATOM 3044 C C . MET B 1 144 ? 9.242 9.812 -5.695 1 93.75 144 MET B C 1
ATOM 3046 O O . MET B 1 144 ? 9.523 10.734 -4.922 1 93.75 144 MET B O 1
ATOM 3050 N N . ARG B 1 145 ? 8.203 9.836 -6.488 1 96.31 145 ARG B N 1
ATOM 3051 C CA . ARG B 1 145 ? 7.344 11.008 -6.523 1 96.31 145 ARG B CA 1
ATOM 3052 C C . ARG B 1 145 ? 6.68 11.25 -5.172 1 96.31 145 ARG B C 1
ATOM 3054 O O . ARG B 1 145 ? 6.57 12.391 -4.719 1 96.31 145 ARG B O 1
ATOM 3061 N N . GLN B 1 146 ? 6.281 10.211 -4.562 1 95.31 146 GLN B N 1
ATOM 3062 C CA . GLN B 1 146 ? 5.676 10.32 -3.24 1 95.31 146 GLN B CA 1
ATOM 3063 C C . GLN B 1 146 ? 6.656 10.906 -2.232 1 95.31 146 GLN B C 1
ATOM 3065 O O . GLN B 1 146 ? 6.281 11.742 -1.408 1 95.31 146 GLN B O 1
ATOM 3070 N N . ARG B 1 147 ? 7.875 10.492 -2.303 1 96.75 147 ARG B N 1
ATOM 3071 C CA . ARG B 1 147 ? 8.906 11.008 -1.412 1 96.75 147 ARG B CA 1
ATOM 3072 C C . ARG B 1 147 ? 9.148 12.492 -1.654 1 96.75 147 ARG B C 1
ATOM 3074 O O . ARG B 1 147 ? 9.344 13.258 -0.708 1 96.75 147 ARG B O 1
ATOM 3081 N N . VAL B 1 148 ? 9.078 12.906 -2.9 1 97.44 148 VAL B N 1
ATOM 3082 C CA . VAL B 1 148 ? 9.227 14.32 -3.234 1 97.44 148 VAL B CA 1
ATOM 3083 C C . VAL B 1 148 ? 8.047 15.109 -2.668 1 97.44 148 VAL B C 1
ATOM 3085 O O . VAL B 1 148 ? 8.234 16.188 -2.088 1 97.44 148 VAL B O 1
ATOM 3088 N N . ALA B 1 149 ? 6.879 14.547 -2.828 1 97.25 149 ALA B N 1
ATOM 3089 C CA . ALA B 1 149 ? 5.684 15.203 -2.301 1 97.25 149 ALA B CA 1
ATOM 3090 C C . ALA B 1 149 ? 5.77 15.359 -0.786 1 97.25 149 ALA B C 1
ATOM 3092 O O . ALA B 1 149 ? 5.367 16.391 -0.241 1 97.25 149 ALA B O 1
ATOM 3093 N N . LEU B 1 150 ? 6.273 14.344 -0.158 1 97.12 150 LEU B N 1
ATOM 3094 C CA . LEU B 1 150 ? 6.465 14.406 1.286 1 97.12 150 LEU B CA 1
ATOM 3095 C C . LEU B 1 150 ? 7.469 15.5 1.653 1 97.12 150 LEU B C 1
ATOM 3097 O O . LEU B 1 150 ? 7.215 16.312 2.547 1 97.12 150 LEU B O 1
ATOM 3101 N N . ALA B 1 151 ? 8.562 15.516 0.933 1 96.88 151 ALA B N 1
ATOM 3102 C CA . ALA B 1 151 ? 9.562 16.547 1.162 1 96.88 151 ALA B CA 1
ATOM 3103 C C . ALA B 1 151 ? 8.969 17.938 0.98 1 96.88 151 ALA B C 1
ATOM 3105 O O . ALA B 1 151 ? 9.203 18.844 1.795 1 96.88 151 ALA B O 1
ATOM 3106 N N . ARG B 1 152 ? 8.242 18.109 -0.039 1 96.44 152 ARG B N 1
ATOM 3107 C CA . ARG B 1 152 ? 7.578 19.375 -0.309 1 96.44 152 ARG B CA 1
ATOM 3108 C C . ARG B 1 152 ? 6.676 19.781 0.851 1 96.44 152 ARG B C 1
ATOM 3110 O O . ARG B 1 152 ? 6.656 20.953 1.252 1 96.44 152 ARG B O 1
ATOM 3117 N N . THR B 1 153 ? 5.949 18.844 1.344 1 95.88 153 THR B N 1
ATOM 3118 C CA . THR B 1 153 ? 5.031 19.094 2.445 1 95.88 153 THR B CA 1
ATOM 3119 C C . THR B 1 153 ? 5.793 19.5 3.705 1 95.88 153 THR B C 1
ATOM 3121 O O . THR B 1 153 ? 5.445 20.484 4.359 1 95.88 153 THR B O 1
ATOM 3124 N N . LEU B 1 154 ? 6.859 18.766 3.98 1 94.69 154 LEU B N 1
ATOM 3125 C CA . LEU B 1 154 ? 7.656 19.031 5.176 1 94.69 154 LEU B CA 1
ATOM 3126 C C . LEU B 1 154 ? 8.398 20.344 5.055 1 94.69 154 LEU B C 1
ATOM 3128 O O . LEU B 1 154 ? 8.648 21.016 6.062 1 94.69 154 LEU B O 1
ATOM 3132 N N . MET B 1 155 ? 8.656 20.75 3.891 1 93.69 155 MET B N 1
ATOM 3133 C CA . MET B 1 155 ? 9.367 22 3.613 1 93.69 155 MET B CA 1
ATOM 3134 C C . MET B 1 155 ? 8.523 23.203 4.004 1 93.69 155 MET B C 1
ATOM 3136 O O . MET B 1 155 ? 9.07 24.25 4.375 1 93.69 155 MET B O 1
ATOM 3140 N N . GLN B 1 156 ? 7.273 23.094 3.949 1 91.81 156 GLN B N 1
ATOM 3141 C CA . GLN B 1 156 ? 6.375 24.219 4.184 1 91.81 156 GLN B CA 1
ATOM 3142 C C . GLN B 1 156 ? 6.441 24.688 5.637 1 91.81 156 GLN B C 1
ATOM 3144 O O . GLN B 1 156 ? 6.133 25.844 5.938 1 91.81 156 GLN B O 1
ATOM 3149 N N . ASP B 1 157 ? 6.789 23.844 6.488 1 89.62 157 ASP B N 1
ATOM 3150 C CA . ASP B 1 157 ? 7.004 24.172 7.891 1 89.62 157 ASP B CA 1
ATOM 3151 C C . ASP B 1 157 ? 5.773 24.844 8.492 1 89.62 157 ASP B C 1
ATOM 3153 O O . ASP B 1 157 ? 5.875 25.938 9.062 1 89.62 157 ASP B O 1
ATOM 3157 N N . LYS B 1 158 ? 4.637 24.266 8.391 1 93.75 158 LYS B N 1
ATOM 3158 C CA . LYS B 1 158 ? 3.385 24.766 8.938 1 93.75 158 LYS B CA 1
ATOM 3159 C C . LYS B 1 158 ? 3.059 24.109 10.273 1 93.75 158 LYS B C 1
ATOM 3161 O O . LYS B 1 158 ? 3.514 22.984 10.547 1 93.75 158 LYS B O 1
ATOM 3166 N N . PRO B 1 159 ? 2.338 24.797 11.055 1 94.62 159 PRO B N 1
ATOM 3167 C CA . PRO B 1 159 ? 2.035 24.25 12.375 1 94.62 159 PRO B CA 1
ATOM 3168 C C . PRO B 1 159 ? 1.091 23.047 12.32 1 94.62 159 PRO B C 1
ATOM 3170 O O . PRO B 1 159 ? 1.072 22.219 13.234 1 94.62 159 PRO B O 1
ATOM 3173 N N . LEU B 1 160 ? 0.3 22.969 11.266 1 96.75 160 LEU B N 1
ATOM 3174 C CA . LEU B 1 160 ? -0.616 21.844 11.055 1 96.75 160 LEU B CA 1
ATOM 3175 C C . LEU B 1 160 ? -0.323 21.156 9.727 1 96.75 160 LEU B C 1
ATOM 3177 O O . LEU B 1 160 ? -0.331 21.797 8.672 1 96.75 160 LEU B O 1
ATOM 3181 N N . VAL B 1 161 ? -0.023 19.859 9.844 1 97.19 161 VAL B N 1
ATOM 3182 C CA . VAL B 1 161 ? 0.308 19.094 8.656 1 97.19 161 VAL B CA 1
ATOM 3183 C C . VAL B 1 161 ? -0.721 17.969 8.453 1 97.19 161 VAL B C 1
ATOM 3185 O O . VAL B 1 161 ? -0.959 17.172 9.359 1 97.19 161 VAL B O 1
ATOM 3188 N N . LEU B 1 162 ? -1.411 17.969 7.324 1 97.88 162 LEU B N 1
ATOM 3189 C CA . LEU B 1 162 ? -2.395 16.969 6.938 1 97.88 162 LEU B CA 1
ATOM 3190 C C . LEU B 1 162 ? -1.841 16.062 5.84 1 97.88 162 LEU B C 1
ATOM 3192 O O . LEU B 1 162 ? -1.454 16.547 4.773 1 97.88 162 LEU B O 1
ATOM 3196 N N . MET B 1 163 ? -1.787 14.781 6.117 1 97.94 163 MET B N 1
ATOM 3197 C CA . MET B 1 163 ? -1.229 13.859 5.129 1 97.94 163 MET B CA 1
ATOM 3198 C C . MET B 1 163 ? -2.203 12.727 4.828 1 97.94 163 MET B C 1
ATOM 3200 O O . MET B 1 163 ? -2.658 12.039 5.738 1 97.94 163 MET B O 1
ATOM 3204 N N . ASP B 1 164 ? -2.5 12.578 3.609 1 96.5 164 ASP B N 1
ATOM 3205 C CA . ASP B 1 164 ? -3.402 11.531 3.145 1 96.5 164 ASP B CA 1
ATOM 3206 C C . ASP B 1 164 ? -2.623 10.375 2.525 1 96.5 164 ASP B C 1
ATOM 3208 O O . ASP B 1 164 ? -2.271 10.414 1.344 1 96.5 164 ASP B O 1
ATOM 3212 N N . GLU B 1 165 ? -2.363 9.336 3.285 1 94.75 165 GLU B N 1
ATOM 3213 C CA . GLU B 1 165 ? -1.665 8.102 2.916 1 94.75 165 GLU B CA 1
ATOM 3214 C C . GLU B 1 165 ? -0.298 8.406 2.311 1 94.75 165 GLU B C 1
ATOM 3216 O O . GLU B 1 165 ? 0.031 7.918 1.229 1 94.75 165 GLU B O 1
ATOM 3221 N N . PRO B 1 166 ? 0.563 9.078 3.039 1 96.44 166 PRO B N 1
ATOM 3222 C CA . PRO B 1 166 ? 1.826 9.578 2.492 1 96.44 166 PRO B CA 1
ATOM 3223 C C . PRO B 1 166 ? 2.854 8.469 2.27 1 96.44 166 PRO B C 1
ATOM 3225 O O . PRO B 1 166 ? 3.854 8.688 1.579 1 96.44 166 PRO B O 1
ATOM 3228 N N . PHE B 1 167 ? 2.586 7.277 2.836 1 95.12 167 PHE B N 1
ATOM 3229 C CA . PHE B 1 167 ? 3.621 6.25 2.799 1 95.12 167 PHE B CA 1
ATOM 3230 C C . PHE B 1 167 ? 3.131 5.012 2.061 1 95.12 167 PHE B C 1
ATOM 3232 O O . PHE B 1 167 ? 3.791 3.971 2.074 1 95.12 167 PHE B O 1
ATOM 3239 N N . SER B 1 168 ? 2.041 5.117 1.415 1 88.69 168 SER B N 1
ATOM 3240 C CA . SER B 1 168 ? 1.344 3.936 0.917 1 88.69 168 SER B CA 1
ATOM 3241 C C . SER B 1 168 ? 2.068 3.33 -0.281 1 88.69 168 SER B C 1
ATOM 3243 O O . SER B 1 168 ? 1.988 2.123 -0.517 1 88.69 168 SER B O 1
ATOM 3245 N N . ALA B 1 169 ? 2.834 4.117 -1.065 1 85.38 169 ALA B N 1
ATOM 3246 C CA . ALA B 1 169 ? 3.453 3.633 -2.297 1 85.38 169 ALA B CA 1
ATOM 3247 C C . ALA B 1 169 ? 4.91 3.24 -2.061 1 85.38 169 ALA B C 1
ATOM 3249 O O . ALA B 1 169 ? 5.648 2.98 -3.012 1 85.38 169 ALA B O 1
ATOM 3250 N N . LEU B 1 170 ? 5.316 3.176 -0.855 1 89.88 170 LEU B N 1
ATOM 3251 C CA . LEU B 1 170 ? 6.723 2.973 -0.527 1 89.88 170 LEU B CA 1
ATOM 3252 C C . LEU B 1 170 ? 6.973 1.539 -0.067 1 89.88 170 LEU B C 1
ATOM 3254 O O . LEU B 1 170 ? 6.09 0.909 0.518 1 89.88 170 LEU B O 1
ATOM 3258 N N . ASP B 1 171 ? 8.172 1.058 -0.366 1 88.75 171 ASP B N 1
ATOM 3259 C CA . ASP B 1 171 ? 8.562 -0.238 0.179 1 88.75 171 ASP B CA 1
ATOM 3260 C C . ASP B 1 171 ? 8.789 -0.153 1.687 1 88.75 171 ASP B C 1
ATOM 3262 O O . ASP B 1 171 ? 8.898 0.941 2.244 1 88.75 171 ASP B O 1
ATOM 3266 N N . ALA B 1 172 ? 8.898 -1.302 2.277 1 88.19 172 ALA B N 1
ATOM 3267 C CA . ALA B 1 172 ? 8.875 -1.423 3.734 1 88.19 172 ALA B CA 1
ATOM 3268 C C . ALA B 1 172 ? 10 -0.623 4.371 1 88.19 172 ALA B C 1
ATOM 3270 O O . ALA B 1 172 ? 9.789 0.098 5.348 1 88.19 172 ALA B O 1
ATOM 3271 N N . VAL B 1 173 ? 11.148 -0.704 3.854 1 88.75 173 VAL B N 1
ATOM 3272 C CA . VAL B 1 173 ? 12.32 -0.058 4.445 1 88.75 173 VAL B CA 1
ATOM 3273 C C . VAL B 1 173 ? 12.203 1.458 4.293 1 88.75 173 VAL B C 1
ATOM 3275 O O . VAL B 1 173 ? 12.383 2.199 5.262 1 88.75 173 VAL B O 1
ATOM 3278 N N . THR B 1 174 ? 11.93 1.865 3.109 1 90.56 174 THR B N 1
ATOM 3279 C CA . THR B 1 174 ? 11.773 3.293 2.854 1 90.56 174 THR B CA 1
ATOM 3280 C C . THR B 1 174 ? 10.641 3.871 3.688 1 90.56 174 THR B C 1
ATOM 3282 O O . THR B 1 174 ? 10.773 4.949 4.27 1 90.56 174 THR B O 1
ATOM 3285 N N . ARG B 1 175 ? 9.578 3.148 3.709 1 92.94 175 ARG B N 1
ATOM 3286 C CA . ARG B 1 175 ? 8.43 3.564 4.504 1 92.94 175 ARG B CA 1
ATOM 3287 C C . ARG B 1 175 ? 8.82 3.768 5.965 1 92.94 175 ARG B C 1
ATOM 3289 O O . ARG B 1 175 ? 8.508 4.805 6.555 1 92.94 175 ARG B O 1
ATOM 3296 N N . HIS B 1 176 ? 9.445 2.811 6.484 1 91.81 176 HIS B N 1
ATOM 3297 C CA . HIS B 1 176 ? 9.875 2.875 7.879 1 91.81 176 HIS B CA 1
ATOM 3298 C C . HIS B 1 176 ? 10.781 4.078 8.125 1 91.81 176 HIS B C 1
ATOM 3300 O O . HIS B 1 176 ? 10.594 4.809 9.102 1 91.81 176 HIS B O 1
ATOM 3306 N N . LYS B 1 177 ? 11.68 4.266 7.281 1 92 177 LYS B N 1
ATOM 3307 C CA . LYS B 1 177 ? 12.625 5.379 7.391 1 92 177 LYS B CA 1
ATOM 3308 C C . LYS B 1 177 ? 11.898 6.719 7.301 1 92 177 LYS B C 1
ATOM 3310 O O . LYS B 1 177 ? 12.156 7.625 8.102 1 92 177 LYS B O 1
ATOM 3315 N N . LEU B 1 178 ? 11.031 6.824 6.402 1 95.5 178 LEU B N 1
ATOM 3316 C CA . LEU B 1 178 ? 10.367 8.102 6.168 1 95.5 178 LEU B CA 1
ATOM 3317 C C . LEU B 1 178 ? 9.344 8.391 7.258 1 95.5 178 LEU B C 1
ATOM 3319 O O . LEU B 1 178 ? 9.086 9.555 7.586 1 95.5 178 LEU B O 1
ATOM 3323 N N . GLN B 1 179 ? 8.75 7.348 7.766 1 96.31 179 GLN B N 1
ATOM 3324 C CA . GLN B 1 179 ? 7.902 7.535 8.938 1 96.31 179 GLN B CA 1
ATOM 3325 C C . GLN B 1 179 ? 8.695 8.125 10.102 1 96.31 179 GLN B C 1
ATOM 3327 O O . GLN B 1 179 ? 8.242 9.07 10.75 1 96.31 179 GLN B O 1
ATOM 3332 N N . THR B 1 180 ? 9.852 7.613 10.312 1 95.25 180 THR B N 1
ATOM 3333 C CA . THR B 1 180 ? 10.727 8.117 11.359 1 95.25 180 THR B CA 1
ATOM 3334 C C . THR B 1 180 ? 11.156 9.555 11.07 1 95.25 180 THR B C 1
ATOM 3336 O O . THR B 1 180 ? 11.102 10.414 11.953 1 95.25 180 THR B O 1
ATOM 3339 N N . LEU B 1 181 ? 11.523 9.766 9.867 1 95.06 181 LEU B N 1
ATOM 3340 C CA . LEU B 1 181 ? 11.922 11.109 9.461 1 95.06 181 LEU B CA 1
ATOM 3341 C C . LEU B 1 181 ? 10.789 12.109 9.688 1 95.06 181 LEU B C 1
ATOM 3343 O O . LEU B 1 181 ? 11.008 13.18 10.266 1 95.06 181 LEU B O 1
ATOM 3347 N N . SER B 1 182 ? 9.609 11.781 9.25 1 97.12 182 SER B N 1
ATOM 3348 C CA . SER B 1 182 ? 8.461 12.664 9.398 1 97.12 182 SER B CA 1
ATOM 3349 C C . SER B 1 182 ? 8.164 12.953 10.867 1 97.12 182 SER B C 1
ATOM 3351 O O . SER B 1 182 ? 7.91 14.102 11.242 1 97.12 182 SER B O 1
ATOM 3353 N N . ALA B 1 183 ? 8.227 11.922 11.648 1 96.25 183 ALA B N 1
ATOM 3354 C CA . ALA B 1 183 ? 8 12.094 13.078 1 96.25 183 ALA B CA 1
ATOM 3355 C C . ALA B 1 183 ? 9.023 13.047 13.688 1 96.25 183 ALA B C 1
ATOM 3357 O O . ALA B 1 183 ? 8.672 13.883 14.531 1 96.25 183 ALA B O 1
ATOM 3358 N N . THR B 1 184 ? 10.219 12.938 13.273 1 95 184 THR B N 1
ATOM 3359 C CA . THR B 1 184 ? 11.297 13.781 13.789 1 95 184 THR B CA 1
ATOM 3360 C C . THR B 1 184 ? 11.102 15.227 13.352 1 95 184 THR B C 1
ATOM 3362 O O . THR B 1 184 ? 11.172 16.141 14.172 1 95 184 THR B O 1
ATOM 3365 N N . LEU B 1 185 ? 10.812 15.414 12.117 1 93.81 185 LEU B N 1
ATOM 3366 C CA . LEU B 1 185 ? 10.742 16.766 11.555 1 93.81 185 LEU B CA 1
ATOM 3367 C C . LEU B 1 185 ? 9.469 17.469 12.016 1 93.81 185 LEU B C 1
ATOM 3369 O O . LEU B 1 185 ? 9.414 18.703 12.031 1 93.81 185 LEU B O 1
ATOM 3373 N N . LEU B 1 186 ? 8.516 16.75 12.398 1 95.38 186 LEU B N 1
ATOM 3374 C CA . LEU B 1 186 ? 7.242 17.344 12.773 1 95.38 186 LEU B CA 1
ATOM 3375 C C . LEU B 1 186 ? 7.109 17.438 14.289 1 95.38 186 LEU B C 1
ATOM 3377 O O . LEU B 1 186 ? 6.016 17.656 14.812 1 95.38 186 LEU B O 1
ATOM 3381 N N . LYS B 1 187 ? 8.242 17.188 14.914 1 93.88 187 LYS B N 1
ATOM 3382 C CA . LYS B 1 187 ? 8.211 17.344 16.359 1 93.88 187 LYS B CA 1
ATOM 3383 C C . LYS B 1 187 ? 7.715 18.734 16.75 1 93.88 187 LYS B C 1
ATOM 3385 O O . LYS B 1 187 ? 8.172 19.734 16.203 1 93.88 187 LYS B O 1
ATOM 3390 N N . GLY B 1 188 ? 6.727 18.75 17.641 1 92.31 188 GLY B N 1
ATOM 3391 C CA . GLY B 1 188 ? 6.18 20.016 18.125 1 92.31 188 GLY B CA 1
ATOM 3392 C C . GLY B 1 188 ? 5.074 20.547 17.234 1 92.31 188 GLY B C 1
ATOM 3393 O O . GLY B 1 188 ? 4.438 21.547 17.562 1 92.31 188 GLY B O 1
ATOM 3394 N N . LYS B 1 189 ? 4.844 19.922 16.125 1 95.5 189 LYS B N 1
ATOM 3395 C CA . LYS B 1 189 ? 3.764 20.297 15.211 1 95.5 189 LYS B CA 1
ATOM 3396 C C . LYS B 1 189 ? 2.588 19.344 15.32 1 95.5 189 LYS B C 1
ATOM 3398 O O . LYS B 1 189 ? 2.73 18.234 15.852 1 95.5 189 LYS B O 1
ATOM 3403 N N . THR B 1 190 ? 1.424 19.891 14.914 1 97.56 190 THR B N 1
ATOM 3404 C CA . THR B 1 190 ? 0.244 19.031 14.867 1 97.56 190 THR B CA 1
ATOM 3405 C C . THR B 1 190 ? 0.153 18.297 13.531 1 97.56 190 THR B C 1
ATOM 3407 O O . THR B 1 190 ? 0.289 18.922 12.477 1 97.56 190 THR B O 1
ATOM 3410 N N . ALA B 1 191 ? 0.035 16.984 13.57 1 97.69 191 ALA B N 1
ATOM 3411 C CA . ALA B 1 191 ? -0.037 16.203 12.344 1 97.69 191 ALA B CA 1
ATOM 3412 C C . ALA B 1 191 ? -1.29 15.328 12.328 1 97.69 191 ALA B C 1
ATOM 3414 O O . ALA B 1 191 ? -1.672 14.758 13.352 1 97.69 191 ALA B O 1
ATOM 3415 N N . VAL B 1 192 ? -1.964 15.32 11.203 1 98.12 192 VAL B N 1
ATOM 3416 C CA . VAL B 1 192 ? -3.072 14.406 10.953 1 98.12 192 VAL B CA 1
ATOM 3417 C C . VAL B 1 192 ? -2.715 13.461 9.812 1 98.12 192 VAL B C 1
ATOM 3419 O O . VAL B 1 192 ? -2.385 13.906 8.711 1 98.12 192 VAL B O 1
ATOM 3422 N N . LEU B 1 193 ? -2.77 12.164 10.094 1 98 193 LEU B N 1
ATOM 3423 C CA . LEU B 1 193 ? -2.393 11.141 9.117 1 98 193 LEU B CA 1
ATOM 3424 C C . LEU B 1 193 ? -3.566 10.219 8.82 1 98 193 LEU B C 1
ATOM 3426 O O . LEU B 1 193 ? -4.176 9.664 9.742 1 98 193 LEU B O 1
ATOM 3430 N N . ILE B 1 194 ? -3.908 10.156 7.617 1 96.94 194 ILE B N 1
ATOM 3431 C CA . ILE B 1 194 ? -4.867 9.156 7.168 1 96.94 194 ILE B CA 1
ATOM 3432 C C . ILE B 1 194 ? -4.125 7.93 6.645 1 96.94 194 ILE B C 1
ATOM 3434 O O . ILE B 1 194 ? -3.191 8.055 5.848 1 96.94 194 ILE B O 1
ATOM 3438 N N . THR B 1 195 ? -4.531 6.773 7.121 1 94.62 195 THR B N 1
ATOM 3439 C CA . THR B 1 195 ? -3.953 5.527 6.629 1 94.62 195 THR B CA 1
ATOM 3440 C C . THR B 1 195 ? -4.965 4.391 6.715 1 94.62 195 THR B C 1
ATOM 3442 O O . THR B 1 195 ? -5.934 4.473 7.473 1 94.62 195 THR B O 1
ATOM 3445 N N . HIS B 1 196 ? -4.805 3.457 5.949 1 90.69 196 HIS B N 1
ATOM 3446 C CA . HIS B 1 196 ? -5.59 2.232 6.07 1 90.69 196 HIS B CA 1
ATOM 3447 C C . HIS B 1 196 ? -4.762 1.105 6.676 1 90.69 196 HIS B C 1
ATOM 3449 O O . HIS B 1 196 ? -5.234 -0.028 6.785 1 90.69 196 HIS B O 1
ATOM 3455 N N . ASP B 1 197 ? -3.547 1.4 7.16 1 90.62 197 ASP B N 1
ATOM 3456 C CA . ASP B 1 197 ? -2.629 0.41 7.715 1 90.62 197 ASP B CA 1
ATOM 3457 C C . ASP B 1 197 ? -2.586 0.494 9.242 1 90.62 197 ASP B C 1
ATOM 3459 O O . ASP B 1 197 ? -2.031 1.441 9.797 1 90.62 197 ASP B O 1
ATOM 3463 N N . PRO B 1 198 ? -3.031 -0.614 9.852 1 92.31 198 PRO B N 1
ATOM 3464 C CA . PRO B 1 198 ? -3.037 -0.607 11.32 1 92.31 198 PRO B CA 1
ATOM 3465 C C . PRO B 1 198 ? -1.637 -0.492 11.914 1 92.31 198 PRO B C 1
ATOM 3467 O O . PRO B 1 198 ? -1.458 0.126 12.969 1 92.31 198 PRO B O 1
ATOM 3470 N N . GLN B 1 199 ? -0.711 -1.085 11.281 1 91.25 199 GLN B N 1
ATOM 3471 C CA . GLN B 1 199 ? 0.651 -1.01 11.789 1 91.25 199 GLN B CA 1
ATOM 3472 C C . GLN B 1 199 ? 1.17 0.425 11.773 1 91.25 199 GLN B C 1
ATOM 3474 O O . GLN B 1 199 ? 1.781 0.885 12.734 1 91.25 199 GLN B O 1
ATOM 3479 N N . GLU B 1 200 ? 0.962 1.088 10.734 1 93.44 200 GLU B N 1
ATOM 3480 C CA . GLU B 1 200 ? 1.35 2.488 10.602 1 93.44 200 GLU B CA 1
ATOM 3481 C C . GLU B 1 200 ? 0.644 3.355 11.641 1 93.44 200 GLU B C 1
ATOM 3483 O O . GLU B 1 200 ? 1.262 4.234 12.25 1 93.44 200 GLU B O 1
ATOM 3488 N N . ALA B 1 201 ? -0.618 3.059 11.789 1 95.62 201 ALA B N 1
ATOM 3489 C CA . ALA B 1 201 ? -1.424 3.811 12.75 1 95.62 201 ALA B CA 1
ATOM 3490 C C . ALA B 1 201 ? -0.866 3.672 14.164 1 95.62 201 ALA B C 1
ATOM 3492 O O . ALA B 1 201 ? -0.641 4.672 14.852 1 95.62 201 ALA B O 1
ATOM 3493 N N . VAL B 1 202 ? -0.597 2.457 14.508 1 94.56 202 VAL B N 1
ATOM 3494 C CA . VAL B 1 202 ? -0.107 2.193 15.859 1 94.56 202 VAL B CA 1
ATOM 3495 C C . VAL B 1 202 ? 1.284 2.797 16.031 1 94.56 202 VAL B C 1
ATOM 3497 O O . VAL B 1 202 ? 1.604 3.342 17.094 1 94.56 202 VAL B O 1
ATOM 3500 N N . ARG B 1 203 ? 2.07 2.764 15.031 1 94.5 203 ARG B N 1
ATOM 3501 C CA . ARG B 1 203 ? 3.453 3.227 15.078 1 94.5 203 ARG B CA 1
ATOM 3502 C C . ARG B 1 203 ? 3.52 4.738 15.281 1 94.5 203 ARG B C 1
ATOM 3504 O O . ARG B 1 203 ? 4.371 5.234 16.016 1 94.5 203 ARG B O 1
ATOM 3511 N N . LEU B 1 204 ? 2.549 5.461 14.727 1 97.12 204 LEU B N 1
ATOM 3512 C CA . LEU B 1 204 ? 2.75 6.902 14.633 1 97.12 204 LEU B CA 1
ATOM 3513 C C . LEU B 1 204 ? 1.722 7.648 15.477 1 97.12 204 LEU B C 1
ATOM 3515 O O . LEU B 1 204 ? 1.887 8.844 15.75 1 97.12 204 LEU B O 1
ATOM 3519 N N . ALA B 1 205 ? 0.756 7.043 15.984 1 97.12 205 ALA B N 1
ATOM 3520 C CA . ALA B 1 205 ? -0.391 7.742 16.562 1 97.12 205 ALA B CA 1
ATOM 3521 C C . ALA B 1 205 ? -0.138 8.102 18.016 1 97.12 205 ALA B C 1
ATOM 3523 O O . ALA B 1 205 ? 0.22 7.242 18.828 1 97.12 205 ALA B O 1
ATOM 3524 N N . ASN B 1 206 ? -0.326 9.383 18.359 1 97.06 206 ASN B N 1
ATOM 3525 C CA . ASN B 1 206 ? -0.629 9.766 19.734 1 97.06 206 ASN B CA 1
ATOM 3526 C C . ASN B 1 206 ? -2.109 9.578 20.047 1 97.06 206 ASN B C 1
ATOM 3528 O O . ASN B 1 206 ? -2.463 9.156 21.156 1 97.06 206 ASN B O 1
ATOM 3532 N N . GLN B 1 207 ? -2.918 9.93 19.094 1 96.31 207 GLN B N 1
ATOM 3533 C CA . GLN B 1 207 ? -4.355 9.695 19.094 1 96.31 207 GLN B CA 1
ATOM 3534 C C . GLN B 1 207 ? -4.773 8.875 17.859 1 96.31 207 GLN B C 1
ATOM 3536 O O . GLN B 1 207 ? -4.27 9.102 16.766 1 96.31 207 GLN B O 1
ATOM 3541 N N . LEU B 1 208 ? -5.609 7.934 18.125 1 96.56 208 LEU B N 1
ATOM 3542 C CA . LEU B 1 208 ? -6.031 7.055 17.047 1 96.56 208 LEU B CA 1
ATOM 3543 C C . LEU B 1 208 ? -7.551 6.984 16.969 1 96.56 208 LEU B C 1
ATOM 3545 O O . LEU B 1 208 ? -8.219 6.73 17.969 1 96.56 208 LEU B O 1
ATOM 3549 N N . TYR B 1 209 ? -8.07 7.297 15.797 1 95.75 209 TYR B N 1
ATOM 3550 C CA . TYR B 1 209 ? -9.5 7.168 15.523 1 95.75 209 TYR B CA 1
ATOM 3551 C C . TYR B 1 209 ? -9.75 6.184 14.391 1 95.75 209 TYR B C 1
ATOM 3553 O O . TYR B 1 209 ? -9.008 6.16 13.406 1 95.75 209 TYR B O 1
ATOM 3561 N N . VAL B 1 210 ? -10.727 5.438 14.531 1 93 210 VAL B N 1
ATOM 3562 C CA . VAL B 1 210 ? -11.203 4.562 13.469 1 93 210 VAL B CA 1
ATOM 3563 C C . VAL B 1 210 ? -12.539 5.078 12.938 1 93 210 VAL B C 1
ATOM 3565 O O . VAL B 1 210 ? -13.484 5.277 13.703 1 93 210 VAL B O 1
ATOM 3568 N N . LEU B 1 211 ? -12.57 5.375 11.688 1 90.75 211 LEU B N 1
ATOM 3569 C CA . LEU B 1 211 ? -13.812 5.781 11.047 1 90.75 211 LEU B CA 1
ATOM 3570 C C . LEU B 1 211 ? -14.547 4.57 10.477 1 90.75 211 LEU B C 1
ATOM 3572 O O . LEU B 1 211 ? -13.984 3.818 9.68 1 90.75 211 LEU B O 1
ATOM 3576 N N . GLN B 1 212 ? -15.719 4.43 10.961 1 86 212 GLN B N 1
ATOM 3577 C CA . GLN B 1 212 ? -16.5 3.266 10.555 1 86 212 GLN B CA 1
ATOM 3578 C C . GLN B 1 212 ? -17.938 3.652 10.242 1 86 212 GLN B C 1
ATOM 3580 O O . GLN B 1 212 ? -18.438 4.66 10.75 1 86 212 GLN B O 1
ATOM 3585 N N . GLY B 1 213 ? -18.547 2.828 9.297 1 81.25 213 GLY B N 1
ATOM 3586 C CA . GLY B 1 213 ? -19.969 2.996 9.016 1 81.25 213 GLY B CA 1
ATOM 3587 C C . GLY B 1 213 ? -20.25 3.961 7.879 1 81.25 213 GLY B C 1
ATOM 3588 O O . GLY B 1 213 ? -19.328 4.637 7.398 1 81.25 213 GLY B O 1
ATOM 3589 N N . THR B 1 214 ? -21.516 3.984 7.367 1 80.25 214 THR B N 1
ATOM 3590 C CA . THR B 1 214 ? -22.047 4.922 6.391 1 80.25 214 THR B CA 1
ATOM 3591 C C . THR B 1 214 ? -23.406 5.449 6.844 1 80.25 214 THR B C 1
ATOM 3593 O O . THR B 1 214 ? -24.422 4.746 6.742 1 80.25 214 THR B O 1
ATOM 3596 N N . PRO B 1 215 ? -23.391 6.766 7.324 1 88.75 215 PRO B N 1
ATOM 3597 C CA . PRO B 1 215 ? -22.297 7.734 7.402 1 88.75 215 PRO B CA 1
ATOM 3598 C C . PRO B 1 215 ? -21.234 7.344 8.43 1 88.75 215 PRO B C 1
ATOM 3600 O O . PRO B 1 215 ? -21.516 6.551 9.336 1 88.75 215 PRO B O 1
ATOM 3603 N N . ALA B 1 216 ? -20.125 7.879 8.312 1 89.44 216 ALA B N 1
ATOM 3604 C CA . ALA B 1 216 ? -18.984 7.473 9.125 1 89.44 216 ALA B CA 1
ATOM 3605 C C . ALA B 1 216 ? -19.062 8.07 10.523 1 89.44 216 ALA B C 1
ATOM 3607 O O . ALA B 1 216 ? -19.484 9.219 10.695 1 89.44 216 ALA B O 1
ATOM 3608 N N . GLN B 1 217 ? -18.703 7.285 11.43 1 90.25 217 GLN B N 1
ATOM 3609 C CA . GLN B 1 217 ? -18.484 7.703 12.812 1 90.25 217 GLN B CA 1
ATOM 3610 C C . GLN B 1 217 ? -17.031 7.488 13.227 1 90.25 217 GLN B C 1
ATOM 3612 O O . GLN B 1 217 ? -16.328 6.656 12.648 1 90.25 217 GLN B O 1
ATOM 3617 N N . ALA B 1 218 ? -16.672 8.25 14.195 1 92.69 218 ALA B N 1
ATOM 3618 C CA . ALA B 1 218 ? -15.281 8.148 14.656 1 92.69 218 ALA B CA 1
ATOM 3619 C C . ALA B 1 218 ? -15.211 7.484 16.031 1 92.69 218 ALA B C 1
ATOM 3621 O O . ALA B 1 218 ? -15.867 7.926 16.969 1 92.69 218 ALA B O 1
ATOM 3622 N N . LYS B 1 219 ? -14.484 6.473 16.078 1 92.12 219 LYS B N 1
ATOM 3623 C CA . LYS B 1 219 ? -14.25 5.785 17.344 1 92.12 219 LYS B CA 1
ATOM 3624 C C . LYS B 1 219 ? -12.805 5.938 17.797 1 92.12 219 LYS B C 1
ATOM 3626 O O . LYS B 1 219 ? -11.875 5.609 17.047 1 92.12 219 LYS B O 1
ATOM 3631 N N . HIS B 1 220 ? -12.703 6.418 18.984 1 94.5 220 HIS B N 1
ATOM 3632 C CA . HIS B 1 220 ? -11.367 6.586 19.547 1 94.5 220 HIS B CA 1
ATOM 3633 C C . HIS B 1 220 ? -10.82 5.262 20.078 1 94.5 220 HIS B C 1
ATOM 3635 O O . HIS B 1 220 ? -11.531 4.512 20.75 1 94.5 220 HIS B O 1
ATOM 3641 N N . LEU B 1 221 ? -9.625 4.984 19.719 1 93.31 221 LEU B N 1
ATOM 3642 C CA . LEU B 1 221 ? -8.945 3.793 20.219 1 93.31 221 LEU B CA 1
ATOM 3643 C C . LEU B 1 221 ? -7.738 4.168 21.078 1 93.31 221 LEU B C 1
ATOM 3645 O O . LEU B 1 221 ? -7.02 5.113 20.75 1 93.31 221 LEU B O 1
ATOM 3649 N N . LEU B 1 222 ? -7.523 3.377 22.047 1 91.44 222 LEU B N 1
ATOM 3650 C CA . LEU B 1 222 ? -6.363 3.605 22.891 1 91.44 222 LEU B CA 1
ATOM 3651 C C . LEU B 1 222 ? -5.09 3.1 22.234 1 91.44 222 LEU B C 1
ATOM 3653 O O . LEU B 1 222 ? -5.098 2.047 21.578 1 91.44 222 LEU B O 1
ATOM 3657 N N . VAL B 1 223 ? -4.059 3.838 22.375 1 92.31 223 VAL B N 1
ATOM 3658 C CA . VAL B 1 223 ? -2.742 3.449 21.891 1 92.31 223 VAL B CA 1
ATOM 3659 C C . VAL B 1 223 ? -1.766 3.348 23.062 1 92.31 223 VAL B C 1
ATOM 3661 O O . VAL B 1 223 ? -2.035 3.865 24.156 1 92.31 223 VAL B O 1
ATOM 3664 N N . PRO B 1 224 ? -0.676 2.637 22.844 1 90.44 224 PRO B N 1
ATOM 3665 C CA . PRO B 1 224 ? 0.306 2.545 23.922 1 90.44 224 PRO B CA 1
ATOM 3666 C C . PRO B 1 224 ? 0.848 3.908 24.344 1 90.44 224 PRO B C 1
ATOM 3668 O O . PRO B 1 224 ? 0.875 4.844 23.547 1 90.44 224 PRO B O 1
ATOM 3671 N N . ASP B 1 225 ? 1.354 4.004 25.578 1 89.44 225 ASP B N 1
ATOM 3672 C CA . ASP B 1 225 ? 1.843 5.258 26.141 1 89.44 225 ASP B CA 1
ATOM 3673 C C . ASP B 1 225 ? 3.205 5.629 25.562 1 89.44 225 ASP B C 1
ATOM 3675 O O . ASP B 1 225 ? 3.643 6.777 25.672 1 89.44 225 ASP B O 1
ATOM 3679 N N . THR B 1 226 ? 3.795 4.617 24.969 1 89.75 226 THR B N 1
ATOM 3680 C CA . THR B 1 226 ? 5.098 4.902 24.391 1 89.75 226 THR B CA 1
ATOM 3681 C C . THR B 1 226 ? 4.977 5.934 23.266 1 89.75 226 THR B C 1
ATOM 3683 O O . THR B 1 226 ? 3.945 6.004 22.594 1 89.75 226 THR B O 1
ATOM 3686 N N . MET B 1 227 ? 6.004 6.719 23.078 1 90.38 227 MET B N 1
ATOM 3687 C CA . MET B 1 227 ? 5.973 7.82 22.125 1 90.38 227 MET B CA 1
ATOM 3688 C C . MET B 1 227 ? 6.203 7.316 20.703 1 90.38 227 MET B C 1
ATOM 3690 O O . MET B 1 227 ? 7.004 6.406 20.484 1 90.38 227 MET B O 1
ATOM 3694 N N . PRO B 1 228 ? 5.648 7.93 19.703 1 92.94 228 PRO B N 1
ATOM 3695 C CA . PRO B 1 228 ? 5.953 7.633 18.297 1 92.94 228 PRO B CA 1
ATOM 3696 C C . PRO B 1 228 ? 7.324 8.156 17.875 1 92.94 228 PRO B C 1
ATOM 3698 O O . PRO B 1 228 ? 7.809 9.148 18.422 1 92.94 228 PRO B O 1
ATOM 3701 N N . PRO B 1 229 ? 7.816 7.57 16.984 1 93.94 229 PRO B N 1
ATOM 3702 C CA . PRO B 1 229 ? 7.402 6.32 16.344 1 93.94 229 PRO B CA 1
ATOM 3703 C C . PRO B 1 229 ? 7.73 5.086 17.188 1 93.94 229 PRO B C 1
ATOM 3705 O O . PRO B 1 229 ? 8.852 4.953 17.672 1 93.94 229 PRO B O 1
ATOM 3708 N N . ARG B 1 230 ? 6.844 4.219 17.25 1 92.44 230 ARG B N 1
ATOM 3709 C CA . ARG B 1 230 ? 6.996 3.014 18.062 1 92.44 230 ARG B CA 1
ATOM 3710 C C . ARG B 1 230 ? 7.645 1.894 17.25 1 92.44 230 ARG B C 1
ATOM 3712 O O . ARG B 1 230 ? 7.547 1.869 16.031 1 92.44 230 ARG B O 1
ATOM 3719 N N . VAL B 1 231 ? 8.305 1.045 17.938 1 85 231 VAL B N 1
ATOM 3720 C CA . VAL B 1 231 ? 8.852 -0.154 17.312 1 85 231 VAL B CA 1
ATOM 3721 C C . VAL B 1 231 ? 7.801 -1.263 17.312 1 85 231 VAL B C 1
ATOM 3723 O O . VAL B 1 231 ? 6.879 -1.255 18.125 1 85 231 VAL B O 1
ATOM 3726 N N . LEU B 1 232 ? 7.949 -2.096 16.375 1 81.5 232 LEU B N 1
ATOM 3727 C CA . LEU B 1 232 ? 7.039 -3.234 16.344 1 81.5 232 LEU B CA 1
ATOM 3728 C C . LEU B 1 232 ? 7.336 -4.199 17.484 1 81.5 232 LEU B C 1
ATOM 3730 O O . LEU B 1 232 ? 8.43 -4.77 17.562 1 81.5 232 LEU B O 1
ATOM 3734 N N . ASP B 1 233 ? 6.488 -4.316 18.453 1 83.81 233 ASP B N 1
ATOM 3735 C CA . ASP B 1 233 ? 6.617 -5.258 19.562 1 83.81 233 ASP B CA 1
ATOM 3736 C C . ASP B 1 233 ? 5.301 -5.98 19.828 1 83.81 233 ASP B C 1
ATOM 3738 O O . ASP B 1 233 ? 4.352 -5.855 19.047 1 83.81 233 ASP B O 1
ATOM 3742 N N . GLY B 1 234 ? 5.336 -6.824 20.812 1 81.56 234 GLY B N 1
ATOM 3743 C CA . GLY B 1 234 ? 4.164 -7.633 21.109 1 81.56 234 GLY B CA 1
ATOM 3744 C C . GLY B 1 234 ? 2.926 -6.809 21.406 1 81.56 234 GLY B C 1
ATOM 3745 O O . GLY B 1 234 ? 1.824 -7.145 20.969 1 81.56 234 GLY B O 1
ATOM 3746 N N . GLU B 1 235 ? 3.137 -5.758 22.141 1 84.75 235 GLU B N 1
ATOM 3747 C CA . GLU B 1 235 ? 2.02 -4.883 22.469 1 84.75 235 GLU B CA 1
ATOM 3748 C C . GLU B 1 235 ? 1.422 -4.246 21.219 1 84.75 235 GLU B C 1
ATOM 3750 O O . GLU B 1 235 ? 0.201 -4.219 21.047 1 84.75 235 GLU B O 1
ATOM 3755 N N . CYS B 1 236 ? 2.268 -3.77 20.375 1 86.5 236 CYS B N 1
ATOM 3756 C CA . CYS B 1 236 ? 1.824 -3.16 19.125 1 86.5 236 CYS B CA 1
ATOM 3757 C C . CYS B 1 236 ? 1.126 -4.184 18.234 1 86.5 236 CYS B C 1
ATOM 3759 O O . CYS B 1 236 ? 0.122 -3.869 17.594 1 86.5 236 CYS B O 1
ATOM 3761 N N . ALA B 1 237 ? 1.651 -5.34 18.297 1 85.94 237 ALA B N 1
ATOM 3762 C CA . ALA B 1 237 ? 1.063 -6.406 17.484 1 85.94 237 ALA B CA 1
ATOM 3763 C C . ALA B 1 237 ? -0.343 -6.746 17.969 1 85.94 237 ALA B C 1
ATOM 3765 O O . ALA B 1 237 ? -1.256 -6.934 17.172 1 85.94 237 ALA B O 1
ATOM 3766 N N . SER B 1 238 ? -0.479 -6.836 19.219 1 87.44 238 SER B N 1
ATOM 3767 C CA . SER B 1 238 ? -1.78 -7.137 19.797 1 87.44 238 SER B CA 1
ATOM 3768 C C . SER B 1 238 ? -2.799 -6.051 19.469 1 87.44 238 SER B C 1
ATOM 3770 O O . SER B 1 238 ? -3.955 -6.348 19.172 1 87.44 238 SER B O 1
ATOM 3772 N N . LEU B 1 239 ? -2.355 -4.887 19.594 1 88.56 239 LEU B N 1
ATOM 3773 C CA . LEU B 1 239 ? -3.229 -3.762 19.281 1 88.56 239 LEU B CA 1
ATOM 3774 C C . LEU B 1 239 ? -3.617 -3.775 17.797 1 88.56 239 LEU B C 1
ATOM 3776 O O . LEU B 1 239 ? -4.773 -3.518 17.453 1 88.56 239 LEU B O 1
ATOM 3780 N N . GLN B 1 240 ? -2.656 -4.062 16.969 1 88.44 240 GLN B N 1
ATOM 3781 C CA . GLN B 1 240 ? -2.924 -4.156 15.539 1 88.44 240 GLN B CA 1
ATOM 3782 C C . GLN B 1 240 ? -3.992 -5.203 15.242 1 88.44 240 GLN B C 1
ATOM 3784 O O . GLN B 1 240 ? -4.914 -4.957 14.461 1 88.44 240 GLN B O 1
ATOM 3789 N N . GLN B 1 241 ? -3.85 -6.281 15.867 1 85.94 241 GLN B N 1
ATOM 3790 C CA . GLN B 1 241 ? -4.812 -7.359 15.672 1 85.94 241 GLN B CA 1
ATOM 3791 C C . GLN B 1 241 ? -6.203 -6.945 16.156 1 85.94 241 GLN B C 1
ATOM 3793 O O . GLN B 1 241 ? -7.203 -7.234 15.5 1 85.94 241 GLN B O 1
ATOM 3798 N N . ALA B 1 242 ? -6.215 -6.301 17.219 1 87.12 242 ALA B N 1
ATOM 3799 C CA . ALA B 1 242 ? -7.488 -5.832 17.766 1 87.12 242 ALA B CA 1
ATOM 3800 C C . ALA B 1 242 ? -8.164 -4.852 16.812 1 87.12 242 ALA B C 1
ATOM 3802 O O . ALA B 1 242 ? -9.383 -4.879 16.641 1 87.12 242 ALA B O 1
ATOM 3803 N N . ILE B 1 243 ? -7.383 -4.027 16.234 1 88.31 243 ILE B N 1
ATOM 3804 C CA . ILE B 1 243 ? -7.883 -3.045 15.289 1 88.31 243 ILE B CA 1
ATOM 3805 C C . ILE B 1 243 ? -8.453 -3.756 14.062 1 88.31 243 ILE B C 1
ATOM 3807 O O . ILE B 1 243 ? -9.547 -3.42 13.594 1 88.31 243 ILE B O 1
ATOM 3811 N N . LEU B 1 244 ? -7.762 -4.711 13.594 1 86.19 244 LEU B N 1
ATOM 3812 C CA . LEU B 1 244 ? -8.211 -5.477 12.438 1 86.19 244 LEU B CA 1
ATOM 3813 C C . LEU B 1 244 ? -9.539 -6.172 12.719 1 86.19 244 LEU B C 1
ATOM 3815 O O . LEU B 1 244 ? -10.445 -6.145 11.891 1 86.19 244 LEU B O 1
ATOM 3819 N N . ASP B 1 245 ? -9.578 -6.719 13.836 1 85.75 245 ASP B N 1
ATOM 3820 C CA . ASP B 1 245 ? -10.805 -7.406 14.25 1 85.75 245 ASP B CA 1
ATOM 3821 C C . ASP B 1 245 ? -11.984 -6.441 14.32 1 85.75 245 ASP B C 1
ATOM 3823 O O . ASP B 1 245 ? -13.094 -6.773 13.906 1 85.75 245 ASP B O 1
ATOM 3827 N N . GLN B 1 246 ? -11.68 -5.332 14.844 1 83.19 246 GLN B N 1
ATOM 3828 C CA . GLN B 1 246 ? -12.719 -4.309 14.953 1 83.19 246 GLN B CA 1
ATOM 3829 C C . GLN B 1 246 ? -13.188 -3.842 13.578 1 83.19 246 GLN B C 1
ATOM 3831 O O . GLN B 1 246 ? -14.383 -3.67 13.352 1 83.19 246 GLN B O 1
ATOM 3836 N N . LEU B 1 247 ? -12.234 -3.648 12.719 1 83.56 247 LEU B N 1
ATOM 3837 C CA . LEU B 1 247 ? -12.562 -3.184 11.375 1 83.56 247 LEU B CA 1
ATOM 3838 C C . LEU B 1 247 ? -13.328 -4.25 10.602 1 83.56 247 LEU B C 1
ATOM 3840 O O . LEU B 1 247 ? -14.188 -3.926 9.773 1 83.56 247 LEU B O 1
ATOM 3844 N N . GLU B 1 248 ? -12.992 -5.449 10.82 1 80.88 248 GLU B N 1
ATOM 3845 C CA . GLU B 1 248 ? -13.664 -6.559 10.148 1 80.88 248 GLU B CA 1
ATOM 3846 C C . GLU B 1 248 ? -15.133 -6.645 10.562 1 80.88 248 GLU B C 1
ATOM 3848 O O . GLU B 1 248 ? -15.992 -6.996 9.75 1 80.88 248 GLU B O 1
ATOM 3853 N N . LYS B 1 249 ? -15.422 -6.422 11.789 1 75.94 249 LYS B N 1
ATOM 3854 C CA . LYS B 1 249 ? -16.797 -6.457 12.297 1 75.94 249 LYS B CA 1
ATOM 3855 C C . LYS B 1 249 ? -17.656 -5.395 11.617 1 75.94 249 LYS B C 1
ATOM 3857 O O . LYS B 1 249 ? -18.875 -5.574 11.477 1 75.94 249 LYS B O 1
ATOM 3862 N N . ASP B 1 250 ? -17.047 -4.379 11.203 1 68.19 250 ASP B N 1
ATOM 3863 C CA . ASP B 1 250 ? -17.766 -3.322 10.5 1 68.19 250 ASP B CA 1
ATOM 3864 C C . ASP B 1 250 ? -18.203 -3.787 9.117 1 68.19 250 ASP B C 1
ATOM 3866 O O . ASP B 1 250 ? -19.156 -3.248 8.547 1 68.19 250 ASP B O 1
ATOM 3870 N N . TYR B 1 251 ? -17.547 -4.762 8.477 1 61.97 251 TYR B N 1
ATOM 3871 C CA . TYR B 1 251 ? -17.844 -5.277 7.141 1 61.97 251 TYR B CA 1
ATOM 3872 C C . TYR B 1 251 ? -19.016 -6.238 7.172 1 61.97 251 TYR B C 1
ATOM 3874 O O . TYR B 1 251 ? -19.594 -6.559 6.129 1 61.97 251 TYR B O 1
ATOM 3882 N N . GLU B 1 252 ? -19.25 -6.82 8.352 1 57.94 252 GLU B N 1
ATOM 3883 C CA . GLU B 1 252 ? -20.375 -7.73 8.469 1 57.94 252 GLU B CA 1
ATOM 3884 C C . GLU B 1 252 ? -21.672 -6.965 8.719 1 57.94 252 GLU B C 1
ATOM 3886 O O . GLU B 1 252 ? -21.672 -5.93 9.391 1 57.94 252 GLU B O 1
#

Secondary structure (DSSP, 8-state):
-------EEEEEEEEEETT-SS-SEEEEEEEE-TTSEEEEEE-TTSSHHHHHHHHTT-STTTEEEEEEEEETT----TT-EEEE-SS----TTS-HHHHHTHHHHH------HHHHHHHHHHHHHHTT-GGGTT--GGGS-HHHHHHHHHHHHHHT--SEEEEESTTTTS-HHHHHHHHHHHHHHTTTSEEEEEES-HHHHHHH-SEEEEEETTTBEEEEE---SSPSSPP--HHHHHHHHHHHHHHHHHH-/-------EEEEEEEEEETT-SS-SEEEEEEEE-TTSEEEEEE-TTSSHHHHHHHHTT-STTTEEEEEEEEETT----TT-EEEE-SS----TTS-HHHHHTHHHHH------HHHHHHHHHHHHHHTT-GGGTT--GGGS-HHHHHHHHHHHHHHT--SEEEEESTTTTS-HHHHHHHHHHHHHHTTTSEEEEEES-HHHHHHH-SEEEEEETTTBEEEEE---SSPSSPP--HHHHHHHHHHHHHHHHHH-

pLDDT: mean 89.82, std 10.22, range [33.34, 98.12]

Nearest PDB structures (foldseek):
  8w9m-assembly1_D  TM=9.131E-01  e=4.030E-22  Nostoc sp. PCC 7120 = FACHB-418
  8w9m-assembly1_C  TM=9.103E-01  e=1.615E-21  Nostoc sp. PCC 7120 = FACHB-418
  8hps-assembly1_D  TM=8.873E-01  e=8.007E-18  Mycolicibacterium smegmatis MC2 155
  7x0q-assembly1_A  TM=8.240E-01  e=1.298E-17  Acetivibrio thermocellus
  2ghi-assembly3_C  TM=7.426E-01  e=1.261E-14  Plasmodium yoelii yoelii 17XNL

Sequence (504 aa):
MFANAIGIQFSHASLQYNDSQAPTLAGVNMTIPAGQWTVLLGRSGCGKTTILRYLAGLLDEQVKWQGELTTTDGIALHERIAYMAQQDLLLPWLNVLDNVCLSSRFSHANSNSTDEKQRAIQLLEQVGLADYAYAKPTQLSGGMRQRVALARTLMQDKPLVLMDEPFSALDAVTRHKLQTLSATLLKGKTAVLITHDPQEAVRLANQLYVLQGTPAQAKHLLVPDTMPPRVLDGECASLQQAILDQLEKDYEMFANAIGIQFSHASLQYNDSQAPTLAGVNMTIPAGQWTVLLGRSGCGKTTILRYLAGLLDEQVKWQGELTTTDGIALHERIAYMAQQDLLLPWLNVLDNVCLSSRFSHANSNSTDEKQRAIQLLEQVGLADYAYAKPTQLSGGMRQRVALARTLMQDKPLVLMDEPFSALDAVTRHKLQTLSATLLKGKTAVLITHDPQEAVRLANQLYVLQGTPAQAKHLLVPDTMPPRVLDGECASLQQAILDQLEKDYE

Radius of gyration: 23.93 Å; Cα contacts (8 Å, |Δi|>4): 1009; chains: 2; bounding box: 53×72×52 Å